Protein 4JOB (pdb70)

InterPro domains:
  IPR000560 Histidine phosphatase superfamily, clade-2 [PF00328] (49-379)
  IPR000560 Histidine phosphatase superfamily, clade-2 [cd07061] (49-379)
  IPR029033 Histidine phosphatase superfamily [G3DSA:3.40.50.1240] (33-428)
  IPR029033 Histidine phosphatase superfamily [SSF53254] (49-421)
  IPR033379 Histidine acid phosphatase active site [PS00616] (50-64)
  IPR050645 Histidine Acid Phosphatase [PTHR11567] (38-420)

Sequence (369 aa):
PVDRSLLKLKMVQVVFRHGARSPLKPLPLEEQVEWNPQLLEVPPQTQFDYTVTNLAGGPKPYSPYETTLKGGMFAGQLTKVGMQQMFALGERLRKNYVEDIPFLSPTFNPQEVFIRSTNIFRNLESTRCLLAGLFQCQKEGPIIIHTDEADSEVLYPNYQSCWSLRQRTRGRRQTASLQPGISEDLKKVKDRMGIDSSDKVDFFILLDNVAAEQAHNLPSCPMLKRRFARMIEQRAVDTSLYILPKEDRESLQMAVGPFLHILESNLLKAMDPDKIRKLYLYAAHDVTFIPLLMTLGIFDHKWPPFAVDLTMELYQHLESKEWFVQLYYHGKEQVPRGCPDGLCPLDMFLNAMSVYTLSPEKYHALCSQT

Secondary structure (DSSP, 8-state):
---GGGEEEEEEEEEEE---B--SS--SSS------GGGGPPPGGG----EEEESSSSSPPP-----B-TTSPBTT-B-HHHHHHHHHHHHHHHIIIIISS--S-SSB-TTTEEEEE-S-HHHHHHHHHHHHHHHTT-BSS--EEEE--TTT--SS--TTT-HHHHHHHHHHHHHGGGSTTHHHHHHHHHHHTT--TTS---HHHHHHHHHHHHHTT----HHHHHTHHHHHHHHHHHHHHHS-TT-HHHHHHHHHHHHHHHHHHHHHTT--TT--SEEEEEE-HHHHHHHHHHHT---SSPPPTT-EEEEEEEEETTT--EEEEEEETTEE---TT-SSSSEEHHHHHHHHTTT---HHHHHHHHS--

Foldseek 3Di:
DDDCVLKFFFAKEKEWAFFFFAFQDFAPDPDDFADACVQADEDPLLDADAEEAAPVDDHQDDDPADDADHNGDHHPGQGNLRLVLLLVLLQVLLVVDPVVDNNDDLAADPLQEAAEEESDDSLVSSVSSSNCNNNVNHHPDHHYYYYHYLLPDQQFQRCVNFPLLCVLLVVLLVCLCVDPPSVVVVVVLCVVVVNDPPDDDHLVSLQSNLQSCVSVVTPDDVSSVVCNVVSQLSVLSSLCSSPPLPPQLSLLLTNQAVLVVVVVLVVPVVDDSNNHRYYYYHHHQNNVQSVCSLQPNDPSGRQHRGKMKMKIWIARNVVRWIWIAIATSNHTDAGPQAPDRTRGPVSSVVSSVSRHDHPVRSSVSRDPD

B-factor: mean 52.53, std 19.62, range [18.58, 148.0]

CATH classification: 3.40.50.1240

Structure (mmCIF, N/CA/C/O backbone):
data_4JOB
#
_entry.id   4JOB
#
_cell.length_a   44.319
_cell.length_b   91.028
_cell.length_c   104.959
_cell.angle_alpha   90.000
_cell.angle_beta   90.000
_cell.angle_gamma   90.000
#
_symmetry.space_group_name_H-M   'P 21 21 21'
#
loop_
_entity.id
_entity.type
_entity.pdbx_description
1 polymer 'Lysophosphatidic acid phosphatase type 6'
2 non-polymer 'L(+)-TARTARIC ACID'
3 water water
#
loop_
_atom_site.group_PDB
_atom_site.id
_atom_site.type_symbol
_atom_site.label_atom_id
_atom_site.label_alt_id
_atom_site.label_comp_id
_atom_site.label_asym_id
_atom_site.label_entity_id
_atom_site.label_seq_id
_atom_site.pdbx_PDB_ins_code
_atom_site.Cartn_x
_atom_site.Cartn_y
_atom_site.Cartn_z
_atom_site.occupancy
_atom_site.B_iso_or_equiv
_atom_site.auth_seq_id
_atom_site.auth_comp_id
_atom_site.auth_asym_id
_atom_site.auth_atom_id
_atom_site.pdbx_PDB_model_num
ATOM 1 N N . PRO A 1 10 ? -30.841 5.816 7.048 1.00 116.93 42 PRO A N 1
ATOM 2 C CA . PRO A 1 10 ? -29.964 4.773 6.504 1.00 115.08 42 PRO A CA 1
ATOM 3 C C . PRO A 1 10 ? -28.506 5.223 6.466 1.00 107.43 42 PRO A C 1
ATOM 4 O O . PRO A 1 10 ? -28.223 6.365 6.101 1.00 107.11 42 PRO A O 1
ATOM 8 N N . VAL A 1 11 ? -27.595 4.329 6.838 1.00 99.19 43 VAL A N 1
ATOM 9 C CA . VAL A 1 11 ? -26.173 4.649 6.854 1.00 93.03 43 VAL A CA 1
ATOM 10 C C . VAL A 1 11 ? -25.541 4.504 5.475 1.00 95.13 43 VAL A C 1
ATOM 11 O O . VAL A 1 11 ? -25.766 3.516 4.776 1.00 92.91 43 VAL A O 1
ATOM 15 N N . ASP A 1 12 ? -24.747 5.497 5.088 1.00 98.63 44 ASP A N 1
ATOM 16 C CA . ASP A 1 12 ? -23.976 5.416 3.856 1.00 100.19 44 ASP A CA 1
ATOM 17 C C . ASP A 1 12 ? -22.600 4.846 4.173 1.00 98.34 44 ASP A C 1
ATOM 18 O O . ASP A 1 12 ? -21.808 5.473 4.876 1.00 98.91 44 ASP A O 1
ATOM 23 N N . ARG A 1 13 ? -22.322 3.657 3.647 1.00 92.66 45 ARG A N 1
ATOM 24 C CA . ARG A 1 13 ? -21.091 2.940 3.969 1.00 85.64 45 ARG A CA 1
ATOM 25 C C . ARG A 1 13 ? -19.831 3.662 3.485 1.00 76.11 45 ARG A C 1
ATOM 26 O O . ARG A 1 13 ? -18.735 3.410 3.984 1.00 71.20 45 ARG A O 1
ATOM 34 N N . SER A 1 14 ? -19.987 4.559 2.515 1.00 73.08 46 SER A N 1
ATOM 35 C CA . SER A 1 14 ? -18.847 5.312 1.994 1.00 69.89 46 SER A CA 1
ATOM 36 C C . SER A 1 14 ? -18.315 6.295 3.040 1.00 66.27 46 SER A C 1
ATOM 37 O O . SER A 1 14 ? -17.166 6.740 2.957 1.00 67.33 46 SER A O 1
ATOM 40 N N . LEU A 1 15 ? -19.153 6.627 4.022 1.00 58.13 47 LEU A N 1
ATOM 41 C CA . LEU A 1 15 ? -18.730 7.478 5.131 1.00 51.98 47 LEU A CA 1
ATOM 42 C C . LEU A 1 15 ? -18.196 6.651 6.298 1.00 47.85 47 LEU A C 1
ATOM 43 O O . LEU A 1 15 ? -17.767 7.202 7.310 1.00 42.83 47 LEU A O 1
ATOM 48 N N . LEU A 1 16 ? -18.227 5.330 6.157 1.00 47.81 48 LEU A N 1
ATOM 49 C CA . LEU A 1 16 ? -17.697 4.447 7.193 1.00 46.42 48 LEU A CA 1
ATOM 50 C C . LEU A 1 16 ? -16.196 4.266 7.028 1.00 44.10 48 LEU A C 1
ATOM 51 O O . LEU A 1 16 ? -15.724 3.980 5.933 1.00 53.63 48 LEU A O 1
ATOM 56 N N . LYS A 1 17 ? -15.446 4.438 8.113 1.00 39.69 49 LYS A N 1
ATOM 57 C CA . LYS A 1 17 ? -14.005 4.217 8.064 1.00 37.84 49 LYS A CA 1
ATOM 58 C C . LYS A 1 17 ? -13.584 3.036 8.925 1.00 35.64 49 LYS A C 1
ATOM 59 O O . LYS A 1 17 ? -13.854 3.016 10.134 1.00 26.09 49 LYS A O 1
ATOM 65 N N . LEU A 1 18 ? -12.900 2.073 8.306 1.00 33.91 50 LEU A N 1
ATOM 66 C CA . LEU A 1 18 ? -12.427 0.884 9.010 1.00 36.07 50 LEU A CA 1
ATOM 67 C C . LEU A 1 18 ? -11.293 1.236 9.971 1.00 37.99 50 LEU A C 1
ATOM 68 O O . LEU A 1 18 ? -10.293 1.842 9.586 1.00 33.76 50 LEU A O 1
ATOM 73 N N . LYS A 1 19 ? -11.474 0.821 11.218 1.00 36.61 51 LYS A N 1
ATOM 74 C CA . LYS A 1 19 ? -10.615 1.151 12.353 1.00 32.05 51 LYS A CA 1
ATO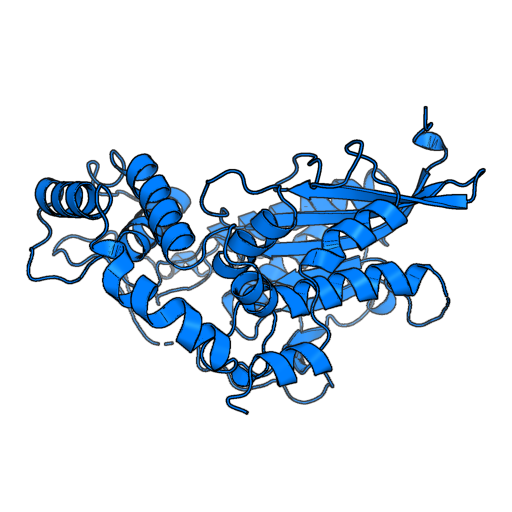M 75 C C . LYS A 1 19 ? -9.808 -0.054 12.835 1.00 35.08 51 LYS A C 1
ATOM 76 O O . LYS A 1 19 ? -8.586 0.013 12.949 1.00 37.32 51 LYS A O 1
ATOM 82 N N . MET A 1 20 ? -10.515 -1.110 13.232 1.00 41.54 52 MET A N 1
ATOM 83 C CA . MET A 1 20 ? -9.884 -2.313 13.769 1.00 34.74 52 MET A CA 1
ATOM 84 C C . MET A 1 20 ? -10.508 -3.599 13.223 1.00 35.42 52 MET A C 1
ATOM 85 O O . MET A 1 20 ? -11.725 -3.691 13.032 1.00 33.72 52 MET A O 1
ATOM 90 N N . VAL A 1 21 ? -9.659 -4.587 12.968 1.00 31.08 53 VAL A N 1
ATOM 91 C CA . VAL A 1 21 ? -10.116 -5.905 12.550 1.00 25.92 53 VAL A CA 1
ATOM 92 C C . VAL A 1 21 ? -9.627 -6.967 13.528 1.00 27.78 53 VAL A C 1
ATOM 93 O O . VAL A 1 21 ? -8.460 -6.971 13.921 1.00 37.97 53 VAL A O 1
ATOM 97 N N . GLN A 1 22 ? -10.529 -7.855 13.932 1.00 24.44 54 GLN A N 1
ATOM 98 C CA . GLN A 1 22 ? -10.168 -9.020 14.730 1.00 28.61 54 GLN A CA 1
ATOM 99 C C . GLN A 1 22 ? -10.607 -10.284 14.005 1.00 35.71 54 GLN A C 1
ATOM 100 O O . GLN A 1 22 ? -11.772 -10.404 13.608 1.00 31.84 54 GLN A O 1
ATOM 106 N N . VAL A 1 23 ? -9.679 -11.223 13.839 1.00 31.19 55 VAL A N 1
ATOM 107 C CA . VAL A 1 23 ? -9.989 -12.510 13.228 1.00 26.32 55 VAL A CA 1
ATOM 108 C C . VAL A 1 23 ? -9.641 -13.669 14.148 1.00 30.44 55 VAL A C 1
ATOM 109 O O . VAL A 1 23 ? -8.482 -13.846 14.539 1.00 32.37 55 VAL A O 1
ATOM 113 N N . VAL A 1 24 ? -10.659 -14.454 14.481 1.00 32.32 56 VAL A N 1
ATOM 114 C CA . VAL A 1 24 ? -10.484 -15.712 15.185 1.00 34.40 56 VAL A CA 1
ATOM 115 C C . VAL A 1 24 ? -10.625 -16.829 14.157 1.00 38.34 56 VAL A C 1
ATOM 116 O O . VAL A 1 24 ? -11.541 -16.806 13.331 1.00 35.31 56 VAL A O 1
ATOM 120 N N . PHE A 1 25 ? -9.728 -17.806 14.189 1.00 32.22 57 PHE A N 1
ATOM 121 C CA . PHE A 1 25 ? -9.784 -18.856 13.182 1.00 28.29 57 PHE A CA 1
ATOM 122 C C . PHE A 1 25 ? -9.411 -20.220 13.737 1.00 35.55 57 PHE A C 1
ATOM 123 O O . PHE A 1 25 ? -8.795 -20.328 14.792 1.00 32.27 57 PHE A O 1
ATOM 131 N N . ARG A 1 26 ? -9.799 -21.259 13.009 1.00 34.27 58 ARG A N 1
ATOM 132 C CA . ARG A 1 26 ? -9.455 -22.621 13.364 1.00 31.56 58 ARG A CA 1
ATOM 133 C C . ARG A 1 26 ? -8.348 -23.049 12.421 1.00 32.41 58 ARG A C 1
ATOM 134 O O . ARG A 1 26 ? -8.307 -22.615 11.278 1.00 30.15 58 ARG A O 1
ATOM 142 N N . HIS A 1 27 ? -7.461 -23.906 12.906 1.00 28.58 59 HIS A N 1
ATOM 143 C CA . HIS A 1 27 ? -6.330 -24.392 12.130 1.00 34.55 59 HIS A CA 1
ATOM 144 C C . HIS A 1 27 ? -6.843 -25.144 10.913 1.00 36.54 59 HIS A C 1
ATOM 145 O O . HIS A 1 27 ? -8.019 -25.513 10.848 1.00 35.21 59 HIS A O 1
ATOM 152 N N . GLY A 1 28 ? -5.975 -25.292 9.915 1.00 32.18 60 GLY A N 1
ATOM 153 C CA . GLY A 1 28 ? -6.329 -25.962 8.677 1.00 33.07 60 GLY A CA 1
ATOM 154 C C . GLY A 1 28 ? -6.461 -27.463 8.804 1.00 37.20 60 GLY A C 1
ATOM 155 O O . GLY A 1 28 ? -6.309 -28.022 9.890 1.00 36.43 60 GLY A O 1
ATOM 156 N N . ALA A 1 29 ? -6.732 -28.107 7.675 1.00 37.68 61 ALA A N 1
ATOM 157 C CA . ALA A 1 29 ? -6.894 -29.550 7.617 1.00 43.57 61 ALA A CA 1
ATOM 158 C C . ALA A 1 29 ? -5.696 -30.249 8.247 1.00 44.04 61 ALA A C 1
ATOM 159 O O . ALA A 1 29 ? -4.552 -29.847 8.039 1.00 42.23 61 ALA A O 1
ATOM 161 N N . ARG A 1 30 ? -5.970 -31.290 9.026 1.00 46.23 62 ARG A N 1
ATOM 162 C CA . ARG A 1 30 ? -4.921 -32.043 9.707 1.00 45.03 62 ARG A CA 1
ATOM 163 C C . ARG A 1 30 ? -5.227 -33.530 9.659 1.00 46.22 62 ARG A C 1
ATOM 164 O O . ARG A 1 30 ? -6.279 -33.938 9.167 1.00 51.86 62 ARG A O 1
ATOM 172 N N . SER A 1 31 ? -4.322 -34.343 10.196 1.00 49.79 63 SER A N 1
ATOM 173 C CA . SER A 1 31 ? -4.599 -35.763 10.352 1.00 50.29 63 SER A CA 1
ATOM 174 C C . SER A 1 31 ? -5.484 -35.922 11.576 1.00 48.51 63 SER A C 1
ATOM 175 O O . SER A 1 31 ? -5.488 -35.057 12.450 1.00 47.36 63 SER A O 1
ATOM 178 N N . PRO A 1 32 ? -6.254 -37.016 11.638 1.00 41.50 64 PRO A N 1
ATOM 179 C CA . PRO A 1 32 ? -7.155 -37.233 12.773 1.00 49.03 64 PRO A CA 1
ATOM 180 C C . PRO A 1 32 ? -6.395 -37.375 14.088 1.00 54.33 64 PRO A C 1
ATOM 181 O O . PRO A 1 32 ? -5.219 -37.736 14.088 1.00 50.17 64 PRO A O 1
ATOM 185 N N . LEU A 1 33 ? -7.064 -37.068 15.194 1.00 60.45 65 LEU A N 1
ATOM 186 C CA . LEU A 1 33 ? -6.460 -37.175 16.515 1.00 63.57 65 LEU A CA 1
ATOM 187 C C . LEU A 1 33 ? -6.286 -38.639 16.885 1.00 62.78 65 LEU A C 1
ATOM 188 O O . LEU A 1 33 ? -5.273 -39.031 17.465 1.00 62.16 65 LEU A O 1
ATOM 193 N N . LYS A 1 34 ? -7.295 -39.440 16.562 1.00 62.66 66 LYS A N 1
ATOM 194 C CA . LYS A 1 34 ? -7.194 -40.889 16.676 1.00 53.25 66 LYS A CA 1
ATOM 195 C C . LYS A 1 34 ? -7.945 -41.556 15.525 1.00 52.59 66 LYS A C 1
ATOM 196 O O . LYS A 1 34 ? -8.973 -41.051 15.077 1.00 53.73 66 LYS A O 1
ATOM 202 N N . PRO A 1 35 ? -7.417 -42.687 15.031 1.00 48.06 67 PRO A N 1
ATOM 203 C CA . PRO A 1 35 ? -7.999 -43.440 13.914 1.00 51.80 67 PRO A CA 1
ATOM 204 C C . PRO A 1 35 ? -9.216 -44.271 14.328 1.00 62.84 67 PRO A C 1
ATOM 205 O O . PRO A 1 35 ? -9.399 -44.551 15.516 1.00 66.38 67 PRO A O 1
ATOM 209 N N . LEU A 1 36 ? -10.030 -44.675 13.356 1.00 65.18 68 LEU A N 1
ATOM 210 C CA . LEU A 1 36 ? -11.159 -45.567 13.624 1.00 67.96 68 LEU A CA 1
ATOM 211 C C . LEU A 1 36 ? -10.682 -46.985 13.940 1.00 73.80 68 LEU A C 1
ATOM 212 O O . LEU A 1 36 ? -9.682 -47.445 13.394 1.00 77.09 68 LEU A O 1
ATOM 217 N N . PRO A 1 37 ? -11.404 -47.691 14.820 1.00 74.56 69 PRO A N 1
ATOM 218 C CA . PRO A 1 37 ? -11.014 -49.064 15.150 1.00 82.41 69 PRO A CA 1
ATOM 219 C C . PRO A 1 37 ? -11.460 -50.092 14.111 1.00 90.62 69 PRO A C 1
ATOM 220 O O . PRO A 1 37 ? -12.454 -50.784 14.336 1.00 95.71 69 PRO A O 1
ATOM 224 N N . LEU A 1 38 ? -10.737 -50.193 12.999 1.00 92.95 70 LEU A N 1
ATOM 225 C CA . LEU A 1 38 ? -10.977 -51.268 12.038 1.00 99.89 70 LEU A CA 1
ATOM 226 C C . LEU A 1 38 ? -9.713 -51.646 11.265 1.00 103.19 70 LEU A C 1
ATOM 227 O O . LEU A 1 38 ? -8.812 -50.826 11.095 1.00 102.64 70 LEU A O 1
ATOM 232 N N . GLU A 1 39 ? -9.654 -52.894 10.810 1.00 106.50 71 GLU A N 1
ATOM 233 C CA . GLU A 1 39 ? -8.439 -53.447 10.216 1.00 114.27 71 GLU A CA 1
ATOM 234 C C . GLU A 1 39 ? -7.927 -52.630 9.037 1.00 107.95 71 GLU A C 1
ATOM 235 O O . GLU A 1 39 ? -6.722 -52.421 8.888 1.00 108.17 71 GLU A O 1
ATOM 241 N N . GLU A 1 40 ? -8.848 -52.175 8.197 1.00 101.50 72 GLU A N 1
ATOM 242 C CA . GLU A 1 40 ? -8.483 -51.428 7.003 1.00 94.57 72 GLU A CA 1
ATOM 243 C C . GLU A 1 40 ? -8.706 -49.929 7.190 1.00 85.24 72 GLU A C 1
ATOM 244 O O . GLU A 1 40 ? -9.838 -49.451 7.258 1.00 76.72 72 GLU A O 1
ATOM 250 N N . GLN A 1 41 ? -7.609 -49.190 7.264 1.00 86.02 73 GLN A N 1
ATOM 251 C CA . GLN A 1 41 ? -7.682 -47.750 7.433 1.00 87.03 73 GLN A CA 1
ATOM 252 C C . GLN A 1 41 ? -7.021 -47.057 6.258 1.00 79.72 73 GLN A C 1
ATOM 253 O O . GLN A 1 41 ? -6.198 -47.652 5.564 1.00 75.35 73 GLN A O 1
ATOM 259 N N . VAL A 1 42 ? -7.389 -45.801 6.030 1.00 78.67 74 VAL A N 1
ATOM 260 C CA . VAL A 1 42 ? -6.721 -45.009 5.011 1.00 72.82 74 VAL A CA 1
ATOM 261 C C . VAL A 1 42 ? -5.277 -44.763 5.422 1.00 76.42 74 VAL A C 1
ATOM 262 O O . VAL A 1 42 ? -4.976 -44.563 6.599 1.00 76.08 74 VAL A O 1
ATOM 266 N N . GLU A 1 43 ? -4.387 -44.795 4.437 1.00 81.29 75 GLU A N 1
ATOM 267 C CA . GLU A 1 43 ? -2.977 -44.511 4.657 1.00 86.10 75 GLU A CA 1
ATOM 268 C C . GLU A 1 43 ? -2.744 -43.012 4.766 1.00 74.18 75 GLU A C 1
ATOM 269 O O . GLU A 1 43 ? -3.126 -42.255 3.876 1.00 77.69 75 GLU A O 1
ATOM 275 N N . TRP A 1 44 ? -2.128 -42.583 5.864 1.00 66.60 76 TRP A N 1
ATOM 276 C CA . TRP A 1 44 ? -1.734 -41.188 6.002 1.00 63.03 76 TRP A CA 1
ATOM 277 C C . TRP A 1 44 ? -0.235 -41.087 5.781 1.00 63.36 76 TRP A C 1
ATOM 278 O O . TRP A 1 44 ? 0.562 -41.485 6.631 1.00 67.68 76 TRP A O 1
ATOM 289 N N . ASN A 1 45 ? 0.138 -40.519 4.641 1.00 66.26 77 ASN A N 1
ATOM 290 C CA . ASN A 1 45 ? 1.529 -40.468 4.230 1.00 73.19 77 ASN A CA 1
ATOM 291 C C . ASN A 1 45 ? 2.212 -39.205 4.723 1.00 74.28 77 ASN A C 1
ATOM 292 O O . ASN A 1 45 ? 1.714 -38.104 4.506 1.00 74.09 77 ASN A O 1
ATOM 297 N N . PRO A 1 46 ? 3.371 -39.363 5.381 1.00 73.76 78 PRO A N 1
ATOM 298 C CA . PRO A 1 46 ? 4.138 -38.238 5.923 1.00 71.87 78 PRO A CA 1
ATOM 299 C C . PRO A 1 46 ? 4.534 -37.252 4.831 1.00 72.09 78 PRO A C 1
ATOM 300 O O . PRO A 1 46 ? 4.958 -36.144 5.142 1.00 71.88 78 PRO A O 1
ATOM 304 N N . GLN A 1 47 ? 4.428 -37.663 3.571 1.00 73.07 79 GLN A N 1
ATOM 305 C CA . GLN A 1 47 ? 4.689 -36.762 2.456 1.00 75.46 79 GLN A CA 1
ATOM 306 C C . GLN A 1 47 ? 3.764 -35.549 2.512 1.00 70.13 79 GLN A C 1
ATOM 307 O O . GLN A 1 47 ? 4.060 -34.501 1.936 1.00 71.86 79 GLN A O 1
ATOM 313 N N . LEU A 1 48 ? 2.638 -35.698 3.200 1.00 60.85 80 LEU A N 1
ATOM 314 C CA . LEU A 1 48 ? 1.682 -34.609 3.331 1.00 57.55 80 LEU A CA 1
ATOM 315 C C . LEU A 1 48 ? 2.191 -33.518 4.276 1.00 55.25 80 LEU A C 1
ATOM 316 O O . LEU A 1 48 ? 1.584 -32.454 4.394 1.00 52.98 80 LEU A O 1
ATOM 321 N N . LEU A 1 49 ? 3.305 -33.790 4.947 1.00 49.06 81 LEU A N 1
ATOM 322 C CA . LEU A 1 49 ? 3.864 -32.855 5.915 1.00 44.25 81 LEU A CA 1
ATOM 323 C C . LEU A 1 49 ? 4.799 -31.819 5.288 1.00 48.90 81 LEU A C 1
ATOM 324 O O . LEU A 1 49 ? 5.139 -30.817 5.920 1.00 50.37 81 LEU A O 1
ATOM 329 N N . GLU A 1 50 ? 5.193 -32.056 4.041 1.00 63.24 82 GLU A N 1
ATOM 330 C CA . GLU A 1 50 ? 6.097 -31.155 3.335 1.00 65.36 82 GLU A CA 1
ATOM 331 C C . GLU A 1 50 ? 5.493 -29.762 3.155 1.00 60.03 82 GLU A C 1
ATOM 332 O O . GLU A 1 50 ? 4.370 -29.615 2.678 1.00 62.20 82 GLU A O 1
ATOM 338 N N . VAL A 1 51 ? 6.250 -28.742 3.545 1.00 51.90 83 VAL A N 1
ATOM 339 C CA . VAL A 1 51 ? 5.756 -27.372 3.510 1.00 56.03 83 VAL A CA 1
ATOM 340 C C . VAL A 1 51 ? 5.805 -26.780 2.102 1.00 62.28 83 VAL A C 1
ATOM 341 O O . VAL A 1 51 ? 6.862 -26.754 1.472 1.00 69.22 83 VAL A O 1
ATOM 345 N N . PRO A 1 52 ? 4.657 -26.302 1.597 1.00 60.47 84 PRO A N 1
ATOM 346 C CA . PRO A 1 52 ? 4.704 -25.558 0.336 1.00 59.96 84 PRO A CA 1
ATOM 347 C C . PRO A 1 52 ? 5.590 -24.335 0.525 1.00 60.53 84 PRO A C 1
ATOM 348 O O . PRO A 1 52 ? 5.401 -23.605 1.498 1.00 56.47 84 PRO A O 1
ATOM 352 N N . PRO A 1 53 ? 6.552 -24.115 -0.386 1.00 62.50 85 PRO A N 1
ATOM 353 C CA . PRO A 1 53 ? 7.509 -23.015 -0.214 1.00 55.01 85 PRO A CA 1
ATOM 354 C C . PRO A 1 53 ? 6.816 -21.658 -0.130 1.00 54.32 85 PRO A C 1
ATOM 355 O O . PRO A 1 53 ? 7.314 -20.743 0.528 1.00 48.88 85 PRO A O 1
ATOM 359 N N . GLN A 1 54 ? 5.669 -21.537 -0.788 1.00 57.75 86 GLN A N 1
ATOM 360 C CA . GLN A 1 54 ? 4.931 -20.281 -0.813 1.00 56.37 86 GLN A CA 1
ATOM 361 C C . GLN A 1 54 ? 4.488 -19.868 0.591 1.00 49.88 86 GLN A C 1
ATOM 362 O O . GLN A 1 54 ? 4.229 -18.690 0.842 1.00 46.43 86 GLN A O 1
ATOM 368 N N . THR A 1 55 ? 4.397 -20.837 1.499 1.00 43.15 87 THR A N 1
ATOM 369 C CA . THR A 1 55 ? 3.895 -20.572 2.846 1.00 45.21 87 THR A CA 1
ATOM 370 C C . THR A 1 55 ? 4.984 -20.283 3.877 1.00 47.23 87 THR A C 1
ATOM 371 O O . THR A 1 55 ? 4.675 -20.068 5.046 1.00 52.22 87 THR A O 1
ATOM 375 N N . GLN A 1 56 ? 6.247 -20.256 3.464 1.00 48.50 88 GLN A N 1
ATOM 376 C CA . GLN A 1 56 ? 7.320 -20.125 4.447 1.00 57.56 88 GLN A CA 1
ATOM 377 C C . GLN A 1 56 ? 7.432 -18.704 4.995 1.00 62.52 88 GLN A C 1
ATOM 378 O O . GLN A 1 56 ? 7.644 -17.745 4.252 1.00 67.30 88 GLN A O 1
ATOM 384 N N . PHE A 1 57 ? 7.255 -18.588 6.307 1.00 59.45 89 PHE A N 1
ATOM 385 C CA . PHE A 1 57 ? 7.428 -17.333 7.020 1.00 54.10 89 PHE A CA 1
ATOM 386 C C . PHE A 1 57 ? 8.087 -17.623 8.361 1.00 50.13 89 PHE A C 1
ATOM 387 O O . PHE A 1 57 ? 7.532 -18.364 9.165 1.00 56.81 89 PHE A O 1
ATOM 395 N N . ASP A 1 58 ? 9.233 -17.018 8.639 1.00 49.09 90 ASP A N 1
ATOM 396 C CA . ASP A 1 58 ? 9.896 -17.254 9.919 1.00 62.15 90 ASP A CA 1
ATOM 397 C C . ASP A 1 58 ? 9.168 -16.562 11.068 1.00 61.38 90 ASP A C 1
ATOM 398 O O . ASP A 1 58 ? 8.717 -15.427 10.926 1.00 59.58 90 ASP A O 1
ATOM 403 N N . TYR A 1 59 ? 9.059 -17.241 12.206 1.00 56.11 91 TYR A N 1
ATOM 404 C CA . TYR A 1 59 ? 8.434 -16.639 13.380 1.00 51.04 91 TYR A CA 1
ATOM 405 C C . TYR A 1 59 ? 8.998 -17.180 14.687 1.00 55.22 91 TYR A C 1
ATOM 406 O O . TYR A 1 59 ? 9.616 -18.245 14.718 1.00 57.72 91 TYR A O 1
ATOM 415 N N . THR A 1 60 ? 8.780 -16.436 15.768 1.00 56.03 92 THR A N 1
ATOM 416 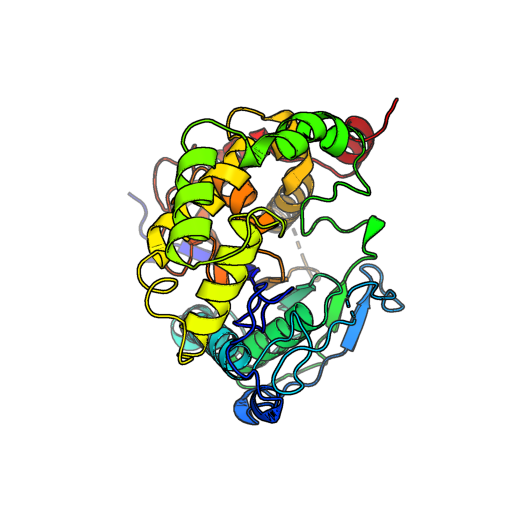C CA . THR A 1 60 ? 9.168 -16.882 17.103 1.00 59.40 92 THR A CA 1
ATOM 417 C C . THR A 1 60 ? 7.965 -16.859 18.041 1.00 56.98 92 THR A C 1
ATOM 418 O O . THR A 1 60 ? 6.971 -16.185 17.776 1.00 53.93 92 THR A O 1
ATOM 422 N N . VAL A 1 61 ? 8.067 -17.599 19.139 1.00 59.72 93 VAL A N 1
ATOM 423 C CA . VAL A 1 61 ? 6.947 -17.799 20.050 1.00 53.57 93 VAL A CA 1
ATOM 424 C C . VAL A 1 61 ? 7.308 -17.385 21.475 1.00 55.69 93 VAL A C 1
ATOM 425 O O . VAL A 1 61 ? 8.355 -17.765 21.994 1.00 60.11 93 VAL A O 1
ATOM 429 N N . THR A 1 62 ? 6.433 -16.611 22.104 1.00 54.50 94 THR A N 1
ATOM 430 C CA . THR A 1 62 ? 6.634 -16.180 23.480 1.00 57.79 94 THR A CA 1
ATOM 431 C C . THR A 1 62 ? 5.357 -16.404 24.275 1.00 55.13 94 THR A C 1
ATOM 432 O O . THR A 1 62 ? 4.308 -16.690 23.698 1.00 55.94 94 THR A O 1
ATOM 436 N N . ASN A 1 63 ? 5.442 -16.296 25.597 1.00 51.85 95 ASN A N 1
ATOM 437 C CA . ASN A 1 63 ? 4.230 -16.305 26.401 1.00 54.49 95 ASN A CA 1
ATOM 438 C C . ASN A 1 63 ? 3.569 -14.935 26.350 1.00 49.94 95 ASN A C 1
ATOM 439 O O . ASN A 1 63 ? 4.073 -14.018 25.695 1.00 47.54 95 ASN A O 1
ATOM 444 N N . LEU A 1 64 ? 2.436 -14.791 27.026 1.00 42.67 96 LEU A N 1
ATOM 445 C CA . LEU A 1 64 ? 1.711 -13.529 26.975 1.00 51.84 96 LEU A CA 1
ATOM 446 C C . LEU A 1 64 ? 2.569 -12.372 27.477 1.00 63.24 96 LEU A C 1
ATOM 447 O O . LEU A 1 64 ? 2.307 -11.217 27.145 1.00 66.77 96 LEU A O 1
ATOM 452 N N . ALA A 1 65 ? 3.588 -12.685 28.276 1.00 71.14 97 ALA A N 1
ATOM 453 C CA . ALA A 1 65 ? 4.417 -11.648 28.879 1.00 78.23 97 ALA A CA 1
ATOM 454 C C . ALA A 1 65 ? 5.019 -10.705 27.828 1.00 89.22 97 ALA A C 1
ATOM 455 O O . ALA A 1 65 ? 4.620 -9.541 27.762 1.00 94.09 97 ALA A O 1
ATOM 457 N N . GLY A 1 66 ? 5.960 -11.167 27.005 1.00 90.57 98 GLY A N 1
ATOM 458 C CA . GLY A 1 66 ? 6.687 -12.413 27.174 1.00 90.07 98 GLY A CA 1
ATOM 459 C C . GLY A 1 66 ? 7.958 -12.291 26.355 1.00 91.95 98 GLY A C 1
ATOM 460 O O . GLY A 1 66 ? 7.978 -11.553 25.371 1.00 94.00 98 GLY A O 1
ATOM 461 N N . GLY A 1 67 ? 9.011 -13.013 26.727 1.00 93.28 99 GLY A N 1
ATOM 462 C CA . GLY A 1 67 ? 8.984 -13.995 27.795 1.00 93.71 99 GLY A CA 1
ATOM 463 C C . GLY A 1 67 ? 8.993 -15.399 27.225 1.00 94.99 99 GLY A C 1
ATOM 464 O O . GLY A 1 67 ? 8.486 -15.628 26.129 1.00 95.59 99 GLY A O 1
ATOM 465 N N . PRO A 1 68 ? 9.565 -16.351 27.977 1.00 95.97 100 PRO A N 1
ATOM 466 C CA . PRO A 1 68 ? 9.823 -17.715 27.498 1.00 97.89 100 PRO A CA 1
ATOM 467 C C . PRO A 1 68 ? 8.566 -18.423 27.006 1.00 96.48 100 PRO A C 1
ATOM 468 O O . PRO A 1 68 ? 7.501 -18.256 27.602 1.00 98.64 100 PRO A O 1
ATOM 472 N N . LYS A 1 69 ? 8.691 -19.207 25.938 1.00 92.68 101 LYS A N 1
ATOM 473 C CA . LYS A 1 69 ? 7.562 -19.992 25.448 1.00 87.79 101 LYS A CA 1
ATOM 474 C C . LYS A 1 69 ? 7.304 -21.192 26.353 1.00 89.57 101 LYS A C 1
ATOM 475 O O . LYS A 1 69 ? 8.240 -21.880 26.770 1.00 90.68 101 LYS A O 1
ATOM 481 N N . PRO A 1 70 ? 6.025 -21.435 26.668 1.00 86.91 102 PRO A N 1
ATOM 482 C CA . PRO A 1 70 ? 5.574 -22.543 27.520 1.00 87.06 102 PRO A CA 1
ATOM 483 C C . PRO A 1 70 ? 5.798 -23.916 26.889 1.00 87.02 102 PRO A C 1
ATOM 484 O O . PRO A 1 70 ? 5.949 -24.021 25.670 1.00 84.32 102 PRO A O 1
ATOM 488 N N . TYR A 1 71 ? 5.818 -24.954 27.721 1.00 89.77 103 TYR A N 1
ATOM 489 C CA . TYR A 1 71 ? 5.930 -26.332 27.247 1.00 90.26 103 TYR A CA 1
ATOM 490 C C . TYR A 1 71 ? 4.581 -26.840 26.743 1.00 87.89 103 TYR A C 1
ATOM 491 O O . TYR A 1 71 ? 3.536 -26.461 27.270 1.00 87.74 103 TYR A O 1
ATOM 500 N N . SER A 1 72 ? 4.605 -27.701 25.730 1.00 88.52 104 SER A N 1
ATOM 501 C CA . SER A 1 72 ? 3.371 -28.170 25.106 1.00 93.12 104 SER A CA 1
ATOM 502 C C . SER A 1 72 ? 3.107 -29.653 25.340 1.00 99.57 104 SER A C 1
ATOM 503 O O . SER A 1 72 ? 3.799 -30.511 24.787 1.00 96.53 104 SER A O 1
ATOM 506 N N . PRO A 1 73 ? 2.093 -29.949 26.166 1.00 107.30 105 PRO A N 1
ATOM 507 C CA . PRO A 1 73 ? 1.613 -31.303 26.458 1.00 110.40 105 PRO A CA 1
ATOM 508 C C . PRO A 1 73 ? 1.067 -32.004 25.215 1.00 111.65 105 PRO A C 1
ATOM 509 O O . PRO A 1 73 ? 1.075 -33.234 25.166 1.00 111.93 105 PRO A O 1
ATOM 513 N N . TYR A 1 74 ? 0.599 -31.239 24.232 1.00 97.55 106 TYR A N 1
ATOM 514 C CA . TYR A 1 74 ? 0.059 -31.826 23.009 1.00 95.53 106 TYR A CA 1
ATOM 515 C C . TYR A 1 74 ? 1.076 -31.807 21.867 1.00 90.25 106 TYR A C 1
ATOM 516 O O . TYR A 1 74 ? 2.214 -31.364 22.036 1.00 85.86 106 TYR A O 1
ATOM 525 N N . GLU A 1 80 ? 2.343 -37.998 19.502 1.00 98.79 112 GLU A N 1
ATOM 526 C CA . GLU A 1 80 ? 2.399 -39.120 20.435 1.00 102.62 112 GLU A CA 1
ATOM 527 C C . GLU A 1 80 ? 1.818 -40.398 19.826 1.00 97.51 112 GLU A C 1
ATOM 528 O O . GLU A 1 80 ? 2.287 -41.502 20.112 1.00 92.07 112 GLU A O 1
ATOM 534 N N . THR A 1 81 ? 0.793 -40.241 18.993 1.00 92.69 113 THR A N 1
ATOM 535 C CA . THR A 1 81 ? 0.167 -41.374 18.321 1.00 85.33 113 THR A CA 1
ATOM 536 C C . THR A 1 81 ? 0.548 -41.416 16.847 1.00 83.38 113 THR A C 1
ATOM 537 O O . THR A 1 81 ? 0.235 -40.495 16.092 1.00 81.79 113 THR A O 1
ATOM 541 N N . THR A 1 82 ? 1.218 -42.485 16.438 1.00 79.97 114 THR A N 1
ATOM 542 C CA . THR A 1 82 ? 1.530 -42.685 15.030 1.00 77.13 114 THR A CA 1
ATOM 543 C C . THR A 1 82 ? 0.442 -43.558 14.422 1.00 77.19 114 THR A C 1
ATOM 544 O O . THR A 1 82 ? -0.042 -44.489 15.069 1.00 82.77 114 THR A O 1
ATOM 548 N N . LEU A 1 83 ? 0.045 -43.260 13.190 1.00 72.16 115 LEU A N 1
ATOM 549 C CA . LEU A 1 83 ? -1.014 -44.034 12.545 1.00 74.29 115 LEU A CA 1
ATOM 550 C C . LEU A 1 83 ? -0.599 -44.657 11.208 1.00 70.80 115 LEU A C 1
ATOM 551 O O . LEU A 1 83 ? 0.542 -44.507 10.762 1.00 69.88 115 LEU A O 1
ATOM 556 N N . LYS A 1 84 ? -1.536 -45.360 10.579 1.00 71.12 116 LYS A N 1
ATOM 557 C CA . LYS A 1 84 ? -1.246 -46.076 9.344 1.00 75.86 116 LYS A CA 1
ATOM 558 C C . LYS A 1 84 ? -0.691 -45.152 8.261 1.00 69.64 116 LYS A C 1
ATOM 559 O O . LYS A 1 84 ? -1.305 -44.146 7.908 1.00 69.59 116 LYS A O 1
ATOM 565 N N . GLY A 1 85 ? 0.461 -45.532 7.718 1.00 60.90 117 GLY A N 1
ATOM 566 C CA . GLY A 1 85 ? 1.168 -44.724 6.744 1.00 57.13 117 GLY A CA 1
ATOM 567 C C . GLY A 1 85 ? 2.384 -44.054 7.353 1.00 61.57 117 GLY A C 1
ATOM 568 O O . GLY A 1 85 ? 3.298 -43.646 6.635 1.00 64.28 117 GLY A O 1
ATOM 569 N N . GLY A 1 86 ? 2.409 -43.955 8.681 1.00 63.71 118 GLY A N 1
ATOM 570 C CA . GLY A 1 86 ? 3.555 -43.400 9.385 1.00 63.90 118 GLY A CA 1
ATOM 571 C C . GLY A 1 86 ? 3.378 -41.986 9.915 1.00 67.82 118 GLY A C 1
ATOM 572 O O . GLY A 1 86 ? 4.224 -41.474 10.653 1.00 67.57 118 GLY A O 1
ATOM 573 N N . MET A 1 87 ? 2.281 -41.342 9.539 1.00 67.11 119 MET A N 1
ATOM 574 C CA . MET A 1 87 ? 2.046 -39.966 9.955 1.00 68.45 119 MET A CA 1
ATOM 575 C C . MET A 1 87 ? 1.552 -39.878 11.400 1.00 69.36 119 MET A C 1
ATOM 576 O O . MET A 1 87 ? 0.859 -40.774 11.883 1.00 73.64 119 MET A O 1
ATOM 581 N N . PHE A 1 88 ? 1.934 -38.807 12.091 1.00 65.08 120 PHE A N 1
ATOM 582 C CA . PHE A 1 88 ? 1.458 -38.557 13.449 1.00 63.86 120 PHE A CA 1
ATOM 583 C C . PHE A 1 88 ? 0.026 -38.034 13.455 1.00 54.12 120 PHE A C 1
ATOM 584 O O . PHE A 1 88 ? -0.432 -37.434 12.484 1.00 48.00 120 PHE A O 1
ATOM 592 N N . ALA A 1 89 ? -0.669 -38.253 14.565 1.00 52.29 121 ALA A N 1
ATOM 593 C CA . ALA A 1 89 ? -2.025 -37.749 14.737 1.00 48.70 121 ALA A CA 1
ATOM 594 C C . ALA A 1 89 ? -2.039 -36.229 14.899 1.00 51.10 121 ALA A C 1
ATOM 595 O O . ALA A 1 89 ? -1.037 -35.626 15.286 1.00 52.60 121 ALA A O 1
ATOM 597 N N . GLY A 1 90 ? -3.182 -35.622 14.598 1.00 48.59 122 GLY A N 1
ATOM 598 C CA . GLY A 1 90 ? -3.397 -34.203 14.815 1.00 47.36 122 GLY A CA 1
ATOM 599 C C . GLY A 1 90 ? -2.375 -33.276 14.185 1.00 46.13 122 GLY A C 1
ATOM 600 O O . GLY A 1 90 ? -2.112 -32.195 14.708 1.00 48.19 122 GLY A O 1
ATOM 601 N N . GLN A 1 91 ? -1.798 -33.680 13.060 1.00 46.99 123 GLN A N 1
ATOM 602 C CA . GLN A 1 91 ? -0.787 -32.848 12.414 1.00 46.37 123 GLN A CA 1
ATOM 603 C C . GLN A 1 91 ? -1.336 -32.107 11.201 1.00 48.29 123 GLN A C 1
ATOM 604 O O . GLN A 1 91 ? -2.054 -32.683 10.379 1.00 36.59 123 GLN A O 1
ATOM 610 N N . LEU A 1 92 ? -0.985 -30.825 11.104 1.00 48.59 124 LEU A N 1
ATOM 611 C CA . LEU A 1 92 ? -1.392 -29.980 9.990 1.00 41.54 124 LEU A CA 1
ATOM 612 C C . LEU A 1 92 ? -0.676 -30.417 8.719 1.00 42.83 124 LEU A C 1
ATOM 613 O O . LEU A 1 92 ? 0.554 -30.456 8.674 1.00 39.01 124 LEU A O 1
ATOM 618 N N . THR A 1 93 ? -1.445 -30.718 7.678 1.00 43.41 125 THR A N 1
ATOM 619 C CA . THR A 1 93 ? -0.865 -31.144 6.410 1.00 45.06 125 THR A CA 1
ATOM 620 C C . THR A 1 93 ? -0.743 -29.973 5.436 1.00 45.30 125 THR A C 1
ATOM 621 O O . THR A 1 93 ? -1.193 -28.864 5.729 1.00 39.79 125 THR A O 1
ATOM 625 N N . LYS A 1 94 ? -0.174 -30.238 4.262 1.00 40.99 126 LYS A N 1
ATOM 626 C CA . LYS A 1 94 ? -0.018 -29.210 3.236 1.00 45.15 126 LYS A CA 1
ATOM 627 C C . LYS A 1 94 ? -1.377 -28.738 2.729 1.00 41.09 126 LYS A C 1
ATOM 628 O O . LYS A 1 94 ? -1.515 -27.613 2.256 1.00 39.21 126 LYS A O 1
ATOM 634 N N . VAL A 1 95 ? -2.378 -29.607 2.819 1.00 35.36 127 VAL A N 1
ATOM 635 C CA . VAL A 1 95 ? -3.739 -29.217 2.485 1.00 37.00 127 VAL A CA 1
ATOM 636 C C . VAL A 1 95 ? -4.196 -28.111 3.439 1.00 35.73 127 VAL A C 1
ATOM 637 O O . VAL A 1 95 ? -4.696 -27.073 3.005 1.00 37.18 127 VAL A O 1
ATOM 641 N N . GLY A 1 96 ? -4.006 -28.332 4.737 1.00 31.81 128 GLY A N 1
ATOM 642 C CA . GLY A 1 96 ? -4.374 -27.341 5.737 1.00 38.33 128 GLY A CA 1
ATOM 643 C C . GLY A 1 96 ? -3.553 -26.067 5.621 1.00 32.88 128 GLY A C 1
ATOM 644 O O . GLY A 1 96 ? -4.074 -24.955 5.755 1.00 39.11 128 GLY A O 1
ATOM 645 N N . MET A 1 97 ? -2.259 -26.234 5.374 1.00 31.23 129 MET A N 1
ATOM 646 C CA . MET A 1 97 ? -1.375 -25.105 5.144 1.00 37.26 129 MET A CA 1
ATOM 647 C C . MET A 1 97 ? -1.906 -24.258 3.991 1.00 39.65 129 MET A C 1
ATOM 648 O O . MET A 1 97 ? -1.925 -23.025 4.071 1.00 38.55 129 MET A O 1
ATOM 653 N N . GLN A 1 98 ? -2.357 -24.917 2.928 1.00 34.06 130 GLN A N 1
ATOM 654 C CA . GLN A 1 98 ? -2.903 -24.188 1.783 1.00 38.64 130 GLN A CA 1
ATOM 655 C C . GLN A 1 98 ? -4.237 -23.518 2.092 1.00 37.19 130 GLN A C 1
ATOM 656 O O . GLN A 1 98 ? -4.515 -22.426 1.601 1.00 34.25 130 GLN A O 1
ATOM 662 N N . GLN A 1 99 ? -5.068 -24.171 2.896 1.00 33.39 131 GLN A N 1
ATOM 663 C CA . GLN A 1 99 ? -6.327 -23.559 3.305 1.00 38.07 131 GLN A CA 1
ATOM 664 C C . GLN A 1 99 ? -6.051 -22.250 4.040 1.00 35.45 131 GLN A C 1
ATOM 665 O O . GLN A 1 99 ? -6.629 -21.201 3.731 1.00 34.80 131 GLN A O 1
ATOM 671 N N . MET A 1 100 ? -5.148 -22.321 5.009 1.00 30.28 132 MET A N 1
ATOM 672 C CA . MET A 1 100 ? -4.812 -21.160 5.816 1.00 28.39 132 MET A CA 1
ATOM 673 C C . MET A 1 100 ? -4.188 -20.060 4.954 1.00 32.55 132 MET A C 1
ATOM 674 O O . MET A 1 100 ? -4.546 -18.893 5.070 1.00 36.37 132 MET A O 1
ATOM 679 N N . PHE A 1 101 ? -3.263 -20.438 4.079 1.00 37.18 133 PHE A N 1
ATOM 680 C CA . PHE A 1 101 ? -2.664 -19.483 3.152 1.00 36.71 133 PHE A CA 1
ATOM 681 C C . PHE A 1 101 ? -3.764 -18.778 2.350 1.00 35.71 133 PHE A C 1
ATOM 682 O O . PHE A 1 101 ? -3.736 -17.555 2.173 1.00 36.93 133 PHE A O 1
ATOM 690 N N . ALA A 1 102 ? -4.741 -19.554 1.885 1.00 28.87 134 ALA A N 1
ATOM 691 C CA . ALA A 1 102 ? -5.867 -19.006 1.130 1.00 34.36 134 ALA A CA 1
ATOM 692 C C . ALA A 1 102 ? -6.682 -18.017 1.964 1.00 32.00 134 ALA A C 1
ATOM 693 O O . ALA A 1 102 ? -7.127 -16.984 1.460 1.00 39.82 134 ALA A O 1
ATOM 695 N N . LEU A 1 103 ? -6.869 -18.335 3.241 1.00 29.96 135 LEU A N 1
ATOM 696 C CA . LEU A 1 103 ? -7.565 -17.438 4.153 1.00 35.31 135 LEU A CA 1
ATOM 697 C C . LEU A 1 103 ? -6.803 -16.119 4.256 1.00 38.41 135 LEU A C 1
ATOM 698 O O . LEU A 1 103 ? -7.394 -15.034 4.197 1.00 35.31 135 LEU A O 1
ATOM 703 N N . GLY A 1 104 ? -5.487 -16.226 4.411 1.00 35.05 136 GLY A N 1
ATOM 704 C CA . GLY A 1 104 ? -4.626 -15.063 4.467 1.00 39.71 136 GLY A CA 1
ATOM 705 C C . GLY A 1 104 ? -4.752 -14.219 3.216 1.00 45.23 136 GLY A C 1
ATOM 706 O O . GLY A 1 104 ? -4.735 -12.994 3.290 1.00 44.63 136 GLY A O 1
ATOM 707 N N . GLU A 1 105 ? -4.880 -14.868 2.062 1.00 42.62 137 GLU A N 1
ATOM 708 C CA . GLU A 1 105 ? -5.022 -14.133 0.806 1.00 42.82 137 GLU A CA 1
ATOM 709 C C . GLU A 1 105 ? -6.388 -13.459 0.678 1.00 36.85 137 GLU A C 1
ATOM 710 O O . GLU A 1 105 ? -6.517 -12.409 0.044 1.00 34.60 137 GLU A O 1
ATOM 716 N N . ARG A 1 106 ? -7.411 -14.058 1.276 1.00 36.60 138 ARG A N 1
ATOM 717 C CA . ARG A 1 106 ? -8.715 -13.408 1.302 1.00 40.53 138 ARG A CA 1
ATOM 718 C C . ARG A 1 106 ? -8.631 -12.156 2.175 1.00 39.07 138 ARG A C 1
ATOM 719 O O . ARG A 1 106 ? -9.147 -11.085 1.815 1.00 38.95 138 ARG A O 1
ATOM 727 N N . LEU A 1 107 ? -7.966 -12.292 3.319 1.00 34.70 139 LEU A N 1
ATOM 728 C CA . LEU A 1 107 ? -7.743 -11.143 4.188 1.00 37.28 139 LEU A CA 1
ATOM 729 C C . LEU A 1 107 ? -6.967 -10.054 3.457 1.00 36.87 139 LEU A C 1
ATOM 730 O O . LEU A 1 107 ? -7.319 -8.889 3.548 1.00 42.29 139 LEU A O 1
ATOM 735 N N . ARG A 1 108 ? -5.928 -10.433 2.719 1.00 36.75 140 ARG A N 1
ATOM 736 C CA . ARG A 1 108 ? -5.153 -9.466 1.940 1.00 36.35 140 ARG A CA 1
ATOM 737 C C . ARG A 1 108 ? -6.048 -8.751 0.933 1.00 39.25 140 ARG A C 1
ATOM 738 O O . ARG A 1 108 ? -5.971 -7.532 0.767 1.00 31.96 140 ARG A O 1
ATOM 746 N N . LYS A 1 109 ? -6.887 -9.520 0.248 1.00 35.19 141 LYS A N 1
ATOM 747 C CA . LYS A 1 109 ? -7.810 -8.942 -0.720 1.00 38.04 141 LYS A CA 1
ATOM 748 C C . LYS A 1 109 ? -8.651 -7.869 -0.044 1.00 37.99 141 LYS A C 1
ATOM 749 O O . LYS A 1 109 ? -8.763 -6.751 -0.539 1.00 45.90 141 LYS A O 1
ATOM 755 N N . ASN A 1 110 ? -9.232 -8.210 1.101 1.00 37.16 142 ASN A N 1
ATOM 756 C CA . ASN A 1 110 ? -10.103 -7.274 1.809 1.00 34.66 142 ASN A CA 1
ATOM 757 C C . ASN A 1 110 ? -9.423 -6.033 2.398 1.00 37.46 142 ASN A C 1
ATOM 758 O O . ASN A 1 110 ? -9.855 -4.904 2.181 1.00 40.74 142 ASN A O 1
ATOM 763 N N . TYR A 1 111 ? -8.407 -6.274 3.209 1.00 36.88 143 TYR A N 1
ATOM 764 C CA . TYR A 1 111 ? -7.783 -5.249 4.034 1.00 27.92 143 TYR A CA 1
ATOM 765 C C . TYR A 1 111 ? -6.480 -4.641 3.524 1.00 31.43 143 TYR A C 1
ATOM 766 O O . TYR A 1 111 ? -5.875 -3.813 4.200 1.00 40.11 143 TYR A O 1
ATOM 775 N N . VAL A 1 112 ? -6.027 -5.079 2.357 1.00 34.27 144 VAL A N 1
ATOM 776 C CA . VAL A 1 112 ? -4.780 -4.579 1.788 1.00 34.76 144 VAL A CA 1
ATOM 777 C C . VAL A 1 112 ? -5.026 -3.997 0.404 1.00 42.15 144 VAL A C 1
ATOM 778 O O . VAL A 1 112 ? -4.742 -2.826 0.147 1.00 47.16 144 VAL A O 1
ATOM 782 N N . GLU A 1 113 ? -5.509 -4.850 -0.494 1.00 40.22 145 GLU A N 1
ATOM 783 C CA . GLU A 1 113 ? -5.755 -4.486 -1.884 1.00 43.91 145 GLU A CA 1
ATOM 784 C C . GLU A 1 113 ? -7.001 -3.609 -2.065 1.00 46.73 145 GLU A C 1
ATOM 785 O O . GLU A 1 113 ? -6.886 -2.449 -2.450 1.00 42.37 145 GLU A O 1
ATOM 791 N N . ASP A 1 114 ? -8.182 -4.153 -1.782 1.00 51.97 146 ASP A N 1
ATOM 792 C CA . ASP A 1 114 ? -9.428 -3.420 -2.016 1.00 50.53 146 ASP A CA 1
ATOM 793 C C . ASP A 1 114 ? -9.504 -2.116 -1.223 1.00 58.96 146 ASP A C 1
ATOM 794 O O . ASP A 1 114 ? -10.020 -1.108 -1.712 1.00 55.81 146 ASP A O 1
ATOM 799 N N . ILE A 1 115 ? -8.999 -2.140 0.005 1.00 61.04 147 ILE A N 1
ATOM 800 C CA . ILE A 1 115 ? -8.798 -0.909 0.757 1.00 60.78 147 ILE A CA 1
ATOM 801 C C . ILE A 1 115 ? -7.436 -0.971 1.443 1.00 56.99 147 ILE A C 1
ATOM 802 O O . ILE A 1 115 ? -7.011 -2.035 1.896 1.00 53.53 147 ILE A O 1
ATOM 807 N N . PRO A 1 116 ? -6.735 0.168 1.505 1.00 51.89 148 PRO A N 1
ATOM 808 C CA . PRO A 1 116 ? -5.384 0.187 2.070 1.00 48.90 148 PRO A CA 1
ATOM 809 C C . PRO A 1 116 ? -5.409 0.343 3.588 1.00 45.73 148 PRO A C 1
ATOM 810 O O . PRO A 1 116 ? -4.833 1.289 4.120 1.00 44.46 148 PRO A O 1
ATOM 814 N N . PHE A 1 117 ? -6.081 -0.573 4.275 1.00 44.62 149 PHE A N 1
ATOM 815 C CA . PHE A 1 117 ? -6.182 -0.505 5.727 1.00 42.71 149 PHE A CA 1
ATOM 816 C C . PHE A 1 117 ? -4.889 -0.964 6.400 1.00 38.63 149 PHE A C 1
ATOM 817 O O . PHE A 1 117 ? -4.411 -0.330 7.329 1.00 43.47 149 PHE A O 1
ATOM 825 N N . LEU A 1 118 ? -4.327 -2.065 5.916 1.00 40.49 150 LEU A N 1
ATOM 826 C CA . LEU A 1 118 ? -3.086 -2.604 6.459 1.00 39.15 150 LEU A CA 1
ATOM 827 C C . LEU A 1 118 ? -1.955 -2.409 5.462 1.00 39.48 150 LEU A C 1
ATOM 828 O O . LEU A 1 118 ? -2.180 -2.398 4.253 1.00 35.58 150 LEU A O 1
ATOM 833 N N . SER A 1 119 ? -0.740 -2.251 5.973 1.00 37.27 151 SER A N 1
ATOM 834 C CA . SER A 1 119 ? 0.448 -2.300 5.135 1.00 46.79 151 SER A CA 1
ATOM 835 C C . SER A 1 119 ? 0.526 -3.645 4.402 1.00 49.37 151 SER A C 1
ATOM 836 O O . SER A 1 119 ? 0.203 -4.690 4.971 1.00 50.11 151 SER A O 1
ATOM 839 N N . PRO A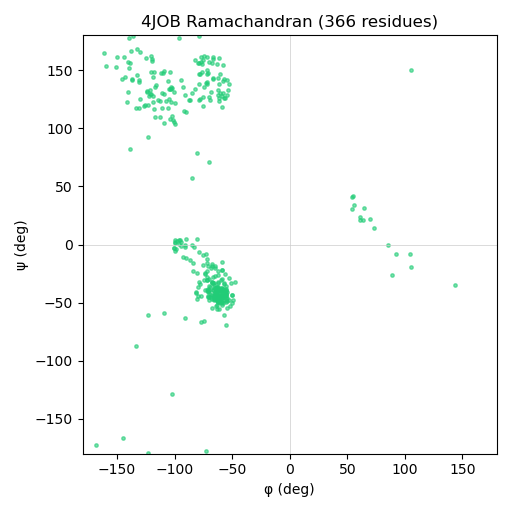 1 120 ? 0.946 -3.619 3.127 1.00 46.08 152 PRO A N 1
ATOM 840 C CA . PRO A 1 120 ? 1.126 -4.848 2.338 1.00 40.07 152 PRO A CA 1
ATOM 841 C C . PRO A 1 120 ? 2.242 -5.738 2.886 1.00 47.01 152 PRO A C 1
ATOM 842 O O . PRO A 1 120 ? 2.295 -6.923 2.552 1.00 47.86 152 PRO A O 1
ATOM 846 N N . THR A 1 121 ? 3.125 -5.173 3.706 1.00 44.39 153 THR A N 1
ATOM 847 C CA . THR A 1 121 ? 4.149 -5.965 4.386 1.00 50.67 153 THR A CA 1
ATOM 848 C C . THR A 1 121 ? 3.847 -6.028 5.878 1.00 46.41 153 THR A C 1
ATOM 849 O O . THR A 1 121 ? 3.302 -5.079 6.447 1.00 49.11 153 THR A O 1
ATOM 853 N N . PHE A 1 122 ? 4.205 -7.136 6.518 1.00 42.66 154 PHE A N 1
ATOM 854 C CA . PHE A 1 122 ? 3.914 -7.294 7.937 1.00 37.96 154 PHE A CA 1
ATOM 855 C C . PHE A 1 122 ? 4.607 -6.213 8.761 1.00 40.56 154 PHE A C 1
ATOM 856 O O . PHE A 1 122 ? 5.826 -6.054 8.698 1.00 41.60 154 PHE A O 1
ATOM 864 N N . ASN A 1 123 ? 3.813 -5.475 9.531 1.00 42.77 155 ASN A N 1
ATOM 865 C CA . ASN A 1 123 ? 4.326 -4.477 10.462 1.00 45.70 155 ASN A CA 1
ATOM 866 C C . ASN A 1 123 ? 3.971 -4.840 11.897 1.00 47.49 155 ASN A C 1
ATOM 867 O O . ASN A 1 123 ? 2.809 -4.744 12.292 1.00 50.97 155 ASN A O 1
ATOM 872 N N . PRO A 1 124 ? 4.981 -5.225 12.690 1.00 47.04 156 PRO A N 1
ATOM 873 C CA . PRO A 1 124 ? 4.791 -5.720 14.058 1.00 49.12 156 PRO A CA 1
ATOM 874 C C . PRO A 1 124 ? 3.864 -4.831 14.8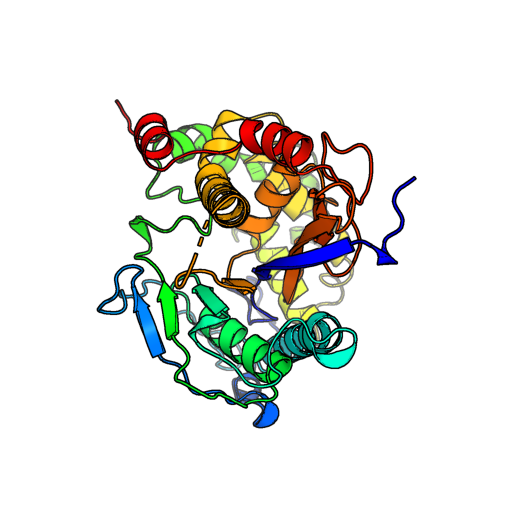84 1.00 54.00 156 PRO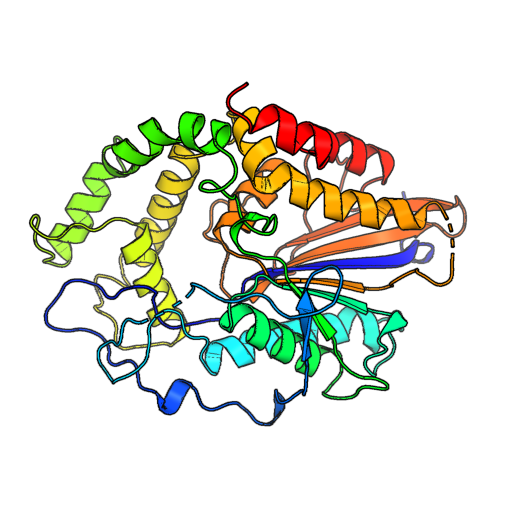 A C 1
ATOM 875 O O . PRO A 1 124 ? 3.162 -5.342 15.754 1.00 52.61 156 PRO A O 1
ATOM 879 N N . GLN A 1 125 ? 3.864 -3.527 14.626 1.00 53.00 157 GLN A N 1
ATOM 880 C CA . GLN A 1 125 ? 3.020 -2.624 15.405 1.00 60.22 157 GLN A CA 1
ATOM 881 C C . GLN A 1 125 ? 1.579 -2.527 14.904 1.00 51.51 157 GLN A C 1
ATOM 882 O O . GLN A 1 125 ? 0.710 -2.025 15.612 1.00 51.93 157 GLN A O 1
ATOM 888 N N . GLU A 1 126 ? 1.337 -2.982 13.678 1.00 42.26 158 GLU A N 1
ATOM 889 C CA . GLU A 1 126 ? -0.023 -3.066 13.147 1.00 37.18 158 GLU A CA 1
ATOM 890 C C . GLU A 1 126 ? -0.785 -4.305 13.618 1.00 36.15 158 GLU A C 1
ATOM 891 O O . GLU A 1 126 ? -2.016 -4.312 13.623 1.00 39.09 158 GLU A O 1
ATOM 897 N N . VAL A 1 127 ? -0.057 -5.353 13.994 1.00 35.40 159 VAL A N 1
ATOM 898 C CA . VAL A 1 127 ? -0.671 -6.673 14.192 1.00 34.01 159 VAL A CA 1
ATOM 899 C C . VAL A 1 127 ? -0.325 -7.355 15.513 1.00 38.81 159 VAL A C 1
ATOM 900 O O . VAL A 1 127 ? 0.847 -7.542 15.830 1.00 42.86 159 VAL A O 1
ATOM 904 N N . PHE A 1 128 ? -1.348 -7.740 16.273 1.00 35.98 160 PHE A N 1
ATOM 905 C CA . PHE A 1 128 ? -1.143 -8.573 17.454 1.00 33.59 160 PHE A CA 1
ATOM 906 C C . PHE A 1 128 ? -1.546 -10.004 17.144 1.00 36.65 160 PHE A C 1
ATOM 907 O O . PHE A 1 128 ? -2.612 -10.252 16.566 1.00 29.61 160 PHE A O 1
ATOM 915 N N . ILE A 1 129 ? -0.688 -10.943 17.530 1.00 36.86 161 ILE A N 1
ATOM 916 C CA . ILE A 1 129 ? -0.874 -12.339 17.164 1.00 34.55 161 ILE A CA 1
ATOM 917 C C . ILE A 1 129 ? -0.862 -13.261 18.380 1.00 40.63 161 ILE A C 1
ATOM 918 O O . ILE A 1 129 ? 0.130 -13.330 19.110 1.00 37.71 161 ILE A O 1
ATOM 923 N N . ARG A 1 130 ? -1.961 -13.981 18.583 1.00 36.77 162 ARG A N 1
ATOM 924 C CA . ARG A 1 130 ? -2.024 -14.978 19.649 1.00 37.87 162 ARG A CA 1
ATOM 925 C C . ARG A 1 130 ? -2.546 -16.315 19.147 1.00 38.55 162 ARG A C 1
ATOM 926 O O . ARG A 1 130 ? -3.481 -16.376 18.345 1.00 39.32 162 ARG A O 1
ATOM 934 N N . SER A 1 131 ? -1.931 -17.387 19.634 1.00 39.67 163 SER A N 1
ATOM 935 C CA . SER A 1 131 ? -2.339 -18.736 19.286 1.00 36.65 163 SER A CA 1
ATOM 936 C C . SER A 1 131 ? -2.296 -19.635 20.514 1.00 41.18 163 SER A C 1
ATOM 937 O O . SER A 1 131 ? -1.560 -19.366 21.463 1.00 42.44 163 SER A O 1
ATOM 940 N N . THR A 1 132 ? -3.069 -20.715 20.493 1.00 38.31 164 THR A N 1
ATOM 941 C CA . THR A 1 132 ? -2.910 -21.734 21.518 1.00 41.68 164 THR A CA 1
ATOM 942 C C . THR A 1 132 ? -1.540 -22.353 21.293 1.00 46.27 164 THR A C 1
ATOM 943 O O . THR A 1 132 ? -0.982 -22.253 20.201 1.00 44.86 164 THR A O 1
ATOM 947 N N . ASN A 1 133 ? -1.010 -23.022 22.306 1.00 47.08 165 ASN A N 1
ATOM 948 C CA . ASN A 1 133 ? 0.403 -23.378 22.325 1.00 50.44 165 ASN A CA 1
ATOM 949 C C . ASN A 1 133 ? 0.663 -24.625 21.478 1.00 55.38 165 ASN A C 1
ATOM 950 O O . ASN A 1 133 ? 1.769 -25.157 21.447 1.00 70.25 165 ASN A O 1
ATOM 955 N N . ILE A 1 134 ? -0.385 -25.100 20.817 1.00 49.42 166 ILE A N 1
ATOM 956 C CA . ILE A 1 134 ? -0.301 -26.258 19.934 1.00 43.56 166 ILE A CA 1
ATOM 957 C C . ILE A 1 134 ? 0.290 -25.941 18.547 1.00 39.90 166 ILE A C 1
ATOM 958 O O . ILE A 1 134 ? -0.031 -24.927 17.931 1.00 45.77 166 ILE A O 1
ATOM 963 N N . PHE A 1 135 ? 1.145 -26.840 18.069 1.00 36.76 167 PHE A N 1
ATOM 964 C CA . PHE A 1 135 ? 1.963 -26.639 16.870 1.00 37.90 167 PHE A CA 1
ATOM 965 C C . PHE A 1 135 ? 1.167 -26.417 15.578 1.00 43.74 167 PHE A C 1
ATOM 966 O O . PHE A 1 135 ? 1.564 -25.615 14.732 1.00 40.68 167 PHE A O 1
ATOM 974 N N . ARG A 1 136 ? 0.053 -27.128 15.419 1.00 40.50 168 ARG A N 1
ATOM 975 C CA . ARG A 1 136 ? -0.741 -26.999 14.198 1.00 40.56 168 ARG A CA 1
ATOM 976 C C . ARG A 1 136 ? -1.391 -25.621 14.097 1.00 40.82 168 ARG A C 1
ATOM 977 O O . ARG A 1 136 ? -1.575 -25.089 13.000 1.00 44.52 168 ARG A O 1
ATOM 985 N N . ASN A 1 137 ? -1.725 -25.043 15.246 1.00 41.67 169 ASN A N 1
ATOM 986 C CA . ASN A 1 137 ? -2.239 -23.679 15.284 1.00 39.83 169 ASN A CA 1
ATOM 987 C C . ASN A 1 137 ? -1.148 -22.675 14.947 1.00 39.83 169 ASN A C 1
ATOM 988 O O . ASN A 1 137 ? -1.393 -21.682 14.257 1.00 41.08 169 ASN A O 1
ATOM 993 N N . LEU A 1 138 ? 0.061 -22.935 15.433 1.00 38.18 170 LEU A N 1
ATOM 994 C CA . LEU A 1 138 ? 1.186 -22.045 15.176 1.00 38.19 170 LEU A CA 1
ATOM 995 C C . LEU A 1 138 ? 1.523 -22.025 13.688 1.00 39.94 170 LEU A C 1
ATOM 996 O O . LEU A 1 138 ? 1.758 -20.961 13.092 1.00 41.32 170 LEU A O 1
ATOM 1001 N N . GLU A 1 139 ? 1.532 -23.210 13.089 1.00 37.74 171 GLU A N 1
ATOM 1002 C CA . GLU A 1 139 ? 1.831 -23.345 11.671 1.00 42.99 171 GLU A CA 1
ATOM 1003 C C . GLU A 1 139 ? 0.702 -22.779 10.820 1.00 40.37 171 GLU A C 1
ATOM 1004 O O . GLU A 1 139 ? 0.942 -22.193 9.758 1.00 41.19 171 GLU A O 1
ATOM 1010 N N . SER A 1 140 ? -0.529 -22.950 11.292 1.00 32.61 172 SER A N 1
ATOM 1011 C CA . SER A 1 140 ? -1.670 -22.361 10.609 1.00 35.72 172 SER A CA 1
ATOM 1012 C C . SER A 1 140 ? -1.534 -20.843 10.605 1.00 37.83 172 SER A C 1
ATOM 1013 O O . SER A 1 140 ? -1.831 -20.176 9.605 1.00 41.14 172 SER A O 1
ATOM 1016 N N . THR A 1 141 ? -1.074 -20.303 11.729 1.00 40.16 173 THR A N 1
ATOM 1017 C CA . THR A 1 141 ? -0.859 -18.870 11.845 1.00 33.32 173 THR A CA 1
ATOM 1018 C C . THR A 1 141 ? 0.204 -18.425 10.852 1.00 35.65 173 THR A C 1
ATOM 1019 O O . THR A 1 141 ? 0.003 -17.456 10.119 1.00 41.69 173 THR A O 1
ATOM 1023 N N . ARG A 1 142 ? 1.331 -19.135 10.818 1.00 32.94 174 ARG A N 1
ATOM 1024 C CA . ARG A 1 142 ? 2.383 -18.806 9.856 1.00 35.87 174 ARG A CA 1
ATOM 1025 C C . ARG A 1 142 ? 1.849 -18.803 8.430 1.00 37.14 174 ARG A C 1
ATOM 1026 O O . ARG A 1 142 ? 2.207 -17.944 7.623 1.00 39.00 174 ARG A O 1
ATOM 1034 N N . CYS A 1 143 ? 0.983 -19.761 8.117 1.00 33.58 175 CYS A N 1
ATOM 1035 C CA . CYS A 1 143 ? 0.477 -19.877 6.755 1.00 35.58 175 CYS A CA 1
ATOM 1036 C C . CYS A 1 143 ? -0.461 -18.734 6.400 1.00 34.79 175 CYS A C 1
ATOM 1037 O O . CYS A 1 143 ? -0.406 -18.191 5.284 1.00 33.11 175 CYS A O 1
ATOM 1040 N N . LEU A 1 144 ? -1.317 -18.375 7.355 1.00 31.47 176 LEU A N 1
ATOM 1041 C CA . LEU A 1 144 ? -2.198 -17.224 7.200 1.00 29.27 176 LEU A CA 1
ATOM 1042 C C . LEU A 1 144 ? -1.377 -15.955 6.969 1.00 35.84 176 LEU A C 1
ATOM 1043 O O . LEU A 1 144 ? -1.649 -15.190 6.047 1.00 33.95 176 LEU A O 1
ATOM 1048 N N . LEU A 1 145 ? -0.374 -15.734 7.811 1.00 33.48 177 LEU A N 1
ATOM 1049 C CA . LEU A 1 145 ? 0.486 -14.566 7.663 1.00 34.37 177 LEU A CA 1
ATOM 1050 C C . LEU A 1 145 ? 1.149 -14.554 6.287 1.00 36.77 177 LEU A C 1
ATOM 1051 O O . LEU A 1 145 ? 1.196 -13.523 5.608 1.00 35.28 177 LEU A O 1
ATOM 1056 N N . ALA A 1 146 ? 1.657 -15.708 5.877 1.00 32.24 178 ALA A N 1
ATOM 1057 C CA . ALA A 1 146 ? 2.302 -15.835 4.583 1.00 34.45 178 ALA A CA 1
ATOM 1058 C C . ALA A 1 146 ? 1.356 -15.384 3.477 1.00 38.93 178 ALA A C 1
ATOM 1059 O O . ALA A 1 146 ? 1.763 -14.674 2.556 1.00 37.64 178 ALA A O 1
ATOM 1061 N N . GLY A 1 147 ? 0.091 -15.786 3.573 1.00 33.47 179 GLY A N 1
ATOM 1062 C CA . GLY A 1 147 ? -0.882 -15.409 2.558 1.00 35.52 179 GLY A CA 1
ATOM 1063 C C . GLY A 1 147 ? -1.274 -13.939 2.594 1.00 39.57 179 GLY A C 1
ATOM 1064 O O . GLY A 1 147 ? -1.442 -13.289 1.555 1.00 36.82 179 GLY A O 1
ATOM 1065 N N . LEU A 1 148 ? -1.421 -13.409 3.801 1.00 38.64 180 LEU A N 1
ATOM 1066 C CA . LEU A 1 148 ? -1.871 -12.034 3.987 1.00 29.36 180 LEU A CA 1
ATOM 1067 C C . LEU A 1 148 ? -0.813 -11.007 3.578 1.00 33.97 180 LEU A C 1
ATOM 1068 O O . LEU A 1 148 ? -1.126 -9.983 2.949 1.00 33.35 180 LEU A O 1
ATOM 1073 N N . PHE A 1 149 ? 0.422 -11.251 4.001 1.00 31.60 181 PHE A N 1
ATOM 1074 C CA . PHE A 1 149 ? 1.547 -10.369 3.690 1.00 38.37 181 PHE A CA 1
ATOM 1075 C C . PHE A 1 149 ? 2.471 -10.783 2.539 1.00 43.07 181 PHE A C 1
ATOM 1076 O O . PHE A 1 149 ? 3.467 -10.111 2.265 1.00 38.67 181 PHE A O 1
ATOM 1084 N N . GLN A 1 150 ? 2.151 -11.898 1.890 1.00 46.07 182 GLN A N 1
ATOM 1085 C CA . GLN A 1 150 ? 2.972 -12.403 0.794 1.00 47.08 182 GLN A CA 1
ATOM 1086 C C . GLN A 1 150 ? 4.429 -12.573 1.230 1.00 50.73 182 GLN A C 1
ATOM 1087 O O . GLN A 1 150 ? 5.357 -12.250 0.488 1.00 49.99 182 GLN A O 1
ATOM 1093 N N . CYS A 1 151 ? 4.606 -13.075 2.450 1.00 43.87 183 CYS A N 1
ATOM 1094 C CA . CYS A 1 151 ? 5.922 -13.350 3.027 1.00 47.21 183 CYS A CA 1
ATOM 1095 C C . CYS A 1 151 ? 6.819 -12.116 3.167 1.00 51.08 183 CYS A C 1
ATOM 1096 O O . CYS A 1 151 ? 8.042 -12.235 3.256 1.00 52.18 183 CYS A O 1
ATOM 1099 N N . GLN A 1 152 ? 6.208 -10.938 3.230 1.00 50.23 184 GLN A N 1
ATOM 1100 C CA . GLN A 1 152 ? 6.962 -9.709 3.422 1.00 51.19 184 GLN A CA 1
ATOM 1101 C C . GLN A 1 152 ? 6.791 -9.207 4.850 1.00 48.87 184 GLN A C 1
ATOM 1102 O O . GLN A 1 152 ? 5.667 -9.023 5.312 1.00 48.64 184 GLN A O 1
ATOM 1108 N N . LYS A 1 153 ? 7.904 -8.990 5.545 1.00 50.10 185 LYS A N 1
ATOM 1109 C CA . LYS A 1 153 ? 7.867 -8.376 6.871 1.00 50.03 185 LYS A CA 1
ATOM 1110 C C . LYS A 1 153 ? 8.862 -7.223 7.001 1.00 52.69 185 LYS A C 1
ATOM 1111 O O . LYS A 1 153 ? 9.964 -7.283 6.457 1.00 55.18 185 LYS A O 1
ATOM 1117 N N . GLU A 1 154 ? 8.453 -6.164 7.697 1.00 53.26 186 GLU A N 1
ATOM 1118 C CA . GLU A 1 154 ? 9.361 -5.075 8.050 1.00 58.39 186 GLU A CA 1
ATOM 1119 C C . GLU A 1 154 ? 10.028 -5.348 9.392 1.00 59.14 186 GLU A C 1
ATOM 1120 O O . GLU A 1 154 ? 10.977 -4.664 9.774 1.00 65.60 186 GLU A O 1
ATOM 1126 N N . GLY A 1 155 ? 9.517 -6.348 10.104 1.00 57.85 187 GLY A N 1
ATOM 1127 C CA . GLY A 1 155 ? 10.014 -6.695 11.424 1.00 57.88 187 GLY A CA 1
ATOM 1128 C C . GLY A 1 155 ? 9.597 -8.101 11.814 1.00 56.76 187 GLY A C 1
ATOM 1129 O O . GLY A 1 155 ? 8.705 -8.676 11.193 1.00 60.45 187 GLY A O 1
ATOM 1130 N N . PRO A 1 156 ? 10.233 -8.660 12.853 1.00 57.34 188 PRO A N 1
ATOM 1131 C CA . PRO A 1 156 ? 10.029 -10.062 13.239 1.00 57.42 188 PRO A CA 1
ATOM 1132 C C . PRO A 1 156 ? 8.595 -10.379 13.660 1.00 53.37 188 PRO A C 1
ATOM 1133 O O . PRO A 1 156 ? 7.936 -9.557 14.295 1.00 52.71 188 PRO A O 1
ATOM 1137 N N . ILE A 1 157 ? 8.129 -11.572 13.302 1.00 50.15 189 ILE A N 1
ATOM 1138 C CA . ILE A 1 157 ? 6.807 -12.042 13.700 1.00 45.80 189 ILE A CA 1
ATOM 1139 C C . ILE A 1 157 ? 6.865 -12.711 15.065 1.00 43.54 189 ILE A C 1
ATOM 1140 O O . ILE A 1 157 ? 7.634 -13.648 15.273 1.00 41.25 189 ILE A O 1
ATOM 1145 N N . ILE A 1 158 ? 6.051 -12.229 15.994 1.00 44.25 190 ILE A N 1
ATOM 1146 C CA . ILE A 1 158 ? 6.004 -12.808 17.327 1.00 49.62 190 ILE A CA 1
ATOM 1147 C C . ILE A 1 158 ? 4.613 -13.346 17.601 1.00 52.63 190 ILE A C 1
ATOM 1148 O O . ILE A 1 158 ? 3.626 -12.614 17.527 1.00 54.39 190 ILE A O 1
ATOM 1153 N N . ILE A 1 159 ? 4.541 -14.633 17.910 1.00 45.76 191 ILE A N 1
ATOM 1154 C CA . ILE A 1 159 ? 3.283 -15.258 18.269 1.00 43.76 191 ILE A CA 1
ATOM 1155 C C . ILE A 1 159 ? 3.225 -15.457 19.779 1.00 47.81 191 ILE A C 1
ATOM 1156 O O . ILE A 1 159 ? 4.100 -16.093 20.363 1.00 47.59 191 ILE A O 1
ATOM 1161 N N . HIS A 1 160 ? 2.195 -14.899 20.404 1.00 50.82 192 HIS A N 1
ATOM 1162 C CA . HIS A 1 160 ? 2.014 -15.010 21.844 1.00 48.08 192 HIS A CA 1
ATOM 1163 C C . HIS A 1 160 ? 1.129 -16.199 22.188 1.00 42.00 192 HIS A C 1
ATOM 1164 O O . HIS A 1 160 ? 0.102 -16.420 21.549 1.00 42.89 192 HIS A O 1
ATOM 1171 N N . THR A 1 161 ? 1.534 -16.963 23.197 1.00 45.01 193 THR A N 1
ATOM 1172 C CA . THR A 1 161 ? 0.724 -18.063 23.701 1.00 50.64 193 THR A CA 1
ATOM 1173 C C . THR A 1 161 ? 0.750 -18.082 25.227 1.00 54.45 193 THR A C 1
ATOM 1174 O O . THR A 1 161 ? 1.593 -17.435 25.851 1.00 54.20 193 THR A O 1
ATOM 1178 N N . ASP A 1 162 ? -0.161 -18.846 25.821 1.00 48.48 194 ASP A N 1
ATOM 1179 C CA . ASP A 1 162 ? -0.215 -18.987 27.269 1.00 46.93 194 ASP A CA 1
ATOM 1180 C C . ASP A 1 162 ? -0.026 -20.452 27.642 1.00 46.70 19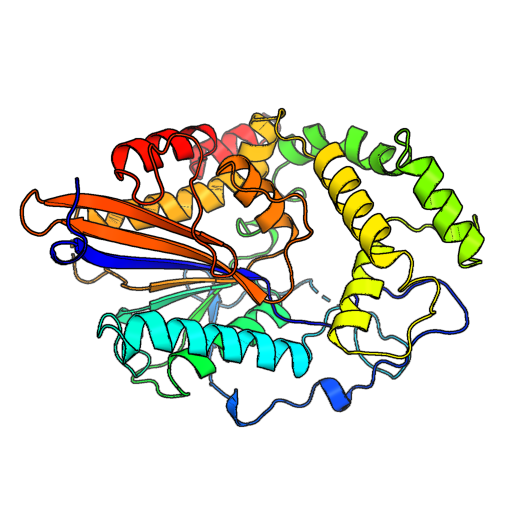4 ASP A C 1
ATOM 1181 O O . ASP A 1 162 ? -0.158 -21.336 26.794 1.00 47.82 194 ASP A O 1
ATOM 1186 N N . GLU A 1 163 ? 0.319 -20.704 28.900 1.00 52.25 195 GLU A N 1
ATOM 1187 C CA . GLU A 1 163 ? 0.369 -22.066 29.416 1.00 63.42 195 GLU A CA 1
ATOM 1188 C C . GLU A 1 163 ? -1.019 -22.703 29.323 1.00 59.86 195 GLU A C 1
ATOM 1189 O O . GLU A 1 163 ? -2.034 -22.018 29.465 1.00 62.73 195 GLU A O 1
ATOM 1195 N N . ALA A 1 164 ? -1.054 -24.010 29.084 1.00 57.38 196 ALA A N 1
ATOM 1196 C CA . ALA A 1 164 ? -2.303 -24.733 28.868 1.00 55.80 196 ALA A CA 1
ATOM 1197 C C . ALA A 1 164 ? -3.297 -24.540 30.011 1.00 58.72 196 ALA A C 1
ATOM 1198 O O . ALA A 1 164 ? -4.509 -24.472 29.794 1.00 62.21 196 ALA A O 1
ATOM 1200 N N . ASP A 1 165 ? -2.772 -24.450 31.228 1.00 59.72 197 ASP A N 1
ATOM 1201 C CA . ASP A 1 165 ? -3.598 -24.317 32.426 1.00 64.45 197 ASP A CA 1
ATOM 1202 C C . ASP A 1 165 ? -4.292 -22.957 32.554 1.00 63.30 197 ASP A C 1
ATOM 1203 O O . ASP A 1 165 ? -5.366 -22.862 33.156 1.00 67.10 197 ASP A O 1
ATOM 1208 N N . SER A 1 166 ? -3.673 -21.912 32.010 1.00 54.23 198 SER A N 1
ATOM 1209 C CA . SER A 1 166 ? -4.280 -20.584 31.988 1.00 51.88 198 SER A CA 1
ATOM 1210 C C . SER A 1 166 ? -5.073 -20.291 30.713 1.00 49.72 198 SER A C 1
ATOM 1211 O O . SER A 1 166 ? -5.812 -19.309 30.652 1.00 47.94 198 SER A O 1
ATOM 1214 N N . GLU A 1 167 ? -4.942 -21.156 29.711 1.00 51.12 199 GLU A N 1
ATOM 1215 C CA . GLU A 1 167 ? -5.426 -20.856 28.360 1.00 48.92 199 GLU A CA 1
ATOM 1216 C C . GLU A 1 167 ? -6.917 -20.519 28.302 1.00 45.30 199 GLU A C 1
ATOM 1217 O O . GLU A 1 167 ? -7.747 -21.265 28.817 1.00 48.57 199 GLU A O 1
ATOM 1223 N N . VAL A 1 168 ? -7.247 -19.366 27.724 1.00 37.74 200 VAL A N 1
ATOM 1224 C CA . VAL A 1 168 ? -8.643 -18.995 27.479 1.00 35.84 200 VAL A CA 1
ATOM 1225 C C . VAL A 1 168 ? -9.153 -19.209 26.051 1.00 36.61 200 VAL A C 1
ATOM 1226 O O . VAL A 1 168 ? -10.326 -18.972 25.772 1.00 31.50 200 VAL A O 1
ATOM 1230 N N . LEU A 1 169 ? -8.287 -19.653 25.146 1.00 39.51 201 LEU A N 1
ATOM 1231 C CA . LEU A 1 169 ? -8.680 -19.762 23.738 1.00 37.14 201 LEU A CA 1
ATOM 1232 C C . LEU A 1 169 ? -9.530 -20.998 23.427 1.00 38.13 201 LEU A C 1
ATOM 1233 O O . LEU A 1 169 ? -10.020 -21.157 22.311 1.00 37.97 201 LEU A O 1
ATOM 1238 N N . TYR A 1 170 ? -9.686 -21.875 24.412 1.00 37.57 202 TYR A N 1
ATOM 1239 C CA . TYR A 1 170 ? -10.670 -22.956 24.345 1.00 37.57 202 TYR A CA 1
ATOM 1240 C C . TYR A 1 170 ? -11.295 -23.110 25.727 1.00 40.86 202 TYR A C 1
ATOM 1241 O O . TYR A 1 170 ? -10.695 -22.705 26.721 1.00 38.91 202 TYR A O 1
ATOM 1250 N N . PRO A 1 171 ? -12.506 -23.686 25.799 1.00 43.89 203 PRO A N 1
ATOM 1251 C CA . PRO A 1 171 ? -13.067 -23.909 27.135 1.00 43.11 203 PRO A CA 1
ATOM 1252 C C . PRO A 1 171 ? -12.064 -24.707 27.953 1.00 40.57 203 PRO A C 1
ATOM 1253 O O . PRO A 1 171 ? -11.600 -25.742 27.479 1.00 41.21 203 PRO A O 1
ATOM 1257 N N . ASN A 1 172 ? -11.725 -24.247 29.151 1.00 34.23 204 ASN A N 1
ATOM 1258 C CA . ASN A 1 172 ? -10.738 -24.971 29.927 1.00 40.68 204 ASN A CA 1
ATOM 1259 C C . ASN A 1 172 ? -11.406 -25.654 31.124 1.00 43.18 204 ASN A C 1
ATOM 1260 O O . ASN A 1 172 ? -11.682 -25.028 32.147 1.00 47.48 204 ASN A O 1
ATOM 1265 N N . TYR A 1 173 ? -11.584 -26.964 31.011 1.00 40.58 205 TYR A N 1
ATOM 1266 C CA . TYR A 1 173 ? -12.290 -27.747 32.023 1.00 47.25 205 TYR A CA 1
ATOM 1267 C C . TYR A 1 173 ? -11.357 -28.077 33.165 1.00 49.83 205 TYR A C 1
ATOM 1268 O O . TYR A 1 173 ? -11.729 -28.031 34.330 1.00 56.15 205 TYR A O 1
ATOM 1277 N N . GLN A 1 174 ? -10.133 -28.420 32.793 1.00 54.30 206 GLN A N 1
ATOM 1278 C CA . GLN A 1 174 ? -9.065 -28.739 33.720 1.00 67.03 206 GLN A CA 1
ATOM 1279 C C . GLN A 1 174 ? -8.862 -27.589 34.707 1.00 68.43 206 GLN A C 1
ATOM 1280 O O . GLN A 1 174 ? -8.767 -27.803 35.917 1.00 75.50 206 GLN A O 1
ATOM 1286 N N . SER A 1 175 ? -8.793 -26.371 34.180 1.00 63.25 207 SER A N 1
ATOM 1287 C CA . SER A 1 175 ? -8.580 -25.176 34.993 1.00 62.57 207 SER A CA 1
ATOM 1288 C C . SER A 1 175 ? -9.845 -24.661 35.700 1.00 62.77 207 SER A C 1
ATOM 1289 O O . SER A 1 175 ? -9.773 -24.176 36.832 1.00 69.49 207 SER A O 1
ATOM 1292 N N . CYS A 1 176 ? -10.999 -24.761 35.043 1.00 57.56 208 CYS A N 1
ATOM 1293 C CA . CYS A 1 176 ? -12.221 -24.202 35.614 1.00 48.69 208 CYS A CA 1
ATOM 1294 C C . CYS A 1 176 ? -13.056 -25.316 36.226 1.00 51.81 208 CYS A C 1
ATOM 1295 O O . CYS A 1 176 ? -13.715 -26.080 35.518 1.00 49.30 208 CYS A O 1
ATOM 1298 N N . TRP A 1 177 ? -13.085 -25.353 37.553 1.00 55.07 209 TRP A N 1
ATOM 1299 C CA . TRP A 1 177 ? -13.660 -26.480 38.277 1.00 56.02 209 TRP A CA 1
ATOM 1300 C C . TRP A 1 177 ? -15.176 -26.526 38.138 1.00 46.53 209 TRP A C 1
ATOM 1301 O O . TRP A 1 177 ? -15.751 -27.570 37.842 1.00 49.06 209 TRP A O 1
ATOM 1312 N N . SER A 1 178 ? -15.813 -25.381 38.348 1.00 43.02 210 SER A N 1
ATOM 1313 C CA . SER A 1 178 ? -17.262 -25.277 38.269 1.00 44.22 210 SER A CA 1
ATOM 1314 C C . SER A 1 178 ? -17.782 -25.679 36.893 1.00 42.89 210 SER A C 1
ATOM 1315 O O . SER A 1 178 ? -18.839 -26.296 36.778 1.00 46.12 210 SER A O 1
ATOM 1318 N N . LEU A 1 179 ? -17.040 -25.322 35.849 1.00 32.87 211 LEU A N 1
ATOM 1319 C CA . LEU A 1 179 ? -17.447 -25.641 34.490 1.00 35.15 211 LEU A CA 1
ATOM 1320 C C . LEU A 1 179 ? -17.495 -27.151 34.328 1.00 45.44 211 LEU A C 1
ATOM 1321 O O . LEU A 1 179 ? -18.481 -27.720 33.840 1.00 47.93 211 LEU A O 1
ATOM 1326 N N . ARG A 1 180 ? -16.410 -27.784 34.760 1.00 53.63 212 ARG A N 1
ATOM 1327 C CA . ARG A 1 180 ? -16.276 -29.230 34.743 1.00 52.56 212 ARG A CA 1
ATOM 1328 C C . ARG A 1 180 ? -17.441 -29.878 35.488 1.00 49.68 212 ARG A C 1
ATOM 1329 O O . ARG A 1 180 ? -18.077 -30.801 34.981 1.00 49.09 212 ARG A O 1
ATOM 1337 N N . GLN A 1 181 ? -17.724 -29.374 36.686 1.00 45.03 213 GLN A N 1
ATOM 1338 C CA . GLN A 1 181 ? -18.785 -29.922 37.523 1.00 47.95 213 GLN A CA 1
ATOM 1339 C C . GLN A 1 181 ? -20.157 -29.772 36.882 1.00 45.66 213 GLN A C 1
ATOM 1340 O O . GLN A 1 181 ? -21.012 -30.642 37.013 1.00 52.82 213 GLN A O 1
ATOM 1346 N N . ARG A 1 182 ? -20.368 -28.661 36.193 1.00 43.67 214 ARG A N 1
ATOM 1347 C CA . ARG A 1 182 ? -21.659 -28.396 35.578 1.00 45.79 214 ARG A CA 1
ATOM 1348 C C . ARG A 1 182 ? -21.875 -29.242 34.333 1.00 44.04 214 ARG A C 1
ATOM 1349 O O . ARG A 1 182 ? -23.018 -29.540 33.982 1.00 38.56 214 ARG A O 1
ATOM 1357 N N . THR A 1 183 ? -20.790 -29.576 33.634 1.00 39.59 215 THR A N 1
ATOM 1358 C CA . THR A 1 183 ? -20.904 -30.405 32.429 1.00 41.42 215 THR A CA 1
ATOM 1359 C C . THR A 1 183 ? -20.614 -31.912 32.580 1.00 42.49 215 THR A C 1
ATOM 1360 O O . THR A 1 183 ? -20.797 -32.675 31.629 1.00 42.71 215 THR A O 1
ATOM 1364 N N . ARG A 1 184 ? -20.202 -32.356 33.763 1.00 42.58 216 ARG A N 1
ATOM 1365 C CA . ARG A 1 184 ? -19.709 -33.732 33.904 1.00 47.17 216 ARG A CA 1
ATOM 1366 C C . ARG A 1 184 ? -20.756 -34.830 33.683 1.00 45.52 216 ARG A C 1
ATOM 1367 O O . ARG A 1 184 ? -20.482 -35.824 33.003 1.00 47.67 216 ARG A O 1
ATOM 1375 N N . GLY A 1 185 ? -21.944 -34.658 34.257 1.00 40.89 217 GLY A N 1
ATOM 1376 C CA . GLY A 1 185 ? -23.008 -35.632 34.091 1.00 39.86 217 GLY A CA 1
ATOM 1377 C C . GLY A 1 185 ? -23.416 -35.777 32.634 1.00 37.62 217 GLY A C 1
ATOM 1378 O O . GLY A 1 185 ? -23.520 -36.895 32.090 1.00 40.29 217 GLY A O 1
ATOM 1379 N N . ARG A 1 186 ? -23.633 -34.636 31.988 1.00 38.17 218 ARG A N 1
ATOM 1380 C CA . ARG A 1 186 ? -24.061 -34.625 30.594 1.00 42.88 218 ARG A CA 1
ATOM 1381 C C . ARG A 1 186 ? -22.962 -35.163 29.681 1.00 42.59 218 ARG A C 1
ATOM 1382 O O . ARG A 1 186 ? -23.247 -35.810 28.680 1.00 41.36 218 ARG A O 1
ATOM 1390 N N . ARG A 1 187 ? -21.709 -34.909 30.047 1.00 39.83 219 ARG A N 1
ATOM 1391 C CA . ARG A 1 187 ? -20.571 -35.433 29.304 1.00 43.63 219 ARG A CA 1
ATOM 1392 C C . ARG A 1 187 ? -20.525 -36.956 29.433 1.00 50.10 219 ARG A C 1
ATOM 1393 O O . ARG A 1 187 ? -20.229 -37.659 28.461 1.00 53.04 219 ARG A O 1
ATOM 1401 N N . GLN A 1 188 ? -20.828 -37.469 30.625 1.00 50.39 220 GLN A N 1
ATOM 1402 C CA . GLN A 1 188 ? -20.886 -38.918 30.826 1.00 45.09 220 GLN A CA 1
ATOM 1403 C C . GLN A 1 188 ? -21.960 -39.567 29.962 1.00 46.82 220 GLN A C 1
ATOM 1404 O O . GLN A 1 188 ? -21.726 -40.612 29.348 1.00 43.02 220 GLN A O 1
ATOM 1410 N N . THR A 1 189 ? -23.143 -38.958 29.936 1.00 45.19 221 THR A N 1
ATOM 1411 C CA . THR A 1 189 ? -24.287 -39.568 29.249 1.00 42.09 221 THR A CA 1
ATOM 1412 C C . THR A 1 189 ? -24.538 -39.104 27.811 1.00 39.94 221 THR A C 1
ATOM 1413 O O . THR A 1 189 ? -25.533 -39.489 27.197 1.00 41.73 221 THR A O 1
ATOM 1417 N N . ALA A 1 190 ? -23.663 -38.263 27.279 1.00 45.61 222 ALA A N 1
ATOM 1418 C CA . ALA A 1 190 ? -23.951 -37.598 26.011 1.00 45.35 222 ALA A CA 1
ATOM 1419 C C . ALA A 1 190 ? -24.305 -38.582 24.892 1.00 45.21 222 ALA A C 1
ATOM 1420 O O . ALA A 1 190 ? -25.281 -38.382 24.172 1.00 45.33 222 ALA A O 1
ATOM 1422 N N . SER A 1 191 ? -23.531 -39.653 24.761 1.00 48.65 223 SER A N 1
ATOM 1423 C CA . SER A 1 191 ? -23.750 -40.602 23.672 1.00 49.08 223 SER A CA 1
ATOM 1424 C C . SER A 1 191 ? -24.843 -41.616 23.987 1.00 51.03 223 SER A C 1
ATOM 1425 O O . SER A 1 191 ? -25.174 -42.465 23.156 1.00 55.92 223 SER A O 1
ATOM 1428 N N . LEU A 1 192 ? -25.399 -41.527 25.190 1.00 45.05 224 LEU A N 1
ATOM 1429 C CA . LEU A 1 192 ? -26.497 -42.397 25.590 1.00 44.10 224 LEU A CA 1
ATOM 1430 C C . LEU A 1 192 ? -27.859 -41.736 25.380 1.00 47.65 224 LEU A C 1
ATOM 1431 O O . LEU A 1 192 ? -28.892 -42.330 25.685 1.00 51.56 224 LEU A O 1
ATOM 1436 N N . GLN A 1 193 ? -27.865 -40.507 24.867 1.00 40.94 225 GLN A N 1
ATOM 1437 C CA . GLN A 1 193 ? -29.114 -39.759 24.718 1.00 42.09 225 GLN A CA 1
ATOM 1438 C C . GLN A 1 193 ? -29.983 -40.317 23.593 1.00 44.92 225 GLN A C 1
ATOM 1439 O O . GLN A 1 193 ? -29.471 -40.884 22.626 1.00 50.49 225 GLN A O 1
ATOM 1445 N N . PRO A 1 194 ? -31.311 -40.179 23.728 1.00 50.83 226 PRO A N 1
ATOM 1446 C CA . PRO A 1 194 ? -32.223 -40.675 22.692 1.00 53.19 226 PRO A CA 1
ATOM 1447 C C . PRO A 1 194 ? -31.952 -40.055 21.323 1.00 53.13 226 PRO A C 1
ATOM 1448 O O . PRO A 1 194 ? -31.810 -38.844 21.180 1.00 56.45 226 PRO A O 1
ATOM 1452 N N . GLY A 1 195 ? -31.849 -40.927 20.331 1.00 57.56 227 GLY A N 1
ATOM 1453 C CA . GLY A 1 195 ? -31.673 -40.568 18.938 1.00 57.03 227 GLY A CA 1
ATOM 1454 C C . GLY A 1 195 ? -30.212 -40.428 18.570 1.00 55.87 227 GLY A C 1
ATOM 1455 O O . GLY A 1 195 ? -29.828 -40.679 17.429 1.00 60.53 227 GLY A O 1
ATOM 1456 N N . ILE A 1 196 ? -29.383 -40.104 19.556 1.00 49.94 228 ILE A N 1
ATOM 1457 C CA . ILE A 1 196 ? -27.943 -40.066 19.350 1.00 39.58 228 ILE A CA 1
ATOM 1458 C C . ILE A 1 196 ? -27.421 -41.481 19.449 1.00 45.82 228 ILE A C 1
ATOM 1459 O O . ILE A 1 196 ? -26.581 -41.910 18.660 1.00 53.36 228 ILE A O 1
ATOM 1464 N N . SER A 1 197 ? -27.950 -42.200 20.432 1.00 49.26 229 SER A N 1
ATOM 1465 C CA . SER A 1 197 ? -27.565 -43.572 20.707 1.00 47.61 229 SER A CA 1
ATOM 1466 C C . SER A 1 197 ? -27.961 -44.497 19.561 1.00 44.38 229 SER A C 1
ATOM 1467 O O . SER A 1 197 ? -27.153 -45.310 19.111 1.00 53.70 229 SER A O 1
ATOM 1470 N N . GLU A 1 198 ? -29.201 -44.378 19.089 1.00 43.89 230 GLU A N 1
ATOM 1471 C CA . GLU A 1 198 ? -29.666 -45.234 17.997 1.00 54.74 230 GLU A CA 1
ATOM 1472 C C . GLU A 1 198 ? -28.805 -45.013 16.761 1.00 54.99 230 GLU A C 1
ATOM 1473 O O . GLU A 1 198 ? -28.331 -45.973 16.153 1.00 48.41 230 GLU A O 1
ATOM 1479 N N . ASP A 1 199 ? -28.603 -43.748 16.393 1.00 49.05 231 ASP A N 1
ATOM 1480 C CA . ASP A 1 199 ? -27.785 -43.433 15.228 1.00 44.10 231 ASP A CA 1
ATOM 1481 C C . ASP A 1 199 ? -26.360 -43.947 15.398 1.00 42.67 231 ASP A C 1
ATOM 1482 O O . ASP A 1 199 ? -25.785 -44.486 14.457 1.00 50.81 231 ASP A O 1
ATOM 1487 N N . LEU A 1 200 ? -25.793 -43.788 16.591 1.00 35.58 232 LEU A N 1
ATOM 1488 C CA . LEU A 1 200 ? -24.440 -44.278 16.852 1.00 43.31 232 LEU A CA 1
ATOM 1489 C C . LEU A 1 200 ? -24.356 -45.790 16.628 1.00 50.42 232 LEU A C 1
ATOM 1490 O O . LEU A 1 200 ? -23.479 -46.285 15.907 1.00 48.12 232 LEU A O 1
ATOM 1495 N N . LYS A 1 201 ? -25.278 -46.523 17.240 1.00 52.57 233 LYS A N 1
ATOM 1496 C CA . LYS A 1 201 ? -25.318 -47.967 17.058 1.00 55.00 233 LYS A CA 1
ATOM 1497 C C . LYS A 1 201 ? -25.461 -48.322 15.585 1.00 47.66 233 LYS A C 1
ATOM 1498 O O . LYS A 1 201 ? -24.781 -49.212 15.088 1.00 45.47 233 LYS A O 1
ATOM 1504 N N . LYS A 1 202 ? -26.348 -47.614 14.896 1.00 50.86 234 LYS A N 1
ATOM 1505 C CA . LYS A 1 202 ? -26.609 -47.858 13.483 1.00 57.80 234 LYS A CA 1
ATOM 1506 C C . LYS A 1 202 ? -25.334 -47.696 12.665 1.00 56.63 234 LYS A C 1
ATOM 1507 O O . LYS A 1 202 ? -25.018 -48.530 11.818 1.00 58.20 234 LYS A O 1
ATOM 1513 N N . VAL A 1 203 ? -24.598 -46.621 12.926 1.00 52.17 235 VAL A N 1
ATOM 1514 C CA . VAL A 1 203 ? -23.371 -46.357 12.188 1.00 54.45 235 VAL A CA 1
ATOM 1515 C C . VAL A 1 203 ? -22.320 -47.424 12.474 1.00 52.84 235 VAL A C 1
ATOM 1516 O O . VAL A 1 203 ? -21.694 -47.948 11.551 1.00 55.77 235 VAL A O 1
ATOM 1520 N N . LYS A 1 204 ? -22.128 -47.747 13.751 1.00 44.01 236 LYS A N 1
ATOM 1521 C CA . LYS A 1 204 ? -21.156 -48.769 14.126 1.00 58.08 236 LYS A CA 1
ATOM 1522 C C . LYS A 1 204 ? -21.493 -50.111 13.469 1.00 61.79 236 LYS A C 1
ATOM 1523 O O . LYS A 1 204 ? -20.608 -50.819 12.992 1.00 60.90 236 LYS A O 1
ATOM 1529 N N . ASP A 1 205 ? -22.779 -50.448 13.451 1.00 63.98 237 ASP A N 1
ATOM 1530 C CA . ASP A 1 205 ? -23.257 -51.680 12.833 1.00 73.64 237 ASP A CA 1
ATOM 1531 C C . ASP A 1 205 ? -22.997 -51.708 11.330 1.00 72.67 237 ASP A C 1
ATOM 1532 O O . ASP A 1 205 ? -22.367 -52.633 10.822 1.00 71.28 237 ASP A O 1
ATOM 1537 N N . ARG A 1 206 ? -23.487 -50.692 10.626 1.00 68.59 238 ARG A N 1
ATOM 1538 C CA . ARG A 1 206 ? -23.365 -50.634 9.173 1.00 68.64 238 ARG A CA 1
ATOM 1539 C C . ARG A 1 206 ? -21.907 -50.638 8.724 1.00 68.45 238 ARG A C 1
ATOM 1540 O O . ARG A 1 206 ? -21.582 -51.125 7.641 1.00 72.00 238 ARG A O 1
ATOM 1548 N N . MET A 1 207 ? -21.033 -50.084 9.558 1.00 62.95 239 MET A N 1
ATOM 1549 C CA . MET A 1 207 ? -19.615 -49.994 9.232 1.00 59.92 239 MET A CA 1
ATOM 1550 C C . MET A 1 207 ? -18.842 -51.172 9.808 1.00 61.31 239 MET A C 1
ATOM 1551 O O . MET A 1 207 ? -17.632 -51.285 9.622 1.00 64.14 239 MET A O 1
ATOM 1556 N N . GLY A 1 208 ? -19.545 -52.046 10.515 1.00 64.82 240 GLY A N 1
ATOM 1557 C CA . GLY A 1 208 ? -18.933 -53.254 11.037 1.00 66.71 240 GLY A CA 1
ATOM 1558 C C . GLY A 1 208 ? -17.944 -52.989 12.154 1.00 67.95 240 GLY A C 1
ATOM 1559 O O . GLY A 1 208 ? -17.060 -53.801 12.421 1.00 65.24 240 GLY A O 1
ATOM 1560 N N . ILE A 1 209 ? -18.087 -51.842 12.805 1.00 66.43 241 ILE A N 1
ATOM 1561 C CA . ILE A 1 209 ? -17.331 -51.569 14.016 1.00 68.52 241 ILE A CA 1
ATOM 1562 C C . ILE A 1 209 ? -17.901 -52.431 15.141 1.00 73.94 241 ILE A C 1
ATOM 1563 O O . ILE A 1 209 ? -19.116 -52.608 15.243 1.00 74.05 241 ILE A O 1
ATOM 1568 N N . ASP A 1 210 ? -17.028 -52.979 15.979 1.00 77.81 242 ASP A N 1
ATOM 1569 C CA . ASP A 1 210 ? -17.470 -53.831 17.076 1.00 82.71 242 ASP A CA 1
ATOM 1570 C C . ASP A 1 210 ? -18.240 -52.999 18.104 1.00 88.48 242 ASP A C 1
ATOM 1571 O O . ASP A 1 210 ? -18.065 -51.782 18.182 1.00 84.69 242 ASP A O 1
ATOM 1576 N N . SER A 1 211 ? -19.102 -53.651 18.879 1.00 96.66 243 SER A N 1
ATOM 1577 C CA . SER A 1 211 ? -19.723 -53.006 20.029 1.00 98.75 243 SER A CA 1
ATOM 1578 C C . SER A 1 211 ? -18.687 -52.919 21.140 1.00 103.76 243 SER A C 1
ATOM 1579 O O . SER A 1 211 ? -18.826 -52.139 22.084 1.00 103.71 243 SER A O 1
ATOM 1582 N N . SER A 1 212 ? -17.635 -53.721 21.001 1.00 107.92 244 SER A N 1
ATOM 1583 C CA . SER A 1 212 ? -16.578 -53.800 22.000 1.00 111.81 244 SER A CA 1
ATOM 1584 C C . SER A 1 212 ? -15.517 -52.720 21.813 1.00 111.16 244 SER A C 1
ATOM 1585 O O . SER A 1 212 ? -14.552 -52.648 22.574 1.00 111.68 244 SER A O 1
ATOM 1588 N N . ASP A 1 213 ? -15.695 -51.884 20.795 1.00 109.14 245 ASP A N 1
ATOM 1589 C CA . ASP A 1 213 ? -14.827 -50.728 20.609 1.00 106.93 245 ASP A CA 1
ATOM 1590 C C . ASP A 1 213 ? -15.570 -49.458 21.011 1.00 101.96 245 ASP A C 1
ATOM 1591 O O . ASP A 1 213 ? -16.721 -49.258 20.623 1.00 101.29 245 ASP A O 1
ATOM 1596 N N . LYS A 1 214 ? -14.911 -48.599 21.783 1.00 94.45 246 LYS A N 1
ATOM 1597 C CA . LYS A 1 214 ? -15.573 -47.417 22.314 1.00 90.82 246 LYS A CA 1
ATOM 1598 C C . LYS A 1 214 ? -15.404 -46.264 21.338 1.00 83.84 246 LYS A C 1
ATOM 1599 O O . LYS A 1 214 ? -14.298 -45.761 21.128 1.00 84.27 246 LYS A O 1
ATOM 1605 N N . VAL A 1 215 ? -16.519 -45.838 20.760 1.00 75.22 247 VAL A N 1
ATOM 1606 C CA . VAL A 1 215 ? -16.497 -44.881 19.665 1.00 70.93 247 VAL A CA 1
ATOM 1607 C C . VAL A 1 215 ? -17.703 -43.953 19.734 1.00 61.19 247 VAL A C 1
ATOM 1608 O O . VAL A 1 215 ? -18.806 -44.376 20.084 1.00 59.96 247 VAL A O 1
ATOM 1612 N N . ASP A 1 216 ? -17.487 -42.684 19.402 1.00 51.25 248 ASP A N 1
ATOM 1613 C CA . ASP A 1 216 ? -18.558 -41.696 19.447 1.00 50.93 248 ASP A CA 1
ATOM 1614 C C . ASP A 1 216 ? -18.519 -40.816 18.198 1.00 51.06 248 ASP A C 1
ATOM 1615 O O . ASP A 1 216 ? -17.651 -40.981 17.343 1.00 54.19 248 ASP A O 1
ATOM 1620 N N . PHE A 1 217 ? -19.451 -39.875 18.090 1.00 47.20 249 PHE A N 1
ATOM 1621 C CA . PHE A 1 217 ? -19.553 -39.092 16.864 1.00 42.47 249 PHE A CA 1
ATOM 1622 C C . PHE A 1 217 ? -18.398 -38.117 16.694 1.00 40.58 249 PHE A C 1
ATOM 1623 O O . PHE A 1 217 ? -18.140 -37.642 15.592 1.00 45.94 249 PHE A O 1
ATOM 1631 N N . PHE A 1 218 ? -17.700 -37.827 17.785 1.00 39.57 250 PHE A N 1
ATOM 1632 C CA . PHE A 1 218 ? -16.527 -36.965 17.720 1.00 36.86 250 PHE A CA 1
ATOM 1633 C C . PHE A 1 218 ? -15.399 -37.642 16.951 1.00 40.67 250 PHE A C 1
ATOM 1634 O O . PHE A 1 218 ? -14.780 -37.034 16.085 1.00 43.23 250 PHE A O 1
ATOM 1642 N N . ILE A 1 219 ? -15.142 -38.907 17.268 1.00 40.75 251 ILE A N 1
ATOM 1643 C CA . ILE A 1 219 ? -14.091 -39.671 16.603 1.00 44.69 251 ILE A CA 1
ATOM 1644 C C . ILE A 1 219 ? -14.463 -39.941 15.140 1.00 43.57 251 ILE A C 1
ATOM 1645 O O . ILE A 1 219 ? -13.638 -39.789 14.222 1.00 44.33 251 ILE A O 1
ATOM 1650 N N . LEU A 1 220 ? -15.721 -40.311 14.932 1.00 42.93 252 LEU A N 1
ATOM 1651 C CA . LEU A 1 220 ? -16.251 -40.522 13.589 1.00 45.18 252 LEU A CA 1
ATOM 1652 C C . LEU A 1 220 ? -16.110 -39.272 12.726 1.00 41.08 252 LEU A C 1
ATOM 1653 O O . LEU A 1 220 ? -15.612 -39.337 11.601 1.00 45.45 252 LEU A O 1
ATOM 1658 N N . LEU A 1 221 ? -16.550 -38.134 13.258 1.00 38.56 253 LEU A N 1
ATOM 1659 C CA . LEU A 1 221 ? -16.488 -36.875 12.527 1.00 39.40 253 LEU A CA 1
ATOM 1660 C C . LEU A 1 221 ? -15.044 -36.470 12.280 1.00 41.51 253 LEU A C 1
ATOM 1661 O O . LEU A 1 221 ? -14.698 -35.992 11.204 1.00 42.87 253 LEU A O 1
ATOM 1666 N N . ASP A 1 222 ? -14.204 -36.655 13.288 1.00 39.87 254 ASP A N 1
ATOM 1667 C CA . ASP A 1 222 ? -12.788 -36.362 13.158 1.00 42.16 254 ASP A CA 1
ATOM 1668 C C . ASP A 1 222 ? -12.247 -37.079 11.923 1.00 36.72 254 ASP A C 1
ATOM 1669 O O . ASP A 1 222 ? -11.638 -36.465 11.039 1.00 37.58 254 ASP A O 1
ATOM 1674 N N . ASN A 1 223 ? -12.494 -38.380 11.845 1.00 35.30 255 ASN A N 1
ATOM 1675 C CA . ASN A 1 223 ? -11.943 -39.162 10.738 1.00 40.96 255 ASN A CA 1
ATOM 1676 C C . ASN A 1 223 ? -12.565 -38.890 9.370 1.00 42.59 255 ASN A C 1
ATOM 1677 O O . ASN A 1 223 ? -11.852 -38.763 8.372 1.00 45.63 255 ASN A O 1
ATOM 1682 N N . VAL A 1 224 ? -13.888 -38.795 9.320 1.00 41.27 256 VAL A N 1
ATOM 1683 C CA . VAL A 1 224 ? -14.561 -38.496 8.064 1.00 46.56 256 VAL A CA 1
ATOM 1684 C C . VAL A 1 224 ? -14.167 -37.110 7.532 1.00 42.82 256 VAL A C 1
ATOM 1685 O O . VAL A 1 224 ? -13.957 -36.936 6.334 1.00 39.80 256 VAL A O 1
ATOM 1689 N N . ALA A 1 225 ? -14.050 -36.132 8.421 1.00 36.56 257 ALA A N 1
ATOM 1690 C CA . ALA A 1 225 ? -13.716 -34.770 8.009 1.00 37.18 257 ALA A CA 1
ATOM 1691 C C . ALA A 1 225 ? -12.256 -34.681 7.580 1.00 38.72 257 ALA A C 1
ATOM 1692 O O . ALA A 1 225 ? -11.925 -33.990 6.609 1.00 37.94 257 ALA A O 1
ATOM 1694 N N . ALA A 1 226 ? -11.387 -35.384 8.304 1.00 34.38 258 ALA A N 1
ATOM 1695 C CA . ALA A 1 226 ? -9.975 -35.427 7.943 1.00 37.13 258 ALA A CA 1
ATOM 1696 C C . ALA A 1 226 ? -9.754 -36.111 6.589 1.00 37.09 258 ALA A C 1
ATOM 1697 O O . ALA A 1 226 ? -8.953 -35.644 5.777 1.00 35.76 258 ALA A O 1
ATOM 1699 N N . GLU A 1 227 ? -10.470 -37.208 6.348 1.00 32.74 259 GLU A N 1
ATOM 1700 C CA . GLU A 1 227 ? -10.339 -37.959 5.096 1.00 34.34 259 GLU A CA 1
ATOM 1701 C C . GLU A 1 227 ? -10.989 -37.241 3.912 1.00 41.36 259 GLU A C 1
ATOM 1702 O O . GLU A 1 227 ? -10.461 -37.248 2.799 1.00 38.43 259 GLU A O 1
ATOM 1708 N N . GLN A 1 228 ? -12.135 -36.618 4.150 1.00 48.67 260 GLN A N 1
ATOM 1709 C CA . GLN A 1 228 ? -12.794 -35.857 3.099 1.00 52.05 260 GLN A CA 1
ATOM 1710 C C . GLN A 1 228 ? -11.949 -34.653 2.723 1.00 47.68 260 GLN A C 1
ATOM 1711 O O . GLN A 1 228 ? -11.834 -34.317 1.543 1.00 43.23 260 GLN A O 1
ATOM 1717 N N . ALA A 1 229 ? -11.343 -34.018 3.723 1.00 43.60 261 ALA A N 1
ATOM 1718 C CA . ALA A 1 229 ? -10.523 -32.835 3.466 1.00 50.05 261 ALA A CA 1
ATOM 1719 C C . ALA A 1 229 ? -9.339 -33.190 2.573 1.00 50.79 261 ALA A C 1
ATOM 1720 O O . ALA A 1 229 ? -8.862 -32.363 1.796 1.00 51.63 261 ALA A O 1
ATOM 1722 N N . HIS A 1 230 ? -8.853 -34.418 2.712 1.00 45.43 262 HIS A N 1
ATOM 1723 C CA . HIS A 1 230 ? -7.733 -34.894 1.909 1.00 46.01 262 HIS A CA 1
ATOM 1724 C C . HIS A 1 230 ? -8.132 -35.727 0.688 1.00 49.90 262 HIS A C 1
ATOM 1725 O O . HIS A 1 230 ? -7.270 -36.248 -0.019 1.00 50.08 262 HIS A O 1
ATOM 1732 N N . ASN A 1 231 ? -9.434 -35.872 0.459 1.00 51.04 263 ASN A N 1
ATOM 1733 C CA . ASN A 1 231 ? -9.918 -36.668 -0.667 1.00 53.28 263 ASN A CA 1
ATOM 1734 C C . ASN A 1 231 ? -9.354 -38.092 -0.672 1.00 52.53 263 ASN A C 1
ATOM 1735 O O . ASN A 1 231 ? -8.981 -38.603 -1.727 1.00 55.28 263 ASN A O 1
ATOM 1740 N N . LEU A 1 232 ? -9.292 -38.726 0.500 1.00 43.59 264 LEU A N 1
ATOM 1741 C CA . LEU A 1 232 ? -8.750 -40.082 0.621 1.00 47.47 264 LEU A CA 1
ATOM 1742 C C . LEU A 1 232 ? -9.773 -41.159 0.261 1.00 56.81 264 LEU A C 1
ATOM 1743 O O . LEU A 1 232 ? -10.977 -40.912 0.301 1.00 55.10 264 LEU A O 1
ATOM 1748 N N . PRO A 1 233 ? -9.288 -42.366 -0.082 1.00 68.18 265 PRO A N 1
ATOM 1749 C CA . PRO A 1 233 ? -10.133 -43.526 -0.397 1.00 68.18 265 PRO A CA 1
ATOM 1750 C C . PRO A 1 233 ? -10.837 -44.061 0.848 1.00 67.68 265 PRO A C 1
ATOM 1751 O O . PRO A 1 233 ? -10.504 -45.135 1.351 1.00 71.00 265 PRO A O 1
ATOM 1755 N N . SER A 1 234 ? -11.803 -43.297 1.340 1.00 65.95 266 SER A N 1
ATOM 1756 C CA . SER A 1 234 ? -12.526 -43.642 2.554 1.00 66.62 266 SER A CA 1
ATOM 1757 C C . SER A 1 234 ? -13.528 -44.767 2.317 1.00 61.32 266 SER A C 1
ATOM 1758 O O . SER A 1 234 ? -13.931 -45.028 1.182 1.00 58.88 266 SER A O 1
ATOM 1761 N N . CYS A 1 235 ? -13.911 -45.442 3.394 1.00 55.23 267 CYS A N 1
ATOM 1762 C CA . CYS A 1 235 ? -15.003 -46.400 3.345 1.00 54.55 267 CYS A CA 1
ATOM 1763 C C . CYS A 1 235 ? -16.270 -45.691 2.878 1.00 58.47 267 CYS A C 1
ATOM 1764 O O . CYS A 1 235 ? -16.752 -44.774 3.543 1.00 58.19 267 CYS A O 1
ATOM 1767 N N . PRO A 1 236 ? -16.823 -46.122 1.736 1.00 57.42 268 PRO A N 1
ATOM 1768 C CA . PRO A 1 236 ? -17.987 -45.458 1.141 1.00 55.08 268 PRO A CA 1
ATOM 1769 C C . PRO A 1 236 ? -19.158 -45.296 2.113 1.00 54.61 268 PRO A C 1
ATOM 1770 O O . PRO A 1 236 ? -19.935 -44.351 1.973 1.00 58.62 268 PRO A O 1
ATOM 1774 N N . MET A 1 237 ? -19.284 -46.192 3.084 1.00 49.39 269 MET A N 1
ATOM 1775 C CA . MET A 1 237 ? -20.355 -46.067 4.066 1.00 52.81 269 MET A CA 1
ATOM 1776 C C . MET A 1 237 ? -20.096 -44.890 5.011 1.00 50.85 269 MET A C 1
ATOM 1777 O O . MET A 1 237 ? -21.022 -44.169 5.391 1.00 50.97 269 MET A O 1
ATOM 1782 N N . LEU A 1 238 ? -18.835 -44.697 5.382 1.00 47.35 270 LEU A N 1
ATOM 1783 C CA . LEU A 1 238 ? -18.447 -43.553 6.202 1.00 51.75 270 LEU A CA 1
ATOM 1784 C C . LEU A 1 238 ? -18.782 -42.243 5.488 1.00 50.96 270 LEU A C 1
ATOM 1785 O O . LEU A 1 238 ? -19.316 -41.309 6.093 1.00 49.72 270 LEU A O 1
ATOM 1790 N N . LYS A 1 239 ? -18.456 -42.177 4.201 1.00 48.32 271 LYS A N 1
ATOM 1791 C CA . LYS A 1 239 ? -18.777 -41.009 3.388 1.00 43.06 271 LYS A CA 1
ATOM 1792 C C . LYS A 1 239 ? -20.281 -40.820 3.271 1.00 38.67 271 LYS A C 1
ATOM 1793 O O . LYS A 1 239 ? -20.774 -39.699 3.278 1.00 42.74 271 LYS A O 1
ATOM 1799 N N . ARG A 1 240 ? -21.013 -41.922 3.169 1.00 42.82 272 ARG A N 1
ATOM 1800 C CA A ARG A 1 240 ? -22.468 -41.853 3.078 0.52 43.69 272 ARG A CA 1
ATOM 1801 C CA B ARG A 1 240 ? -22.465 -41.862 3.072 0.48 43.62 272 ARG A CA 1
ATOM 1802 C C . ARG A 1 240 ? -23.102 -41.307 4.354 1.00 45.78 272 ARG A C 1
ATOM 1803 O O . ARG A 1 240 ? -24.138 -40.641 4.307 1.00 53.13 272 ARG A O 1
ATOM 1818 N N . PHE A 1 241 ? -22.478 -41.586 5.492 1.00 44.68 273 PHE A N 1
ATOM 1819 C CA . PHE A 1 241 ? -22.988 -41.142 6.789 1.00 47.83 273 PHE A CA 1
ATOM 1820 C C . PHE A 1 241 ? -22.432 -39.779 7.199 1.00 46.13 273 PHE A C 1
ATOM 1821 O O . PHE A 1 241 ? -22.771 -39.257 8.266 1.00 45.54 273 PHE A O 1
ATOM 1829 N N . ALA A 1 242 ? -21.580 -39.205 6.356 1.00 40.01 274 ALA A N 1
ATOM 1830 C CA . ALA A 1 242 ? -20.846 -37.999 6.731 1.00 41.02 274 ALA A CA 1
ATOM 1831 C C . ALA A 1 242 ? -21.746 -36.910 7.324 1.00 45.07 274 ALA A C 1
ATOM 1832 O O . ALA A 1 242 ? -21.439 -36.337 8.374 1.00 46.06 274 ALA A O 1
ATOM 1834 N N . ARG A 1 243 ? -22.864 -36.631 6.668 1.00 42.30 275 ARG A N 1
ATOM 1835 C CA . ARG A 1 243 ? -23.721 -35.544 7.128 1.00 49.87 275 ARG A CA 1
ATOM 1836 C C . ARG A 1 243 ? -24.427 -35.869 8.439 1.00 44.71 275 ARG A C 1
ATOM 1837 O O . ARG A 1 243 ? -24.466 -35.046 9.350 1.00 44.16 275 ARG A O 1
ATOM 1845 N N . MET A 1 244 ? -24.975 -37.070 8.547 1.00 43.76 276 MET A N 1
ATOM 1846 C CA . MET A 1 244 ? -25.597 -37.448 9.805 1.00 45.45 276 MET A CA 1
ATOM 1847 C C . MET A 1 244 ? -24.558 -37.519 10.921 1.00 40.88 276 MET A C 1
ATOM 1848 O O . MET A 1 244 ? -24.833 -37.125 12.046 1.00 43.25 276 MET A O 1
ATOM 1853 N N . ILE A 1 245 ? -23.362 -38.003 10.601 1.00 36.91 277 ILE A N 1
ATOM 1854 C CA . ILE A 1 245 ? -22.271 -38.036 11.571 1.00 41.12 277 ILE A CA 1
ATOM 1855 C C . ILE A 1 245 ? -21.951 -36.631 12.091 1.00 43.97 277 ILE A C 1
ATOM 1856 O O . ILE A 1 245 ? -21.768 -36.423 13.297 1.00 45.07 277 ILE A O 1
ATOM 1861 N N . GLU A 1 246 ? -21.900 -35.663 11.184 1.00 45.43 278 GLU A N 1
ATOM 1862 C CA . GLU A 1 246 ? -21.618 -34.286 11.582 1.00 39.29 278 GLU A CA 1
ATOM 1863 C C . GLU A 1 246 ? -22.744 -33.733 12.447 1.00 40.09 278 GLU A C 1
ATOM 1864 O O . GLU A 1 246 ? -22.500 -33.120 13.493 1.00 40.91 278 GLU A O 1
ATOM 1870 N N . GLN A 1 247 ? -23.978 -33.964 12.007 1.00 41.96 279 GLN A N 1
ATOM 1871 C CA . GLN A 1 247 ? -25.158 -33.523 12.747 1.00 41.13 279 GLN A CA 1
ATOM 1872 C C . GLN A 1 247 ? -25.228 -34.098 14.155 1.00 38.06 279 GLN A C 1
ATOM 1873 O O . GLN A 1 247 ? -25.649 -33.411 15.084 1.00 38.74 279 GLN A O 1
ATOM 1879 N N . ARG A 1 248 ? -24.829 -35.360 14.306 1.00 32.00 280 ARG A N 1
ATOM 1880 C CA . ARG A 1 248 ? -24.879 -36.024 15.602 1.00 41.74 280 ARG A CA 1
ATOM 1881 C C . ARG A 1 248 ? -23.712 -35.605 16.498 1.00 41.51 280 ARG A C 1
ATOM 1882 O O . ARG A 1 248 ? -23.849 -35.570 17.720 1.00 42.41 280 ARG A O 1
ATOM 1890 N N . ALA A 1 249 ? -22.563 -35.310 15.894 1.00 32.71 281 ALA A N 1
ATOM 1891 C CA . ALA A 1 249 ? -21.463 -34.699 16.638 1.00 36.93 281 ALA A CA 1
ATOM 1892 C C . ALA A 1 249 ? -21.932 -33.369 17.225 1.00 39.80 281 ALA A C 1
ATOM 1893 O O . ALA A 1 249 ? -21.727 -33.080 18.415 1.00 39.15 281 ALA A O 1
ATOM 1895 N N . VAL A 1 250 ? -22.563 -32.560 16.378 1.00 36.63 282 VAL A N 1
ATOM 1896 C CA . VAL A 1 250 ? -23.114 -31.289 16.826 1.00 38.74 282 VAL A CA 1
ATOM 1897 C C . VAL A 1 250 ? -24.138 -31.494 17.941 1.00 39.64 282 VAL A C 1
ATOM 1898 O O . VAL A 1 250 ? -24.105 -30.798 18.955 1.00 43.11 282 VAL A O 1
ATOM 1902 N N . ASP A 1 251 ? -25.040 -32.454 17.761 1.00 40.22 283 ASP A N 1
ATOM 1903 C CA . ASP A 1 251 ? -26.036 -32.751 18.789 1.00 41.87 283 ASP A CA 1
ATOM 1904 C C . ASP A 1 251 ? -25.389 -33.147 20.118 1.00 42.29 283 ASP A C 1
ATOM 1905 O O . ASP A 1 251 ? -25.859 -32.760 21.190 1.00 44.68 283 ASP A O 1
ATOM 1910 N N . THR A 1 252 ? -24.311 -33.919 20.043 1.00 36.17 284 THR A N 1
ATOM 1911 C CA . THR A 1 252 ? -23.609 -34.368 21.240 1.00 36.74 284 THR A CA 1
ATOM 1912 C C . THR A 1 252 ? -23.006 -33.169 21.961 1.00 41.37 284 THR A C 1
ATOM 1913 O O . THR A 1 252 ? -23.147 -33.017 23.190 1.00 41.45 284 THR A O 1
ATOM 1917 N N . SER A 1 253 ? -22.345 -32.312 21.184 1.00 38.63 285 SER A N 1
ATOM 1918 C CA . SER A 1 253 ? -21.690 -31.127 21.730 1.00 45.10 285 SER A CA 1
ATOM 1919 C C . SER A 1 253 ? -22.688 -30.179 22.390 1.00 41.98 285 SER A C 1
ATOM 1920 O O . SER A 1 253 ? -22.440 -29.656 23.476 1.00 42.16 285 SER A O 1
ATOM 1923 N N . LEU A 1 254 ? -23.814 -29.957 21.724 1.00 38.06 286 LEU A N 1
ATOM 1924 C CA . LEU A 1 254 ? -24.867 -29.118 22.277 1.00 36.68 286 LEU A CA 1
ATOM 1925 C C . LEU A 1 254 ? -25.524 -29.754 23.510 1.00 41.85 286 LEU A C 1
ATOM 1926 O O . LEU A 1 254 ? -25.954 -29.048 24.423 1.00 40.82 286 LEU A O 1
ATOM 1931 N N . TYR A 1 255 ? -25.602 -31.081 23.547 1.00 44.55 287 TYR A N 1
ATOM 1932 C CA . TYR A 1 255 ? -26.121 -31.741 24.744 1.00 45.31 287 TYR A CA 1
ATOM 1933 C C . TYR A 1 255 ? -25.211 -31.479 25.937 1.00 41.39 287 TYR A C 1
ATOM 1934 O O . TYR A 1 255 ? -25.678 -31.138 27.024 1.00 42.27 287 TYR A O 1
ATOM 1943 N N . ILE A 1 256 ? -23.910 -31.643 25.735 1.00 36.24 288 ILE A N 1
ATOM 1944 C CA . ILE A 1 256 ? -22.977 -31.372 26.818 1.00 34.85 288 ILE A CA 1
ATOM 1945 C C . ILE A 1 256 ? -23.002 -29.896 27.236 1.00 44.46 288 ILE A C 1
ATOM 1946 O O . ILE A 1 256 ? -22.884 -29.579 28.422 1.00 45.46 288 ILE A O 1
ATOM 1951 N N . LEU A 1 257 ? -23.169 -28.995 26.270 1.00 45.94 289 LEU A N 1
ATOM 1952 C CA . LEU A 1 257 ? -23.173 -27.559 26.569 1.00 43.95 289 LEU A CA 1
ATOM 1953 C C . LEU A 1 257 ? -24.245 -26.812 25.779 1.00 41.99 289 LEU A C 1
ATOM 1954 O O . LEU A 1 257 ? -23.963 -26.232 24.728 1.00 39.85 289 LEU A O 1
ATOM 1959 N N . PRO A 1 258 ? -25.487 -26.838 26.284 1.00 39.63 290 PRO A N 1
ATOM 1960 C CA . PRO A 1 258 ? -26.621 -26.259 25.565 1.00 37.86 290 PRO A CA 1
ATOM 1961 C C . PRO A 1 258 ? -26.651 -24.748 25.667 1.00 49.74 290 PRO A C 1
ATOM 1962 O O . PRO A 1 258 ? -26.078 -24.157 26.590 1.00 52.05 290 PRO A O 1
ATOM 1966 N N . LYS A 1 259 ? -27.324 -24.134 24.704 1.00 50.34 291 LYS A N 1
ATOM 1967 C CA . LYS A 1 259 ? -27.500 -22.694 24.670 1.00 54.06 291 LYS A CA 1
ATOM 1968 C C . LYS A 1 259 ? -28.157 -22.177 25.942 1.00 51.53 291 LYS A C 1
ATOM 1969 O O . LYS A 1 259 ? -27.882 -21.063 26.386 1.00 47.49 291 LYS A O 1
ATOM 1975 N N . GLU A 1 260 ? -29.037 -22.994 26.513 1.00 47.99 292 GLU A N 1
ATOM 1976 C CA . GLU A 1 260 ? -29.790 -22.616 27.702 1.00 51.55 292 GLU A CA 1
ATOM 1977 C C . GLU A 1 260 ? -28.955 -22.567 28.976 1.00 54.19 292 GLU A C 1
ATOM 1978 O O . GLU A 1 260 ? -29.408 -22.042 29.988 1.00 56.63 292 GLU A O 1
ATOM 1984 N N . ASP A 1 261 ? -27.737 -23.092 28.942 1.00 48.22 293 ASP A N 1
ATOM 1985 C CA . ASP A 1 261 ? -26.949 -23.068 30.156 1.00 43.58 293 ASP A CA 1
ATOM 1986 C C . ASP A 1 261 ? -26.019 -21.883 29.968 1.00 46.32 293 ASP A C 1
ATOM 1987 O O . ASP A 1 261 ? -25.012 -21.958 29.265 1.00 55.29 293 ASP A O 1
ATOM 1992 N N . ARG A 1 262 ? -26.357 -20.796 30.657 1.00 47.44 294 ARG A N 1
ATOM 1993 C CA . ARG A 1 262 ? -25.667 -19.528 30.486 1.00 42.74 294 ARG A CA 1
ATOM 1994 C C . ARG A 1 262 ? -24.366 -19.495 31.252 1.00 43.67 294 ARG A C 1
ATOM 1995 O O . ARG A 1 262 ? -23.351 -19.085 30.724 1.00 46.70 294 ARG A O 1
ATOM 2003 N N . GLU A 1 263 ? -24.417 -19.919 32.510 1.00 43.43 295 GLU A N 1
ATOM 2004 C CA . GLU A 1 263 ? -23.240 -19.957 33.368 1.00 47.21 295 GLU A CA 1
ATOM 2005 C C . GLU A 1 263 ? -22.123 -20.765 32.717 1.00 38.53 295 GLU A C 1
ATOM 2006 O O . GLU A 1 263 ? -20.962 -20.351 32.707 1.00 44.96 295 GLU A O 1
ATOM 2012 N N . SER A 1 264 ? -22.476 -21.918 32.160 1.00 37.76 296 SER A N 1
ATOM 2013 C CA . SER A 1 264 ? -21.482 -22.750 31.496 1.00 37.72 296 SER A CA 1
ATOM 2014 C C . SER A 1 264 ? -20.884 -22.048 30.278 1.00 35.48 296 SER A C 1
ATOM 2015 O O . SER A 1 264 ? -19.681 -22.081 30.082 1.00 40.24 296 SER A O 1
ATOM 2018 N N . LEU A 1 265 ? -21.718 -21.410 29.465 1.00 30.83 297 LEU A N 1
ATOM 2019 C CA . LEU A 1 265 ? -21.215 -20.697 28.296 1.00 37.20 297 LEU A CA 1
ATOM 2020 C C . LEU A 1 265 ? -20.271 -19.574 28.723 1.00 40.40 297 LEU A C 1
ATOM 2021 O O . LEU A 1 265 ? -19.181 -19.411 28.166 1.00 38.44 297 LEU A O 1
ATOM 2026 N N . GLN A 1 266 ? -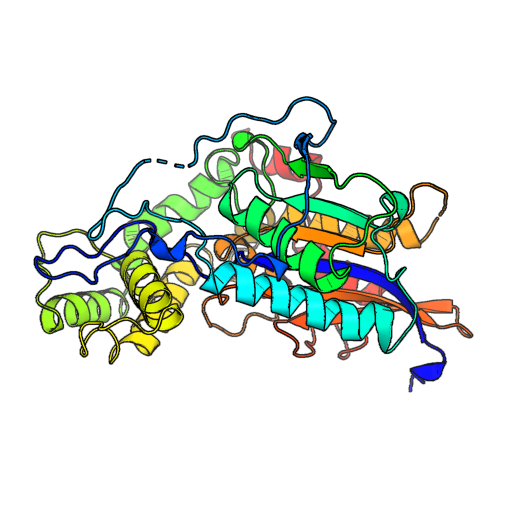20.699 -18.818 29.730 1.00 41.17 298 GLN A N 1
ATOM 2027 C CA . GLN A 1 266 ? -19.895 -17.758 30.314 1.00 43.83 298 GLN A CA 1
ATOM 2028 C C . GLN A 1 266 ? -18.533 -18.293 30.708 1.00 38.18 298 GLN A C 1
ATOM 2029 O O . GLN A 1 266 ? -17.516 -17.673 30.424 1.00 40.35 298 GLN A O 1
ATOM 2035 N N . MET A 1 267 ? -18.506 -19.433 31.387 1.00 36.10 299 MET A N 1
ATOM 2036 C CA . MET A 1 267 ? -17.223 -19.977 31.821 1.00 37.19 299 MET A CA 1
ATOM 2037 C C . MET A 1 267 ? -16.424 -20.569 30.655 1.00 35.83 299 MET A C 1
ATOM 2038 O O . MET A 1 267 ? -15.196 -20.619 30.693 1.00 38.97 299 MET A O 1
ATOM 2043 N N . ALA A 1 268 ? -17.125 -20.984 29.607 1.00 33.66 300 ALA A N 1
ATOM 2044 C CA . ALA A 1 268 ? -16.487 -21.629 28.468 1.00 40.85 300 ALA A CA 1
ATOM 2045 C C . ALA A 1 268 ? -15.781 -20.630 27.552 1.00 46.70 300 ALA A C 1
ATOM 2046 O O . ALA A 1 268 ? -14.565 -20.708 27.385 1.00 44.94 300 ALA A O 1
ATOM 2048 N N . VAL A 1 269 ? -16.553 -19.759 26.896 1.00 44.52 301 VAL A N 1
ATOM 2049 C CA . VAL A 1 269 ? -15.988 -18.694 26.045 1.00 36.00 301 VAL A CA 1
ATOM 2050 C C . VAL A 1 269 ? -15.908 -17.279 26.651 1.00 38.15 301 VAL A C 1
ATOM 2051 O O . VAL A 1 269 ? -15.393 -16.348 26.025 1.00 35.17 301 VAL A O 1
ATOM 2055 N N . GLY A 1 270 ? -16.409 -17.123 27.868 1.00 42.79 302 GLY A N 1
ATOM 2056 C CA . GLY A 1 270 ? -16.548 -15.811 28.480 1.00 42.72 302 GLY A CA 1
ATOM 2057 C C . GLY A 1 270 ? -15.308 -14.929 28.458 1.00 40.33 302 GLY A C 1
ATOM 2058 O O . GLY A 1 270 ? -15.382 -13.768 28.054 1.00 42.32 302 GLY A O 1
ATOM 2059 N N . PRO A 1 271 ? -14.163 -15.467 28.901 1.00 43.07 303 PRO A N 1
ATOM 2060 C CA . PRO A 1 271 ? -12.913 -14.695 28.924 1.00 42.14 303 PRO A CA 1
ATOM 2061 C C . PRO A 1 271 ? -12.431 -14.335 27.522 1.00 43.26 303 PRO A C 1
ATOM 2062 O O . PRO A 1 271 ? -11.861 -13.260 27.316 1.00 49.24 303 PRO A O 1
ATOM 2066 N N . PHE A 1 272 ? -12.658 -15.229 26.567 1.00 42.53 304 PHE A N 1
ATOM 2067 C CA . PHE A 1 272 ? -12.292 -14.957 25.183 1.00 43.03 304 PHE A CA 1
ATOM 2068 C C . PHE A 1 272 ? -13.104 -13.761 24.677 1.00 36.60 304 PHE A C 1
ATOM 2069 O O . PHE A 1 272 ? -12.546 -12.773 24.157 1.00 44.06 304 PHE A O 1
ATOM 2077 N N . LEU A 1 273 ? -14.422 -13.842 24.852 1.00 27.57 305 LEU A N 1
ATOM 2078 C CA . LEU A 1 273 ? -15.284 -12.709 24.538 1.00 39.49 305 LEU A CA 1
ATOM 2079 C C . LEU A 1 273 ? -14.733 -11.454 25.201 1.00 38.10 305 LEU A C 1
ATOM 2080 O O . LEU A 1 273 ? -14.674 -10.393 24.583 1.00 43.09 305 LEU A O 1
ATOM 2085 N N . HIS A 1 274 ? -14.319 -11.580 26.459 1.00 36.04 306 HIS A N 1
ATOM 2086 C CA . HIS A 1 274 ? -13.800 -10.433 27.193 1.00 39.14 306 HIS A CA 1
ATOM 2087 C C . HIS A 1 274 ? -12.592 -9.824 26.482 1.00 39.48 306 HIS A C 1
ATOM 2088 O O . HIS A 1 274 ? -12.435 -8.602 26.434 1.00 45.12 306 HIS A O 1
ATOM 2095 N N . ILE A 1 275 ? -11.740 -10.680 25.931 1.00 39.86 307 ILE A N 1
ATOM 2096 C CA . ILE A 1 275 ? -10.606 -10.211 25.142 1.00 42.72 307 ILE A CA 1
ATOM 2097 C C . ILE A 1 275 ? -11.075 -9.421 23.911 1.00 42.29 307 ILE A C 1
ATOM 2098 O O . ILE A 1 275 ? -10.598 -8.307 23.644 1.00 35.86 307 ILE A O 1
ATOM 2103 N N . LEU A 1 276 ? -12.020 -9.992 23.169 1.00 38.21 308 LEU A N 1
ATOM 2104 C CA . LEU A 1 276 ? -12.515 -9.317 21.968 1.00 38.68 308 LEU A CA 1
ATOM 2105 C C . LEU A 1 276 ? -13.118 -7.941 22.297 1.00 36.69 308 LEU A C 1
ATOM 2106 O O . LEU A 1 276 ? -12.844 -6.937 21.620 1.00 42.91 308 LEU A O 1
ATOM 2111 N N . GLU A 1 277 ? -13.933 -7.905 23.347 1.00 35.87 309 GLU A N 1
ATOM 2112 C CA . GLU A 1 277 ? -14.512 -6.663 23.846 1.00 40.80 309 GLU A CA 1
ATOM 2113 C C . GLU A 1 277 ? -13.442 -5.647 24.225 1.00 33.77 309 GLU A C 1
ATOM 2114 O O . GLU A 1 277 ? -13.535 -4.487 23.848 1.00 37.40 309 GLU A O 1
ATOM 2120 N N . SER A 1 278 ? -12.436 -6.084 24.980 1.00 28.69 310 SER A N 1
ATOM 2121 C CA . SER A 1 278 ? -11.346 -5.195 25.386 1.00 31.30 310 SER A CA 1
ATOM 2122 C C . SER A 1 278 ? -10.710 -4.557 24.163 1.00 40.37 310 SER A C 1
ATOM 2123 O O . SER A 1 278 ? -10.408 -3.354 24.155 1.00 39.11 310 SER A O 1
ATOM 2126 N N . ASN A 1 279 ? -10.503 -5.363 23.125 1.00 32.89 311 ASN A N 1
ATOM 2127 C CA . ASN A 1 279 ? -9.922 -4.820 21.906 1.00 34.45 311 ASN A CA 1
ATOM 2128 C C . ASN A 1 279 ? -10.828 -3.773 21.280 1.00 38.20 311 ASN A C 1
ATOM 2129 O O . ASN A 1 279 ? -10.364 -2.714 20.853 1.00 37.66 311 ASN A O 1
ATOM 2134 N N . LEU A 1 280 ? -12.125 -4.055 21.237 1.00 35.94 312 LEU A N 1
ATOM 2135 C CA . LEU A 1 280 ? -13.061 -3.041 20.755 1.00 35.66 312 LEU A CA 1
ATOM 2136 C C . LEU A 1 280 ? -12.954 -1.743 21.575 1.00 38.92 312 LEU A C 1
ATOM 2137 O O . LEU A 1 280 ? -13.003 -0.637 21.024 1.00 32.35 312 LEU A O 1
ATOM 2142 N N . LEU A 1 281 ? -12.780 -1.878 22.887 1.00 35.79 313 LEU A N 1
ATOM 2143 C CA . LEU A 1 281 ? -12.729 -0.711 23.769 1.00 39.03 313 LEU A CA 1
ATOM 2144 C C . LEU A 1 281 ? -11.450 0.111 23.645 1.00 43.29 313 LEU A C 1
ATOM 2145 O O . LEU A 1 281 ? -11.462 1.319 23.897 1.00 45.41 313 LEU A O 1
ATOM 2150 N N . LYS A 1 282 ? -10.342 -0.521 23.271 1.00 39.07 314 LYS A N 1
ATOM 2151 C CA . LYS A 1 282 ? -9.123 0.256 23.053 1.00 37.44 314 LYS A CA 1
ATOM 2152 C C . LYS A 1 282 ? -9.350 1.367 22.019 1.00 42.63 314 LYS A C 1
ATOM 2153 O O . LYS A 1 282 ? -8.658 2.387 22.028 1.00 40.03 314 LYS A O 1
ATOM 2159 N N . ALA A 1 283 ? -10.329 1.174 21.139 1.00 45.36 315 ALA A N 1
ATOM 2160 C CA . ALA A 1 283 ? -10.624 2.155 20.094 1.00 46.38 315 ALA A CA 1
ATOM 2161 C C . ALA A 1 283 ? -11.285 3.418 20.640 1.00 54.06 315 ALA A C 1
ATOM 2162 O O . ALA A 1 283 ? -11.121 4.501 20.079 1.00 55.12 315 ALA A O 1
ATOM 2164 N N . MET A 1 284 ? -12.044 3.283 21.721 1.00 55.91 316 MET A N 1
ATOM 2165 C CA . MET A 1 284 ? -12.665 4.452 22.328 1.00 56.20 316 MET A CA 1
ATOM 2166 C C . MET A 1 284 ? -11.602 5.500 22.634 1.00 64.99 316 MET A C 1
ATOM 2167 O O . MET A 1 284 ? -11.813 6.697 22.419 1.00 72.13 316 MET A O 1
ATOM 2172 N N . ASP A 1 285 ? -10.458 5.041 23.132 1.00 74.33 317 ASP A N 1
ATOM 2173 C CA . ASP A 1 285 ? -9.355 5.932 23.460 1.00 85.98 317 ASP A CA 1
ATOM 2174 C C . ASP A 1 285 ? -8.286 5.863 22.373 1.00 85.80 317 ASP A C 1
ATOM 2175 O O . ASP A 1 285 ? -8.603 5.841 21.181 1.00 82.77 317 ASP A O 1
ATOM 2180 N N . PRO A 1 290 ? -2.849 5.077 22.291 1.00 114.15 322 PRO A N 1
ATOM 2181 C CA . PRO A 1 290 ? -2.196 5.746 21.155 1.00 115.49 322 PRO A CA 1
ATOM 2182 C C . PRO A 1 290 ? -1.213 4.809 20.451 1.00 115.50 322 PRO A C 1
ATOM 2183 O O . PRO A 1 290 ? -1.587 4.095 19.524 1.00 115.52 322 PRO A O 1
ATOM 2187 N N . ASP A 1 291 ? 0.018 4.791 20.938 1.00 113.26 323 ASP A N 1
ATOM 2188 C CA . ASP A 1 291 ? 1.098 4.084 20.275 1.00 107.69 323 ASP A CA 1
ATOM 2189 C C . ASP A 1 291 ? 0.957 2.563 20.390 1.00 98.12 323 ASP A C 1
ATOM 2190 O O . ASP A 1 291 ? 1.588 1.807 19.646 1.00 91.49 323 ASP A O 1
ATOM 2195 N N . LYS A 1 292 ? 0.109 2.125 21.315 1.00 94.28 324 LYS A N 1
ATOM 2196 C CA . LYS A 1 292 ? -0.118 0.704 21.550 1.00 89.68 324 LYS A CA 1
ATOM 2197 C C . LYS A 1 292 ? -1.260 0.166 20.683 1.00 79.72 324 LYS A C 1
ATOM 2198 O O . LYS A 1 292 ? -1.668 -0.987 20.826 1.00 70.90 324 LYS A O 1
ATOM 2204 N N . ILE A 1 293 ? -1.789 1.007 19.800 1.00 75.36 325 ILE A N 1
ATOM 2205 C CA . ILE A 1 293 ? -2.931 0.619 18.972 1.00 71.80 325 ILE A CA 1
ATOM 2206 C C . ILE A 1 293 ? -2.573 -0.337 17.829 1.00 59.98 325 ILE A C 1
ATOM 2207 O O . ILE A 1 293 ? -1.680 -0.062 17.027 1.00 57.03 325 ILE A O 1
ATOM 2212 N N . ARG A 1 294 ? -3.287 -1.458 17.763 1.00 52.64 326 ARG A N 1
ATOM 2213 C CA . ARG A 1 294 ? -3.104 -2.445 16.704 1.00 39.53 326 ARG A CA 1
ATOM 2214 C C . ARG A 1 294 ? -4.272 -2.340 15.736 1.00 39.38 326 ARG A C 1
ATOM 2215 O O . ARG A 1 294 ? -5.399 -2.091 16.160 1.00 47.80 326 ARG A O 1
ATOM 2223 N N . LYS A 1 295 ? -4.003 -2.462 14.437 1.00 35.85 327 LYS A N 1
ATOM 2224 C CA . LYS A 1 295 ? -5.078 -2.527 13.437 1.00 38.98 327 LYS A CA 1
ATOM 2225 C C . LYS A 1 295 ? -5.684 -3.920 13.228 1.00 38.21 327 LYS A C 1
ATOM 2226 O O . LYS A 1 295 ? -6.822 -4.050 12.755 1.00 35.33 327 LYS A O 1
ATOM 2232 N N . LEU A 1 296 ? -4.927 -4.957 13.576 1.00 35.55 328 LEU A N 1
ATOM 2233 C CA . LEU A 1 296 ? -5.356 -6.327 13.326 1.00 29.48 328 LEU A CA 1
ATOM 2234 C C . LEU A 1 296 ? -4.990 -7.215 14.499 1.00 32.73 328 LEU A C 1
ATOM 2235 O O . LEU A 1 296 ? -3.854 -7.194 14.965 1.00 37.46 328 LEU A O 1
ATOM 2240 N N . TYR A 1 297 ? -5.953 -8.000 14.969 1.00 32.82 329 TYR A N 1
ATOM 2241 C CA . TYR A 1 297 ? -5.701 -8.962 16.034 1.00 32.23 329 TYR A CA 1
ATOM 2242 C C . TYR A 1 297 ? -6.052 -10.338 15.498 1.00 34.28 329 TYR A C 1
ATOM 2243 O O . TYR A 1 297 ? -7.134 -10.527 14.957 1.00 33.32 329 TYR A O 1
ATOM 2252 N N . LEU A 1 298 ? -5.139 -11.292 15.645 1.00 35.18 330 LEU A N 1
ATOM 2253 C CA . LEU A 1 298 ? -5.364 -12.653 15.184 1.00 32.63 330 LEU A CA 1
ATOM 2254 C C . LEU A 1 298 ? -5.350 -13.611 16.357 1.00 35.54 330 LEU A C 1
ATOM 2255 O O . LEU A 1 298 ? -4.474 -13.528 17.223 1.00 35.17 330 LEU A O 1
ATOM 2260 N N . TYR A 1 299 ? -6.319 -14.523 16.376 1.00 29.99 331 TYR A N 1
ATOM 2261 C CA . TYR A 1 299 ? -6.368 -15.573 17.387 1.00 33.99 331 TYR A CA 1
ATOM 2262 C C . TYR A 1 299 ? -6.582 -16.952 16.764 1.00 32.10 331 TYR A C 1
ATOM 2263 O O . TYR A 1 299 ? -7.606 -17.205 16.117 1.00 34.94 331 TYR A O 1
ATOM 2272 N N . ALA A 1 300 ? -5.599 -17.832 16.957 1.00 27.46 332 ALA A N 1
ATOM 2273 C CA . ALA A 1 300 ? -5.702 -19.225 16.535 1.00 35.05 332 ALA A CA 1
ATOM 2274 C C . ALA A 1 300 ? -6.363 -20.045 17.636 1.00 31.01 332 ALA A C 1
ATOM 2275 O O . ALA A 1 300 ? -5.880 -20.094 18.767 1.00 38.70 332 ALA A O 1
ATOM 2277 N N . ALA A 1 301 ? -7.448 -20.717 17.280 1.00 31.37 333 ALA A N 1
ATOM 2278 C CA . ALA A 1 301 ? -8.343 -21.372 18.236 1.00 34.95 333 ALA A CA 1
ATOM 2279 C C . ALA A 1 301 ? -8.899 -22.673 17.656 1.00 37.63 333 ALA A C 1
ATOM 2280 O O . ALA A 1 301 ? -8.361 -23.208 16.683 1.00 36.04 333 ALA A O 1
ATOM 2282 N N . HIS A 1 302 ? -9.925 -23.222 18.298 1.00 36.15 334 HIS A N 1
ATOM 2283 C CA . HIS A 1 302 ? -10.362 -24.580 17.998 1.00 33.31 334 HIS A CA 1
ATOM 2284 C C . HIS A 1 302 ? -11.864 -24.707 17.737 1.00 37.30 334 HIS A C 1
ATOM 2285 O O . HIS A 1 302 ? -12.631 -23.787 18.024 1.00 37.74 334 HIS A O 1
ATOM 2292 N N . ASP A 1 303 ? -12.279 -25.839 17.169 1.00 32.68 335 ASP A N 1
ATOM 2293 C CA . ASP A 1 303 ? -13.699 -26.063 16.909 1.00 30.56 335 ASP A CA 1
ATOM 2294 C C . ASP A 1 303 ? -14.545 -25.925 18.183 1.00 34.05 335 ASP A C 1
ATOM 2295 O O . ASP A 1 303 ? -15.650 -25.345 18.157 1.00 38.03 335 ASP A O 1
ATOM 2300 N N . VAL A 1 304 ? -14.006 -26.433 19.295 1.00 29.57 336 VAL A N 1
ATOM 2301 C CA . VAL A 1 304 ? -14.684 -26.382 20.588 1.00 29.70 336 VAL A CA 1
ATOM 2302 C C . VAL A 1 304 ? -14.801 -24.958 21.133 1.00 35.99 336 VAL A C 1
ATOM 2303 O O . VAL A 1 304 ? -15.596 -24.700 22.034 1.00 38.54 336 VAL A O 1
ATOM 2307 N N . THR A 1 305 ? -13.989 -24.046 20.607 1.00 36.84 337 THR A N 1
ATOM 2308 C CA . THR A 1 305 ? -14.128 -22.629 20.918 1.00 35.04 337 THR A CA 1
ATOM 2309 C C . THR A 1 305 ? -15.258 -22.037 20.088 1.00 32.63 337 THR A C 1
ATOM 2310 O O . THR A 1 305 ? -16.114 -21.287 20.585 1.00 38.42 337 THR A O 1
ATOM 2314 N N . PHE A 1 306 ? -15.258 -22.404 18.812 1.00 26.80 338 PHE A N 1
ATOM 2315 C CA . PHE A 1 306 ? -16.177 -21.818 17.854 1.00 33.81 338 PHE A CA 1
ATOM 2316 C C . PHE A 1 306 ? -17.621 -22.139 18.172 1.00 36.69 338 PHE A C 1
ATOM 2317 O O . PHE A 1 306 ? -18.485 -21.269 18.067 1.00 35.13 338 PHE A O 1
ATOM 2325 N N . ILE A 1 307 ? -17.894 -23.377 18.568 1.00 30.21 339 ILE A N 1
ATOM 2326 C CA . ILE A 1 307 ? -19.289 -23.745 18.811 1.00 34.55 339 ILE A CA 1
ATOM 2327 C C . ILE A 1 307 ? -19.976 -22.843 19.866 1.00 31.96 339 ILE A C 1
ATOM 2328 O O . ILE A 1 307 ? -20.955 -22.142 19.562 1.00 33.84 339 ILE A O 1
ATOM 2333 N N . PRO A 1 308 ? -19.450 -22.827 21.098 1.00 31.63 340 PRO A N 1
ATOM 2334 C CA . PRO A 1 308 ? -20.085 -21.939 22.081 1.00 31.33 340 PRO A CA 1
ATOM 2335 C C . PRO A 1 308 ? -19.918 -20.457 21.724 1.00 37.72 340 PRO A C 1
ATOM 2336 O O . PRO A 1 308 ? -20.822 -19.664 21.995 1.00 38.88 340 PRO A O 1
ATOM 2340 N N . LEU A 1 309 ? -18.797 -20.084 21.113 1.00 34.41 341 LEU A N 1
ATOM 2341 C CA . LEU A 1 309 ? -18.614 -18.693 20.711 1.00 36.78 341 LEU A CA 1
ATOM 2342 C C . LEU A 1 309 ? -19.786 -18.230 19.833 1.00 40.18 341 LEU A C 1
ATOM 2343 O O . LEU A 1 309 ? -20.462 -17.227 20.125 1.00 38.15 341 LEU A O 1
ATOM 2348 N N . LEU A 1 310 ? -20.025 -18.987 18.767 1.00 35.11 342 LEU A N 1
ATOM 2349 C CA . LEU A 1 310 ? -21.083 -18.700 17.819 1.00 32.33 342 LEU A CA 1
ATOM 2350 C C . LEU A 1 310 ? -22.423 -18.699 18.522 1.00 40.36 342 LEU A C 1
ATOM 2351 O O . LEU A 1 310 ? -23.274 -17.852 18.245 1.00 38.38 342 LEU A O 1
ATOM 2356 N N . MET A 1 311 ? -22.622 -19.650 19.431 1.00 37.65 343 MET A N 1
ATOM 2357 C CA . MET A 1 311 ? -23.893 -19.692 20.145 1.00 38.17 343 MET A CA 1
ATOM 2358 C C . MET A 1 311 ? -24.140 -18.414 20.965 1.00 35.85 343 MET A C 1
ATOM 2359 O O . MET A 1 311 ? -25.213 -17.821 20.878 1.00 35.95 343 MET A O 1
ATOM 2364 N N . THR A 1 312 ? -23.147 -17.972 21.732 1.00 32.17 344 THR A N 1
ATOM 2365 C CA . THR A 1 312 ? -23.303 -16.749 22.521 1.00 37.07 344 THR A CA 1
ATOM 2366 C C . THR A 1 312 ? -23.537 -15.538 21.622 1.00 44.31 344 THR A C 1
ATOM 2367 O O . THR A 1 312 ? -24.301 -14.643 21.974 1.00 45.92 344 THR A O 1
ATOM 2371 N N . LEU A 1 313 ? -22.882 -15.508 20.463 1.00 44.03 345 LEU A N 1
ATOM 2372 C CA . LEU A 1 313 ? -23.149 -14.436 19.505 1.00 41.05 345 LEU A CA 1
ATOM 2373 C C . LEU A 1 313 ? -24.487 -14.641 18.791 1.00 45.86 345 LEU A C 1
ATOM 2374 O O . LEU A 1 313 ? -24.959 -13.759 18.073 1.00 43.85 345 LEU A O 1
ATOM 2379 N N . GLY A 1 314 ? -25.091 -15.810 18.994 1.00 45.80 346 GLY A N 1
ATOM 2380 C CA . GLY A 1 314 ? -26.381 -16.126 18.404 1.00 37.79 346 GLY A CA 1
ATOM 2381 C C . GLY A 1 314 ? -26.314 -16.407 16.915 1.00 41.52 346 GLY A C 1
ATOM 2382 O O . GLY A 1 314 ? -27.334 -16.353 16.226 1.00 42.29 346 GLY A O 1
ATOM 2383 N N . ILE A 1 315 ? -25.102 -16.626 16.407 1.00 40.48 347 ILE A N 1
ATOM 2384 C CA . ILE A 1 315 ? -24.877 -16.994 14.999 1.00 38.96 347 ILE A CA 1
ATOM 2385 C C . ILE A 1 315 ? -24.626 -18.471 14.612 1.00 41.58 347 ILE A C 1
ATOM 2386 O O . ILE A 1 315 ? -24.294 -18.749 13.458 1.00 42.35 347 ILE A O 1
ATOM 2391 N N . PHE A 1 316 ? -24.700 -19.400 15.563 1.00 40.26 348 PHE A N 1
ATOM 2392 C CA . PHE A 1 316 ? -24.395 -20.807 15.264 1.00 42.05 348 PHE A CA 1
ATOM 2393 C C . PHE A 1 316 ? -25.293 -21.402 14.175 1.00 46.24 348 PHE A C 1
ATOM 2394 O O . PHE A 1 316 ? -26.517 -21.314 14.255 1.00 47.41 348 PHE A O 1
ATOM 2402 N N . ASP A 1 317 ? -24.667 -22.001 13.162 1.00 40.29 349 ASP A N 1
ATOM 2403 C CA . ASP A 1 317 ? -25.378 -22.596 12.027 1.00 44.32 349 ASP A CA 1
ATOM 2404 C C . ASP A 1 317 ? -25.613 -24.106 12.145 1.00 46.69 349 ASP A C 1
ATOM 2405 O O . ASP A 1 317 ? -26.097 -24.739 11.206 1.00 51.87 349 ASP A O 1
ATOM 2410 N N . HIS A 1 318 ? -25.230 -24.683 13.279 1.00 47.69 350 HIS A N 1
ATOM 2411 C CA . HIS A 1 318 ? -25.440 -26.106 13.537 1.00 46.58 350 HIS A CA 1
ATOM 2412 C C . HIS A 1 318 ? -24.644 -27.001 12.583 1.00 48.18 350 HIS A C 1
ATOM 2413 O O . HIS A 1 318 ? -25.071 -28.108 12.239 1.00 45.31 350 HIS A O 1
ATOM 2420 N N . LYS A 1 319 ? -23.484 -26.505 12.164 1.00 36.90 351 LYS A N 1
ATOM 2421 C CA . LYS A 1 319 ? -22.515 -27.295 11.422 1.00 34.18 351 LYS A CA 1
ATOM 2422 C C . LYS A 1 319 ? -21.232 -27.303 12.242 1.00 35.36 351 LYS A C 1
ATOM 2423 O O . LYS A 1 319 ? -20.949 -26.344 12.958 1.00 31.67 351 LYS A O 1
ATOM 2429 N N . TRP A 1 320 ? -20.462 -28.382 12.170 1.00 33.94 352 TRP A N 1
ATOM 2430 C CA . TRP A 1 320 ? -19.175 -28.391 12.852 1.00 35.85 352 TRP A CA 1
ATOM 2431 C C . TRP A 1 320 ? -18.319 -27.300 12.223 1.00 43.48 352 TRP A C 1
ATOM 2432 O O . TRP A 1 320 ? -18.275 -27.189 10.999 1.00 44.25 352 TRP A O 1
ATOM 2443 N N . PRO A 1 321 ? -17.658 -26.471 13.053 1.00 42.91 353 PRO A N 1
ATOM 2444 C CA . PRO A 1 321 ? -16.851 -25.410 12.441 1.00 37.63 353 PRO A CA 1
ATOM 2445 C C . PRO A 1 321 ? -15.763 -26.031 11.579 1.00 40.05 353 PRO A C 1
ATOM 2446 O O . PRO A 1 321 ? -14.966 -26.820 12.081 1.00 39.87 353 PRO A O 1
ATOM 2450 N N . PRO A 1 322 ? -15.685 -25.623 10.306 1.00 38.73 354 PRO A N 1
ATOM 2451 C CA . PRO A 1 322 ? -14.822 -26.282 9.318 1.00 44.40 354 PRO A CA 1
ATOM 2452 C C . PRO A 1 322 ? -13.349 -25.955 9.517 1.00 40.64 354 PRO A C 1
ATOM 2453 O O . PRO A 1 322 ? -13.021 -24.973 10.182 1.00 39.95 354 PRO A O 1
ATOM 2457 N N . PHE A 1 323 ? -12.469 -26.765 8.939 1.00 38.84 355 PHE A N 1
ATOM 2458 C CA . PHE A 1 323 ? -11.055 -26.433 8.948 1.00 39.10 355 PHE A CA 1
ATOM 2459 C C . PHE A 1 323 ? -10.918 -25.053 8.354 1.00 32.86 355 PHE A C 1
ATOM 2460 O O . PHE A 1 323 ? -11.619 -24.712 7.409 1.00 33.79 355 PHE A O 1
ATOM 2468 N N . ALA A 1 324 ? -10.021 -24.259 8.923 1.00 29.93 356 ALA A N 1
ATOM 2469 C CA . ALA A 1 324 ? -9.710 -22.934 8.403 1.00 29.94 356 ALA A CA 1
ATOM 2470 C C . ALA A 1 324 ? -10.887 -21.973 8.391 1.00 29.72 356 ALA A C 1
ATOM 2471 O O . ALA A 1 324 ? -10.854 -20.964 7.689 1.00 29.01 356 ALA A O 1
ATOM 2473 N N . VAL A 1 325 ? -11.899 -22.241 9.206 1.00 29.37 357 VAL A N 1
ATOM 2474 C CA . VAL A 1 325 ? -13.016 -21.317 9.283 1.00 33.18 357 VAL A CA 1
ATOM 2475 C C . VAL A 1 325 ? -12.558 -20.127 10.100 1.00 36.21 357 VAL A C 1
ATOM 2476 O O . VAL A 1 325 ? -11.721 -20.268 10.996 1.00 36.12 357 VAL A O 1
ATOM 2480 N N . ASP A 1 326 ? -13.095 -18.956 9.784 1.00 29.96 358 ASP A N 1
ATOM 2481 C CA . ASP A 1 326 ? -12.736 -17.749 10.517 1.00 37.32 358 ASP A CA 1
ATOM 2482 C C . ASP A 1 326 ? -13.972 -16.960 10.899 1.00 36.66 358 ASP A C 1
ATOM 2483 O O . ASP A 1 326 ? -14.960 -16.918 10.156 1.00 36.10 358 ASP A O 1
ATOM 2488 N N . LEU A 1 327 ? -13.905 -16.326 12.062 1.00 31.80 359 LEU A N 1
ATOM 2489 C CA . LEU A 1 327 ? -14.892 -15.340 12.443 1.00 31.05 359 LEU A CA 1
ATOM 2490 C C . LEU A 1 327 ? -14.175 -13.995 12.438 1.00 33.87 359 LEU A C 1
ATOM 2491 O O . LEU A 1 327 ? -13.211 -13.797 13.183 1.00 34.62 359 LEU A O 1
ATOM 2496 N N . THR A 1 328 ? -14.623 -13.088 11.574 1.00 30.82 360 THR A N 1
ATOM 2497 C CA . THR A 1 328 ? -13.976 -11.785 11.416 1.00 28.13 360 THR A CA 1
ATOM 2498 C C . THR A 1 328 ? -14.854 -10.655 11.942 1.00 36.50 360 THR A C 1
ATOM 2499 O O . THR A 1 328 ? -16.028 -10.554 11.599 1.00 40.13 360 THR A O 1
ATOM 2503 N N . MET A 1 329 ? -14.267 -9.800 12.770 1.00 33.96 361 MET A N 1
ATOM 2504 C CA . MET A 1 329 ? -14.992 -8.705 13.391 1.00 36.26 361 MET A CA 1
ATOM 2505 C C . MET A 1 329 ? -14.372 -7.385 12.933 1.00 39.46 361 MET A C 1
ATOM 2506 O O . MET A 1 329 ? -13.197 -7.116 13.187 1.00 38.85 361 MET A O 1
ATOM 2511 N N . GLU A 1 330 ? -15.163 -6.581 12.228 1.00 32.51 362 GLU A N 1
ATOM 2512 C CA . GLU A 1 330 ? -14.731 -5.273 11.755 1.00 33.78 362 GLU A CA 1
ATOM 2513 C C . GLU A 1 330 ? -15.327 -4.141 12.595 1.00 37.17 362 GLU A C 1
ATOM 2514 O O . GLU A 1 330 ? -16.523 -4.133 12.884 1.00 40.13 362 GLU A O 1
ATOM 2520 N N . LEU A 1 331 ? -14.490 -3.180 12.970 1.00 32.11 363 LEU A N 1
ATOM 2521 C CA . LEU A 1 331 ? -14.953 -2.003 13.702 1.00 25.60 363 LEU A CA 1
ATOM 2522 C C . LEU A 1 331 ? -14.819 -0.748 12.832 1.00 32.21 363 LEU A C 1
ATOM 2523 O O . LEU A 1 331 ? -13.739 -0.439 12.343 1.00 33.69 363 LEU A O 1
ATOM 2528 N N . TYR A 1 332 ? -15.926 -0.040 12.637 1.00 27.28 364 TYR A N 1
ATOM 2529 C CA . TYR A 1 332 ? -15.969 1.142 11.785 1.00 36.81 364 TYR A CA 1
ATOM 2530 C C . TYR A 1 332 ? -16.343 2.361 12.600 1.00 39.19 364 TYR A C 1
ATOM 2531 O O . TYR A 1 332 ? -17.098 2.265 13.566 1.00 36.74 364 TYR A O 1
ATOM 2540 N N . GLN A 1 333 ? -15.835 3.517 12.199 1.00 42.42 365 GLN A N 1
ATOM 2541 C CA . GLN A 1 333 ? -16.383 4.764 12.710 1.00 36.13 365 GLN A CA 1
ATOM 2542 C C . GLN A 1 333 ? -16.905 5.619 11.563 1.00 35.40 365 GLN A C 1
ATOM 2543 O O . GLN A 1 333 ? -16.207 5.834 10.565 1.00 36.58 365 GLN A O 1
ATOM 2549 N N . HIS A 1 334 ? -18.141 6.090 11.709 1.00 33.31 366 HIS A N 1
ATOM 2550 C CA . HIS A 1 334 ? -18.743 6.990 10.733 1.00 41.63 366 HIS A CA 1
ATOM 2551 C C . HIS A 1 334 ? -18.014 8.325 10.792 1.00 42.80 366 HIS A C 1
ATOM 2552 O O . HIS A 1 334 ? -17.808 8.878 11.871 1.00 46.53 366 HIS A O 1
ATOM 2559 N N . LEU A 1 335 ? -17.614 8.837 9.634 1.00 44.29 367 LEU A N 1
ATOM 2560 C CA . LEU A 1 335 ? -16.795 10.043 9.572 1.00 50.36 367 LEU A CA 1
ATOM 2561 C C . LEU A 1 335 ? -17.567 11.328 9.892 1.00 57.70 367 LEU A C 1
ATOM 2562 O O . LEU A 1 335 ? -16.974 12.324 10.311 1.00 59.64 367 LEU A O 1
ATOM 2567 N N . GLU A 1 336 ? -18.883 11.306 9.697 1.00 60.13 368 GLU A N 1
ATOM 2568 C CA . GLU A 1 336 ? -19.720 12.474 9.985 1.00 62.14 368 GLU A CA 1
ATOM 2569 C C . GLU A 1 336 ? -20.255 12.453 11.416 1.00 60.93 368 GLU A C 1
ATOM 2570 O O . GLU A 1 336 ? -19.954 13.342 12.213 1.00 62.07 368 GLU A O 1
ATOM 2576 N N . SER A 1 337 ? -21.066 11.444 11.720 1.00 48.30 369 SER A N 1
ATOM 2577 C CA . SER A 1 337 ? -21.691 11.306 13.032 1.00 46.46 369 SER A CA 1
ATOM 2578 C C . SER A 1 337 ? -20.699 10.894 14.117 1.00 45.31 369 SER A C 1
ATOM 2579 O O . SER A 1 337 ? -20.941 11.111 15.307 1.00 46.02 369 SER A O 1
ATOM 2582 N N . LYS A 1 338 ? -19.592 10.287 13.705 1.00 48.06 370 LYS A N 1
ATOM 2583 C CA . LYS A 1 338 ? -18.604 9.765 14.642 1.00 43.84 370 LYS A CA 1
ATOM 2584 C C . LYS A 1 338 ? -19.186 8.644 15.497 1.00 42.67 370 LYS A C 1
ATOM 2585 O O . LYS A 1 338 ? -18.663 8.331 16.568 1.00 44.36 370 LYS A O 1
ATOM 2591 N N . GLU A 1 339 ? -20.255 8.022 15.015 1.00 41.37 371 GLU A N 1
ATOM 2592 C CA . GLU A 1 339 ? -20.777 6.822 15.651 1.00 35.59 371 GLU A CA 1
ATOM 2593 C C . GLU A 1 339 ? -19.934 5.624 15.232 1.00 35.82 371 GLU A C 1
ATOM 2594 O O . GLU A 1 339 ? -19.282 5.662 14.187 1.00 37.62 371 GLU A O 1
ATOM 2600 N N . TRP A 1 340 ? -19.932 4.578 16.055 1.00 32.68 372 TRP A N 1
ATOM 2601 C CA . TRP A 1 340 ? -19.152 3.381 15.776 1.00 34.85 372 TRP A CA 1
ATOM 2602 C C . TRP A 1 340 ? -20.068 2.200 15.474 1.00 41.14 372 TRP A C 1
ATOM 2603 O O . TRP A 1 340 ? -21.160 2.090 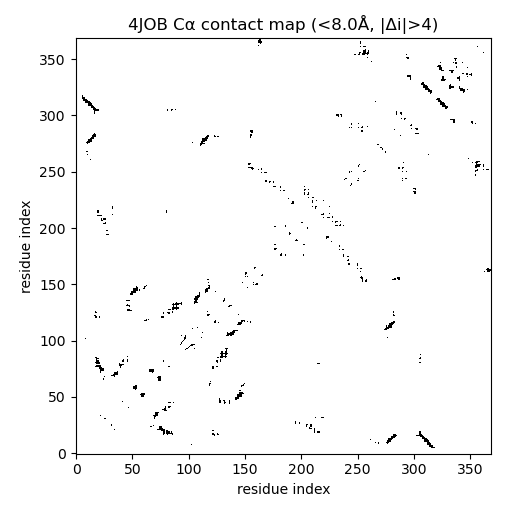16.032 1.00 39.05 372 TRP A O 1
ATOM 2614 N N . PHE A 1 341 ? -19.611 1.307 14.602 1.00 36.62 373 PHE A N 1
ATOM 2615 C CA . PHE A 1 341 ? -20.396 0.134 14.237 1.00 32.41 373 PHE A CA 1
ATOM 2616 C C . PHE A 1 341 ? -19.512 -1.102 14.128 1.00 36.62 373 PHE A C 1
ATOM 2617 O O . PHE A 1 341 ? -18.327 -1.007 13.811 1.00 33.53 373 PHE A O 1
ATOM 2625 N N . VAL A 1 342 ? -20.099 -2.264 14.384 1.00 29.17 374 VAL A N 1
ATOM 2626 C CA . VAL A 1 342 ? -19.389 -3.522 14.251 1.00 31.94 374 VAL A CA 1
ATOM 2627 C C . VAL A 1 342 ? -20.051 -4.347 13.159 1.00 39.16 374 VAL A C 1
ATOM 2628 O O . VAL A 1 342 ? -21.276 -4.405 13.074 1.00 42.62 374 VAL A O 1
ATOM 2632 N N . GLN A 1 343 ? -19.238 -4.972 12.314 1.00 33.95 375 GLN A N 1
ATOM 2633 C CA . GLN A 1 343 ? -19.752 -5.896 11.313 1.00 32.88 375 GLN A CA 1
ATOM 2634 C C . GLN A 1 343 ? -19.068 -7.246 11.488 1.00 35.60 375 GLN A C 1
ATOM 2635 O O . GLN A 1 343 ? -17.847 -7.319 11.586 1.00 39.25 375 GLN A O 1
ATOM 2641 N N . LEU A 1 344 ? -19.859 -8.312 11.525 1.00 34.90 376 LEU A N 1
ATOM 2642 C CA . LEU A 1 344 ? -19.357 -9.639 11.863 1.00 36.37 376 LEU A CA 1
ATOM 2643 C C . LEU A 1 344 ? -19.556 -10.616 10.708 1.00 35.89 376 LEU A C 1
ATOM 2644 O O . LEU A 1 344 ? -20.656 -10.740 10.179 1.00 35.36 376 LEU A O 1
ATOM 2649 N N . TYR A 1 345 ? -18.484 -11.297 10.315 1.00 29.77 377 TYR A N 1
ATOM 2650 C CA . TYR A 1 345 ? -18.542 -12.287 9.252 1.00 30.35 377 TYR A CA 1
ATOM 2651 C C . TYR A 1 345 ? -18.143 -13.651 9.797 1.00 35.23 377 TYR A C 1
ATOM 2652 O O . TYR A 1 345 ? -17.267 -13.759 10.654 1.00 35.72 377 TYR A O 1
ATOM 2661 N N . TYR A 1 346 ? -18.789 -14.693 9.293 1.00 29.86 378 TYR A N 1
ATOM 2662 C CA . TYR A 1 346 ? -18.416 -16.049 9.639 1.00 32.81 378 TYR A CA 1
ATOM 2663 C C . TYR A 1 346 ? -18.188 -16.836 8.363 1.00 34.85 378 TYR A C 1
ATOM 2664 O O . TYR A 1 346 ? -19.090 -16.971 7.536 1.00 39.35 378 TYR A O 1
ATOM 2673 N N . HIS A 1 347 ? -16.969 -17.338 8.204 1.00 31.44 379 HIS A N 1
ATOM 2674 C CA . HIS A 1 347 ? -16.589 -18.072 7.006 1.00 36.23 379 HIS A CA 1
ATOM 2675 C C . HIS A 1 347 ? -16.827 -17.250 5.738 1.00 41.26 379 HIS A C 1
ATOM 2676 O O . HIS A 1 347 ? -17.176 -17.793 4.690 1.00 41.75 379 HIS A O 1
ATOM 2683 N N . GLY A 1 348 ? -16.646 -15.939 5.841 1.00 40.35 380 GLY A N 1
ATOM 2684 C CA . GLY A 1 348 ? -16.837 -15.067 4.698 1.00 48.03 380 GLY A CA 1
ATOM 2685 C C . GLY A 1 348 ? -18.274 -14.627 4.480 1.00 44.40 380 GLY A C 1
ATOM 2686 O O . GLY A 1 348 ? -18.557 -13.875 3.550 1.00 49.54 380 GLY A O 1
ATOM 2687 N N . LYS A 1 349 ? -19.191 -15.083 5.328 1.00 38.36 381 LYS A N 1
ATOM 2688 C CA . LYS A 1 349 ? -20.588 -14.683 5.179 1.00 42.73 381 LYS A CA 1
ATOM 2689 C C . LYS A 1 349 ? -21.042 -13.730 6.273 1.00 43.61 381 LYS A C 1
ATOM 2690 O O . LYS A 1 349 ? -20.861 -13.996 7.460 1.00 44.50 381 LYS A O 1
ATOM 2696 N N . GLU A 1 350 ? -21.654 -12.626 5.866 1.00 39.48 382 GLU A N 1
ATOM 2697 C CA . GLU A 1 350 ? -22.130 -11.631 6.815 1.00 41.47 382 GLU A CA 1
ATOM 2698 C C . GLU A 1 350 ? -23.176 -12.199 7.771 1.00 39.49 382 GLU A C 1
ATOM 2699 O O . GLU A 1 350 ? -24.080 -12.927 7.362 1.00 38.97 382 GLU A O 1
ATOM 2705 N N . GLN A 1 351 ? -23.053 -11.833 9.042 1.00 39.72 383 GLN A N 1
ATOM 2706 C CA . GLN A 1 351 ? -23.908 -12.352 10.099 1.00 42.82 383 GLN A CA 1
ATOM 2707 C C . GLN A 1 351 ? -24.676 -11.229 10.775 1.00 40.74 383 GLN A C 1
ATOM 2708 O O . GLN A 1 351 ? -24.284 -10.070 10.698 1.00 41.56 383 GLN A O 1
ATOM 2714 N N . VAL A 1 352 ? -25.765 -11.584 11.447 1.00 42.08 384 VAL A N 1
ATOM 2715 C CA . VAL A 1 352 ? -26.482 -10.640 12.297 1.00 41.18 384 VAL A CA 1
ATOM 2716 C C . VAL A 1 352 ? -26.570 -11.200 13.714 1.00 40.85 384 VAL A C 1
ATOM 2717 O O . VAL A 1 352 ? -27.478 -11.965 14.033 1.00 42.79 384 VAL A O 1
ATOM 2721 N N . PRO A 1 353 ? -25.594 -10.847 14.562 1.00 40.18 385 PRO A N 1
ATOM 2722 C CA . PRO A 1 353 ? -25.552 -11.315 15.952 1.00 37.19 385 PRO A CA 1
ATOM 2723 C C . PRO A 1 353 ? -26.818 -10.912 16.702 1.00 43.53 385 PRO A C 1
ATOM 2724 O O . PRO A 1 353 ? -27.480 -9.951 16.299 1.00 38.20 385 PRO A O 1
ATOM 2728 N N . ARG A 1 354 ? -27.175 -11.652 17.748 1.00 38.67 386 ARG A N 1
ATOM 2729 C CA . ARG A 1 354 ? -28.384 -11.334 18.496 1.00 47.09 386 ARG A CA 1
ATOM 2730 C C . ARG A 1 354 ? -28.221 -10.002 19.218 1.00 47.07 386 ARG A C 1
ATOM 2731 O O . ARG A 1 354 ? -27.125 -9.677 19.687 1.00 46.62 386 ARG A O 1
ATOM 2739 N N . GLY A 1 355 ? -29.300 -9.226 19.281 1.00 49.19 387 GLY A N 1
ATOM 2740 C CA . GLY A 1 355 ? -29.243 -7.900 19.867 1.00 52.83 387 GLY A CA 1
ATOM 2741 C C . GLY A 1 355 ? -28.949 -6.821 18.840 1.00 55.68 387 GLY A C 1
ATOM 2742 O O . GLY A 1 355 ? -29.002 -5.633 19.152 1.00 53.91 387 GLY A O 1
ATOM 2743 N N . CYS A 1 356 ? -28.621 -7.236 17.620 1.00 54.50 388 CYS A N 1
ATOM 2744 C CA . CYS A 1 356 ? -28.290 -6.303 16.542 1.00 53.58 388 CYS A CA 1
ATOM 2745 C C . CYS A 1 356 ? -29.441 -6.079 15.564 1.00 51.16 388 CYS A C 1
ATOM 2746 O O . CYS A 1 356 ? -30.047 -7.034 15.083 1.00 49.49 388 CYS A O 1
ATOM 2749 N N . PRO A 1 357 ? -29.748 -4.809 15.270 1.00 48.35 389 PRO A N 1
ATOM 2750 C CA . PRO A 1 357 ? -30.817 -4.472 14.325 1.00 53.82 389 PRO A CA 1
ATOM 2751 C C . PRO A 1 357 ? -30.527 -4.993 12.919 1.00 57.95 389 PRO A C 1
ATOM 2752 O O . PRO A 1 357 ? -31.460 -5.321 12.189 1.00 62.29 389 PRO A O 1
ATOM 2756 N N . ASP A 1 358 ? -29.254 -5.037 12.537 1.00 54.35 390 ASP A N 1
ATOM 2757 C CA . ASP A 1 358 ? -28.848 -5.636 11.267 1.00 52.65 390 ASP A CA 1
ATOM 2758 C C . ASP A 1 358 ? -27.334 -5.814 11.204 1.00 48.30 390 ASP A C 1
ATOM 2759 O O . ASP A 1 358 ? -26.636 -5.597 12.193 1.00 45.82 390 ASP A O 1
ATOM 2764 N N . GLY A 1 359 ? -26.841 -6.211 10.033 1.00 50.63 391 GLY A N 1
ATOM 2765 C CA . GLY A 1 359 ? -25.433 -6.510 9.836 1.00 48.75 391 GLY A CA 1
ATOM 2766 C C . GLY A 1 359 ? -24.494 -5.420 10.313 1.00 48.51 391 GLY A C 1
ATOM 2767 O O . GLY A 1 359 ? -23.400 -5.702 10.801 1.00 48.03 391 GLY A O 1
ATOM 2768 N N . LEU A 1 360 ? -24.917 -4.168 10.204 1.00 43.97 392 LEU A N 1
ATOM 2769 C CA . LEU A 1 360 ? -24.069 -3.097 10.687 1.00 44.71 392 LEU A CA 1
ATOM 2770 C C . LEU A 1 360 ? -24.639 -2.723 12.042 1.00 42.25 392 LEU A C 1
ATOM 2771 O O . LEU A 1 360 ? -25.650 -2.030 12.138 1.00 46.84 392 LEU A O 1
ATOM 2776 N N . CYS A 1 361 ? -23.936 -3.129 13.093 1.00 36.65 393 CYS A N 1
ATOM 2777 C CA . CYS A 1 361 ? -24.499 -3.095 14.438 1.00 38.69 393 CYS A CA 1
ATOM 2778 C C . CYS A 1 361 ? -23.868 -1.988 15.265 1.00 34.26 393 CYS A C 1
ATOM 2779 O O . CYS A 1 361 ? -22.648 -1.937 15.409 1.00 33.58 393 CYS A O 1
ATOM 2782 N N . PRO A 1 362 ? -24.695 -1.079 15.795 1.00 39.61 394 PRO A N 1
ATOM 2783 C CA . PRO A 1 362 ? -24.113 -0.033 16.637 1.00 36.79 394 PRO A CA 1
ATOM 2784 C C . PRO A 1 362 ? -23.268 -0.674 17.734 1.00 34.02 394 PRO A C 1
ATOM 2785 O O . PRO A 1 362 ? -23.694 -1.637 18.379 1.00 33.11 394 PRO A O 1
ATOM 2789 N N . LEU A 1 363 ? -22.061 -0.153 17.918 1.00 31.96 395 LEU A N 1
ATOM 2790 C CA . LEU A 1 363 ? -21.128 -0.711 18.883 1.00 27.89 395 LEU A CA 1
ATOM 2791 C C . LEU A 1 363 ? -21.766 -0.915 20.256 1.00 33.13 395 LEU A C 1
ATOM 2792 O O . LEU A 1 363 ? -21.566 -1.949 20.877 1.00 40.04 395 LEU A O 1
ATOM 2797 N N . ASP A 1 364 ? -22.538 0.060 20.727 1.00 31.36 396 ASP A N 1
ATOM 2798 C CA . ASP A 1 364 ? -23.134 -0.033 22.062 1.00 34.90 396 ASP A CA 1
ATOM 2799 C C . ASP A 1 364 ? -24.099 -1.210 22.193 1.00 36.85 396 ASP A C 1
ATOM 2800 O O . ASP A 1 364 ? -24.076 -1.932 23.193 1.00 42.64 396 ASP A O 1
ATOM 2805 N N . MET A 1 365 ? -24.943 -1.400 21.183 1.00 36.31 397 MET A N 1
ATOM 2806 C CA . MET A 1 365 ? -25.868 -2.525 21.171 1.00 42.79 397 MET A CA 1
ATOM 2807 C C . MET A 1 365 ? -25.076 -3.830 21.130 1.00 39.42 397 MET A C 1
ATOM 2808 O O . MET A 1 365 ? -25.401 -4.793 21.824 1.00 43.08 397 MET A O 1
ATOM 2813 N N . PHE A 1 366 ? -24.017 -3.847 20.329 1.00 33.68 398 PHE A N 1
ATOM 2814 C CA . PHE A 1 366 ? -23.193 -5.042 20.185 1.00 35.68 398 PHE A CA 1
ATOM 2815 C C . PHE A 1 366 ? -22.532 -5.438 21.504 1.00 36.25 398 PHE A C 1
ATOM 2816 O O . PHE A 1 366 ? -22.580 -6.599 21.906 1.00 38.89 398 PHE A O 1
ATOM 2824 N N . LEU A 1 367 ? -21.917 -4.472 22.178 1.00 36.94 399 LEU A N 1
ATOM 2825 C CA . LEU A 1 367 ? -21.278 -4.743 23.461 1.00 40.72 399 LEU A CA 1
ATOM 2826 C C . LEU A 1 367 ? -22.306 -5.132 24.521 1.00 44.63 399 LEU A C 1
ATOM 2827 O O . LEU A 1 367 ? -22.047 -6.011 25.347 1.00 47.27 399 LEU A O 1
ATOM 2832 N N . ASN A 1 368 ? -23.474 -4.494 24.492 1.00 39.99 400 ASN A N 1
ATOM 2833 C CA . ASN A 1 368 ? -24.533 -4.858 25.431 1.00 50.76 400 ASN A CA 1
ATOM 2834 C C . ASN A 1 368 ? -24.981 -6.302 25.231 1.00 51.87 400 ASN A C 1
ATOM 2835 O O . ASN A 1 368 ? -25.275 -7.014 26.197 1.00 49.28 400 ASN A O 1
ATOM 2840 N N . ALA A 1 369 ? -25.033 -6.728 23.973 1.00 43.85 401 ALA A N 1
ATOM 2841 C CA . ALA A 1 369 ? -25.414 -8.099 23.653 1.00 43.52 401 ALA A CA 1
ATOM 2842 C C . ALA A 1 369 ? -24.339 -9.068 24.125 1.00 50.02 401 ALA A C 1
ATOM 2843 O O . ALA A 1 369 ? -24.634 -10.105 24.722 1.00 52.53 401 ALA A O 1
ATOM 2845 N N . MET A 1 370 ? -23.086 -8.720 23.851 1.00 48.14 402 MET A N 1
ATOM 2846 C CA . MET A 1 370 ? -21.965 -9.582 24.193 1.00 45.62 402 MET A CA 1
ATOM 2847 C C . MET A 1 370 ? -21.793 -9.721 25.708 1.00 42.75 402 MET A C 1
ATOM 2848 O O . MET A 1 370 ? -21.311 -10.748 26.190 1.00 41.31 402 MET A O 1
ATOM 2853 N N . SER A 1 371 ? -22.205 -8.694 26.452 1.00 35.83 403 SER A N 1
ATOM 2854 C CA . SER A 1 371 ? -22.001 -8.661 27.899 1.00 42.58 403 SER A CA 1
ATOM 2855 C C . SER A 1 371 ? -22.823 -9.713 28.643 1.00 43.78 403 SER A C 1
ATOM 2856 O O . SER A 1 371 ? -22.544 -10.027 29.799 1.00 43.77 403 SER A O 1
ATOM 2859 N N . VAL A 1 372 ? -23.836 -10.258 27.985 1.00 46.15 404 VAL A N 1
ATOM 2860 C CA . VAL A 1 372 ? -24.575 -11.366 28.573 1.00 52.49 404 VAL A CA 1
ATOM 2861 C C . VAL A 1 372 ? -23.618 -12.507 28.934 1.00 49.70 404 VAL A C 1
ATOM 2862 O O . VAL A 1 372 ? -23.724 -13.107 30.002 1.00 49.61 404 VAL A O 1
ATOM 2866 N N . TYR A 1 373 ? -22.722 -12.842 28.012 1.00 42.82 405 TYR A N 1
ATOM 2867 C CA . TYR A 1 373 ? -21.755 -13.911 28.254 1.00 42.07 405 TYR A CA 1
ATOM 2868 C C . TYR A 1 373 ? -20.327 -13.533 28.673 1.00 42.79 405 TYR A C 1
ATOM 2869 O O . TYR A 1 373 ? -19.538 -14.406 29.035 1.00 47.66 405 TYR A O 1
ATOM 2878 N N . THR A 1 374 ? -20.010 -12.244 28.681 1.00 47.63 406 THR A N 1
ATOM 2879 C CA . THR A 1 374 ? -18.629 -11.807 28.900 1.00 49.25 406 THR A CA 1
ATOM 2880 C C . THR A 1 374 ? -18.158 -12.006 30.339 1.00 48.40 406 THR A C 1
ATOM 2881 O O . THR A 1 374 ? -18.897 -11.752 31.287 1.00 50.11 406 THR A O 1
ATOM 2885 N N . LEU A 1 375 ? -16.921 -12.468 30.493 1.00 45.87 407 LEU A N 1
ATOM 2886 C CA . LEU A 1 375 ? -16.368 -12.734 31.813 1.00 42.90 407 LEU A CA 1
ATOM 2887 C C . LEU A 1 375 ? -14.969 -12.153 31.959 1.00 43.94 407 LEU A C 1
ATOM 2888 O O . LEU A 1 375 ? -14.050 -12.546 31.244 1.00 45.27 407 LEU A O 1
ATOM 2893 N N . SER A 1 376 ? -14.813 -11.218 32.891 1.00 42.34 408 SER A N 1
ATOM 2894 C CA . SER A 1 376 ? -13.507 -10.646 33.188 1.00 45.73 408 SER A CA 1
ATOM 2895 C C . SER A 1 376 ? -12.670 -11.691 33.908 1.00 45.53 408 SER A C 1
ATOM 2896 O O . SER A 1 376 ? -13.207 -12.666 34.436 1.00 45.35 408 SER A O 1
ATOM 2899 N N . PRO A 1 377 ? -11.345 -11.502 33.928 1.00 46.90 409 PRO A N 1
ATOM 2900 C CA . PRO A 1 377 ? -10.475 -12.485 34.582 1.00 53.57 409 PRO A CA 1
ATOM 2901 C C . PRO A 1 377 ? -10.873 -12.707 36.042 1.00 56.97 409 PRO A C 1
ATOM 2902 O O . PRO A 1 377 ? -10.921 -13.852 36.509 1.00 48.59 409 PRO A O 1
ATOM 2906 N N . GLU A 1 378 ? -11.163 -11.620 36.750 1.00 51.56 410 GLU A N 1
ATOM 2907 C CA . GLU A 1 378 ? -11.576 -11.706 38.148 1.00 57.83 410 GLU A CA 1
ATOM 2908 C C . GLU A 1 378 ? -12.845 -12.545 38.332 1.00 53.36 410 GLU A C 1
ATOM 2909 O O . GLU A 1 378 ? -12.881 -13.466 39.154 1.00 49.53 410 GLU A O 1
ATOM 2915 N N . LYS A 1 379 ? -13.885 -12.210 37.572 1.00 55.38 411 LYS A N 1
ATOM 2916 C CA . LYS A 1 379 ? -15.182 -12.869 37.694 1.00 57.77 411 LYS A CA 1
ATOM 2917 C C . LYS A 1 379 ? -15.096 -14.322 37.239 1.00 58.84 411 LYS A C 1
ATOM 2918 O O . LYS A 1 379 ? -15.798 -15.195 37.753 1.00 57.62 411 LYS A O 1
ATOM 2924 N N . TYR A 1 380 ? -14.236 -14.572 36.262 1.00 55.06 412 TYR A N 1
ATOM 2925 C CA . TYR A 1 380 ? -13.999 -15.922 35.781 1.00 49.60 412 TYR A CA 1
ATOM 2926 C C . TYR A 1 380 ? -13.385 -16.743 36.899 1.00 51.04 412 TYR A C 1
ATOM 2927 O O . TYR A 1 380 ? -13.882 -17.816 37.242 1.00 42.85 412 TYR A O 1
ATOM 2936 N N . HIS A 1 381 ? -12.302 -16.225 37.469 1.00 57.60 413 HIS A N 1
ATOM 2937 C CA . HIS A 1 381 ? -11.604 -16.925 38.535 1.00 61.54 413 HIS A CA 1
ATOM 2938 C C . HIS A 1 381 ? -12.552 -17.216 39.686 1.00 57.39 413 HIS A C 1
ATOM 2939 O O . HIS A 1 381 ? -12.550 -18.316 40.238 1.00 59.67 413 HIS A O 1
ATOM 2946 N N . ALA A 1 382 ? -13.366 -16.227 40.046 1.00 53.57 414 ALA A N 1
ATOM 2947 C CA . ALA A 1 382 ? -14.344 -16.411 41.117 1.00 57.23 414 ALA A CA 1
ATOM 2948 C C . ALA A 1 382 ? -15.360 -17.508 40.779 1.00 56.08 414 ALA A C 1
ATOM 2949 O O . ALA A 1 382 ? -15.528 -18.469 41.537 1.00 56.16 414 ALA A O 1
ATOM 2951 N N . LEU A 1 383 ? -16.029 -17.365 39.637 1.00 45.68 415 LEU A N 1
ATOM 2952 C CA . LEU A 1 383 ? -17.046 -18.324 39.211 1.00 51.92 415 LEU A CA 1
ATOM 2953 C C . LEU A 1 383 ? -16.520 -19.753 39.107 1.00 59.19 415 LEU A C 1
ATOM 2954 O O . LEU A 1 383 ? -17.248 -20.716 39.363 1.00 61.18 415 LEU A O 1
ATOM 2959 N N . CYS A 1 384 ? -15.257 -19.885 38.722 1.00 55.74 416 CYS A N 1
ATOM 2960 C CA . CYS A 1 384 ? -14.667 -21.195 38.483 1.00 49.97 416 CYS A CA 1
ATOM 2961 C C . CYS A 1 384 ? -14.273 -21.941 39.757 1.00 54.10 416 CYS A C 1
ATOM 2962 O O . CYS A 1 384 ? -14.366 -23.164 39.813 1.00 53.56 416 CYS A O 1
ATOM 2965 N N . SER A 1 385 ? -13.838 -21.202 40.774 1.00 62.12 417 SER A N 1
ATOM 2966 C CA . SER A 1 385 ? -13.271 -21.803 41.979 1.00 68.26 417 SER A CA 1
ATOM 2967 C C . SER A 1 385 ? -14.313 -22.508 42.836 1.00 72.22 417 SER A C 1
ATOM 2968 O O . SER A 1 385 ? -15.467 -22.086 42.896 1.00 64.99 417 SER A O 1
ATOM 2971 N N . GLN A 1 386 ? -13.887 -23.576 43.508 1.00 83.44 418 GLN A N 1
ATOM 2972 C CA . GLN A 1 386 ? -14.770 -24.364 44.365 1.00 93.80 418 GLN A CA 1
ATOM 2973 C C . GLN A 1 386 ? -15.455 -23.503 45.430 1.00 102.77 418 GLN A C 1
ATOM 2974 O O . GLN A 1 386 ? -16.628 -23.710 45.741 1.00 106.07 418 GLN A O 1
ATOM 2980 N N . THR A 1 387 ? -14.719 -22.542 45.983 1.00 107.30 419 THR A N 1
ATOM 2981 C CA . THR A 1 387 ? -15.280 -21.597 46.949 1.00 111.69 419 THR A CA 1
ATOM 2982 C C . THR A 1 387 ? -14.671 -20.204 46.776 1.00 108.60 419 THR A C 1
ATOM 2983 O O . THR A 1 387 ? -15.285 -19.192 47.121 1.00 105.95 419 THR A O 1
#

GO terms:
  GO:0005737 cytoplasm (C, IDA)
  GO:0052642 lysophosphatidic acid phosphatase activity (F, IDA)
  GO:0005739 mitochondrion (C, IDA)
  GO:2001311 lysobisphosphatidic acid metabolic process (P, IDA)
  GO:0006644 phospholipid metabolic process (P, IMP)
  GO:0005739 mitochondrion (C, HTP)
  GO:0052642 lysophosphatidic acid phosphatase activity (F, TAS)
  GO:0005759 mitochondrial matrix (C, TAS)
  GO:0006654 phosphatidic acid biosynthetic process (P, TAS)

Solvent-accessible surface area: 17008 Å² total; per-residue (Å²): 191,66,71,117,88,54,17,98,14,64,4,0,1,0,3,0,11,6,0,0,13,0,0,88,90,36,12,43,42,169,120,49,17,109,7,58,54,103,38,69,100,58,21,108,124,0,112,10,116,50,79,27,21,34,75,94,36,37,117,98,6,179,35,85,165,209,59,89,15,103,35,43,1,107,16,3,51,11,0,66,46,0,8,82,60,0,17,56,13,0,74,75,1,36,104,53,9,16,100,88,67,125,22,5,28,70,37,2,41,48,72,26,5,42,2,16,0,1,13,20,120,31,0,9,19,0,1,14,0,0,0,0,0,0,0,68,45,94,94,128,12,96,2,62,0,31,0,24,80,32,94,64,2,28,0,32,11,4,55,119,57,0,79,18,0,81,53,98,0,147,41,62,89,144,39,3,28,124,38,118,17,8,22,100,25,18,131,110,0,26,98,146,21,62,10,84,106,92,49,187,13,38,1,65,30,0,12,19,3,3,32,0,7,82,25,19,133,30,115,11,57,92,33,1,75,186,23,14,207,51,0,34,61,54,0,0,37,2,21,37,67,19,15,34,71,151,14,113,80,0,0,24,3,3,0,0,10,0,1,44,34,1,27,36,4,0,81,96,15,105,158,146,115,134,81,38,79,1,2,0,3,0,0,16,21,70,0,0,4,9,0,0,8,6,8,34,14,40,77,63,92,32,0,51,23,13,0,1,2,2,6,12,0,17,23,19,89,133,60,131,102,40,14,1,10,1,52,10,98,43,148,82,28,80,6,88,49,16,85,77,6,22,0,32,12,94,81,3,27,104,23,5,59,56,12,26,7,31,81,128,118,31,134,62,63,8,49,131,167

Radius of gyration: 21.04 Å; Cα contacts (8 Å, |Δi|>4): 683; chains: 1; bounding box: 42×66×49 Å

Nearest PDB structures (foldseek):
  4job-assembly1_A  TM=1.003E+00  e=2.086E-75  Homo sapiens
  4jod-assembly1_A  TM=9.970E-01  e=8.859E-70  Homo sapiens
  4joc-assembly1_A  TM=9.919E-01  e=9.790E-65  Homo sapiens
  1nd5-assembly1_B  TM=7.739E-01  e=3.020E-20  Homo sapiens
  8xj4-assembly1_A  TM=7.825E-01  e=1.536E-19  Homo sapiens

Organism: Homo sapiens (NCBI:txid9606)